Protein AF-A0A423WCG5-F1 (afdb_monomer)

Foldseek 3Di:
DDDDDDDDDDPPPDPPPPPDAFDADDQPCPCVPWDWDLLALQAEIETPPDACVVRAVVDPCNLNSLQNVLLVQVRRQKYWYADNPVCDLVNVQVSQQSSQVSLPFDPQFGWFFDQWHPQFDDPHDNDRQKDKPWPVVVCVLCVVVPPPDPPDPPQWFKAQALLFAQFGFFKKKKAWQDDFLFAFKKKKFFQLVLLVPDDPVVNVVQQPWKFKFAPVVLLVSCVVCVPRIHGAACDRRHNRRGGDGSMDIARQWFADSNHLAIGGRLEGDTGQATPPDDNVVRVVVNVVSHVCRVVDCSRMDMDTHDDRGIMMMGTSLTMIMGITPPRVPRDMIIIIMGTITGDRTDHDPPRHRSVLVSLVVCLPVQFPPPPPPDDPWDADDPVPAPDDDDDPVQQVVADWDDDPDDPQAWTWGQGPVWKIKIKHLNDDCLQVLVLVRCVRQVLFFAWHWGTWHDDPNMIITITTDFDFDQQVVCVVVDDPVQLVLALVSLQRSVVSQQSNRDNLQWFAGSSRHFQPALLQDAPDDDCQQRHRGNAVLSVQLNSLVSLCHPPDCPHPCPVVSVVSNPPRSVQPDDFGWTKEQQQPDSRQWGKDFDPPDDPDDPDDTHIDTNHGHDSRRITTDGLCRNQLSHLLPDDPPDCVNVSSVSSGPDDVSNSVVVNVSVVSNVD

InterPro domains:
  IPR002575 Aminoglycoside phosphotransferase [PF01636] (430-639)
  IPR003819 TauD/TfdA-like domain [PF02668] (36-333)
  IPR011009 Protein kinase-like domain superfamily [SSF56112] (417-651)
  IPR042098 Glutarate 2-hydroxylase superfamily [G3DSA:3.60.130.10] (25-346)
  IPR051323 Alpha-ketoglutarate-dependent sulfate ester dioxygenase-like [PTHR30468] (24-353)

Mean predicted aligned error: 17.04 Å

Organism: Cytospora chrysosperma (NCBI:txid252740)

Solvent-accessible surface area (backbone atoms only — not comparable to full-atom values): 36407 Å² total; per-residue (Å²): 142,81,83,87,79,88,75,82,75,85,78,81,84,63,84,79,72,79,80,85,73,74,72,51,65,76,75,85,61,71,59,72,86,56,54,66,46,68,77,33,97,68,27,30,32,35,45,52,94,56,45,64,57,66,68,33,67,65,31,96,60,20,68,58,35,39,27,38,46,37,47,47,21,59,69,24,31,27,32,35,38,64,53,40,80,85,60,43,73,69,54,48,45,54,50,42,47,47,29,40,55,61,57,66,35,48,92,72,34,40,50,29,37,58,55,54,60,69,62,76,57,103,76,46,60,92,48,62,44,51,46,75,53,34,55,64,57,49,54,62,75,42,57,89,64,64,64,93,64,89,84,56,98,69,76,70,61,46,30,39,61,60,61,14,36,52,40,21,36,29,44,35,37,45,30,33,65,41,69,29,83,47,60,59,32,39,36,39,34,41,18,29,57,62,40,62,74,42,54,70,70,54,42,59,55,42,63,75,34,36,24,39,15,35,45,56,71,59,52,52,47,23,71,74,38,60,92,82,32,47,67,48,45,61,63,34,23,24,89,71,30,49,46,81,76,43,50,26,77,37,44,28,31,24,40,30,59,44,68,30,27,38,11,42,53,54,47,43,81,34,48,75,41,36,70,87,47,56,71,67,59,24,53,53,49,44,50,47,52,45,44,50,61,74,73,39,66,78,45,39,36,77,48,75,82,85,47,56,26,21,32,41,36,31,24,36,62,34,25,30,33,29,67,44,86,71,23,83,94,37,57,57,40,32,28,48,30,34,36,19,27,27,54,61,71,45,67,57,90,84,44,42,55,47,66,72,47,47,50,48,44,56,38,55,76,76,42,78,73,71,88,68,79,82,61,79,67,42,68,50,62,76,91,76,47,98,60,84,79,83,50,71,78,50,52,76,69,30,53,70,48,92,65,96,51,57,76,84,35,32,42,39,22,44,39,92,84,50,32,32,35,41,34,21,67,68,54,66,69,44,29,57,51,38,32,58,54,40,72,73,47,88,49,56,52,54,51,53,64,46,32,36,38,74,58,98,79,27,34,39,41,32,25,43,51,75,77,58,45,41,38,55,81,45,54,89,78,52,50,72,68,40,48,51,52,40,37,54,52,48,19,55,19,48,55,51,40,50,67,42,66,37,77,87,47,28,34,16,17,6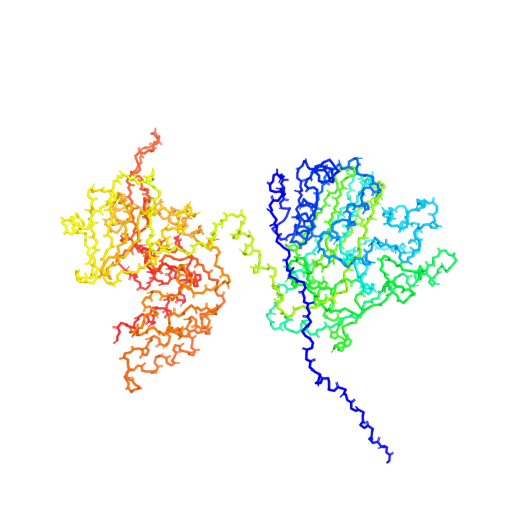2,86,60,37,51,34,67,40,77,65,21,56,61,100,59,98,44,58,72,34,18,32,50,26,79,41,60,46,53,53,34,34,6,42,18,52,32,59,45,64,97,54,58,93,83,37,93,61,52,64,51,28,58,47,33,54,64,43,35,38,70,73,50,64,96,61,56,29,18,47,38,51,53,57,76,44,49,76,33,27,22,29,39,77,50,82,81,69,77,94,80,70,99,69,80,83,41,50,40,76,55,28,51,51,73,38,53,42,24,20,26,35,48,65,51,44,52,46,21,48,38,52,61,67,63,65,92,86,63,66,61,67,67,48,44,56,66,34,39,78,79,40,70,69,62,18,52,53,50,35,53,52,50,53,60,68,76,107

Sequence (667 aa):
MAPAATSELPIRSGPVDKKFYPEPLKLSGALDKFEYEDTTPLIGREFLNVNIVEDLMKSPNSDELLRDLAINISQRGVVFFRAQDNLTNELQKQFVQRLGELSGKPSTSTLHIHPVLNNTSEFGVGDAEISHISSVARRKMFRHDQQPDKRRYDSAQWHSDIQFEANPADYTSLRLTQLPRTGGDTLWASGYEVYDRFSPRYREFLEGLTATFVGDGFIRAAEADPDKVRIYTEPRGSPHNVGKALSAVHPVVRTNPVTGWKSVFALGPFPKRINELHKDESDELLAKLKRMVQESHDLQVRFKWRNPNDIAIWDNRSVFHTATFDYQGLGERFGNRAVGIGEAPYLDPNSKIQINSFVAFFASSHYQIDQMSTTLPYYAEPSTLPGPLPTRGEIEKAERLPSIWPADLRQNALVRGQFVVKYGTGVKENEGHALLTLERIPSIPSPRLYAMYREDGVLYVVMEFRKGRQLSELWPDLTEAQKSHVVAQLRRGMSRLREVPSPGGIFASVEYGPLLHRFFWSPEPDPRINGPFEREEDFSRAMALRSRVGRGSDSPGAWMSTWFARNLPTALRDHTSVFTHGDLQRKNILVEEDTAGDGEGEGEPSFKVTAILDWEDAGWYPSYWEYSCSFIDFSMEDDWPEKLDQILDPWPLEASLLKIVRQDLDY

pLDDT: mean 85.91, std 17.24, range [23.98, 98.81]

Radius of gyration: 31.8 Å; Cα contacts (8 Å, |Δi|>4): 1260; chains: 1; bounding box: 89×66×102 Å

Secondary structure (DSSP, 8-state):
------------------PPPPPPPPP-STTTTS-EE-SSSSS-EEETT--IIIIIISSTTHHHHHHHHHHHHHHHSEEEES--TT--HHHHHHHHHHHHHHTT--TT--BPPPSB-GGGSSS--S-TTEEEEEHHHHHHHTGGG--S-S--TT----B-TTTTSSS-EEEEEEEEEE--SS---EEEEEHHHHHHTS-HHHHHHHHT-EEEEE-HHHHHHHHH-TTT--B--S-SSSTTS-SS--EEEEESEEEETTTTEEEE---SSSEEEETTS-HHHHHHHHHHHHHHHHH-STTEEEEPP-STTEEEEEETTTEEEEE----TTS---EEEEEEEE-PPP---TTPBPHHHHHHHHHHHHS--------PSSEE--GGG-SSSPPPHHHHHHSEEEP-SS-TTT-EEEEETTTEEEEEESS--THHHHHHHHHHTSTTS--PPEEEEEEETTEEEEEEE----EEHHHHGGG--HHHHHHHHHHHHHHHHHHHTSB-GGG-BEETTS----SGGG--SS--HHHH--BSSHHHHHHHHHHHTTTT--TT-TTHHHHHHHHHHHHHHS-SPPEEEE-S---GGGEEEEEE----S-S--PPEEEEEEE--GGG-EEEETTHHHHHHHHT--TTSSHHHHHHHHS---HHHHHHHHHHHHHHH-

Nearest PDB structures (foldseek):
  3v17-assembly1_D  TM=8.251E-01  e=1.225E-21  Pseudomonas putida KT2440
  1gy9-assembly1_B  TM=8.521E-01  e=1.054E-20  Escherichia coli
  6edh-assembly1_A  TM=8.223E-01  e=2.248E-21  Escherichia coli K-12
  7qtg-assembly1_B-2  TM=8.754E-01  e=3.055E-19  Streptomyces sp. Tu6071
  1gqw-assembly2_A  TM=8.509E-01  e=1.964E-19  Escherichia coli

Structure (mmCIF, N/CA/C/O backbone):
data_AF-A0A423WCG5-F1
#
_entry.id   AF-A0A423WCG5-F1
#
loop_
_atom_site.group_PDB
_atom_site.id
_atom_site.type_symbol
_atom_site.label_atom_id
_atom_site.label_alt_id
_atom_site.label_comp_id
_atom_site.label_asym_id
_atom_site.label_entity_id
_atom_site.label_seq_id
_atom_site.pdbx_PDB_ins_code
_atom_site.Cartn_x
_atom_site.Cartn_y
_atom_site.Cartn_z
_atom_site.occupancy
_atom_site.B_iso_or_equiv
_atom_site.auth_seq_id
_atom_site.auth_comp_id
_atom_site.auth_asym_id
_atom_site.auth_atom_id
_atom_site.pdbx_PDB_model_num
ATOM 1 N N . MET A 1 1 ? -15.194 -19.905 -58.137 1.00 41.44 1 MET A N 1
ATOM 2 C CA . MET A 1 1 ? -14.301 -20.945 -57.590 1.00 41.44 1 MET A CA 1
ATOM 3 C C . MET A 1 1 ? -13.221 -20.277 -56.762 1.00 41.44 1 MET A C 1
ATOM 5 O O . MET A 1 1 ? -12.369 -19.612 -57.328 1.00 41.44 1 MET A O 1
ATOM 9 N N . ALA A 1 2 ? -13.308 -20.433 -55.445 1.00 23.98 2 ALA A N 1
ATOM 10 C CA . ALA A 1 2 ? -12.219 -20.333 -54.476 1.00 23.98 2 ALA A CA 1
ATOM 11 C C . ALA A 1 2 ? -12.720 -21.113 -53.242 1.00 23.98 2 ALA A C 1
ATOM 13 O O . ALA A 1 2 ? -13.837 -20.836 -52.799 1.00 23.98 2 ALA A O 1
ATOM 14 N N . PRO A 1 3 ? -12.018 -22.161 -52.779 1.00 28.61 3 PRO A N 1
ATOM 15 C CA . PRO A 1 3 ? -12.553 -23.086 -51.789 1.00 28.61 3 PRO A CA 1
ATOM 16 C C . PRO A 1 3 ? -12.378 -22.534 -50.371 1.00 28.61 3 PRO A C 1
ATOM 18 O O . PRO A 1 3 ? -11.355 -21.938 -50.041 1.00 28.61 3 PRO A O 1
ATOM 21 N N . ALA A 1 4 ? -13.387 -22.766 -49.535 1.00 29.25 4 ALA A N 1
ATOM 22 C CA . ALA A 1 4 ? -13.295 -22.603 -48.095 1.00 29.25 4 ALA A CA 1
ATOM 23 C C . ALA A 1 4 ? -12.304 -23.633 -47.529 1.00 29.25 4 ALA A C 1
ATOM 25 O O . ALA A 1 4 ? -12.444 -24.828 -47.783 1.00 29.25 4 ALA A O 1
ATOM 26 N N . ALA A 1 5 ? -11.326 -23.167 -46.755 1.00 27.70 5 ALA A N 1
ATOM 27 C CA . ALA A 1 5 ? -10.496 -24.005 -45.904 1.00 27.70 5 ALA A CA 1
ATOM 28 C C . ALA A 1 5 ? -10.812 -23.645 -44.449 1.00 27.70 5 ALA A C 1
ATOM 30 O O . ALA A 1 5 ? -10.320 -22.663 -43.901 1.00 27.70 5 ALA A O 1
ATOM 31 N N . THR A 1 6 ? -11.696 -24.434 -43.849 1.00 32.91 6 THR A N 1
ATOM 32 C CA . THR A 1 6 ? -11.846 -24.557 -42.402 1.00 32.91 6 THR A CA 1
ATOM 33 C C . THR A 1 6 ? -10.561 -25.161 -41.839 1.00 32.91 6 THR A C 1
ATOM 35 O O . THR A 1 6 ? -10.282 -26.332 -42.089 1.00 32.91 6 THR A O 1
ATOM 38 N N . SER A 1 7 ? -9.779 -24.388 -41.086 1.00 29.52 7 SER A N 1
ATOM 39 C CA . SER A 1 7 ? -8.803 -24.944 -40.146 1.00 29.52 7 SER A CA 1
ATOM 40 C C . SER A 1 7 ? -9.290 -24.649 -38.735 1.00 29.52 7 SER A C 1
ATOM 42 O O . SER A 1 7 ? -9.358 -23.493 -38.319 1.00 29.52 7 SER A O 1
ATOM 44 N N . GLU A 1 8 ? -9.681 -25.713 -38.047 1.00 30.67 8 GLU A N 1
ATOM 45 C CA . GLU A 1 8 ? -10.093 -25.742 -36.652 1.00 30.67 8 GLU A CA 1
ATOM 46 C C . GLU A 1 8 ? -9.085 -24.987 -35.772 1.00 30.67 8 GLU A C 1
ATOM 48 O O . GLU A 1 8 ? -7.903 -25.327 -35.705 1.00 30.67 8 GLU A O 1
ATOM 53 N N . LEU A 1 9 ? -9.562 -23.945 -35.090 1.00 31.80 9 LEU A N 1
ATOM 54 C CA . LEU A 1 9 ? -8.879 -23.397 -33.924 1.00 31.80 9 LEU A CA 1
ATOM 55 C C . LEU A 1 9 ? -8.876 -24.496 -32.850 1.00 31.80 9 LEU A C 1
ATOM 57 O O . LEU A 1 9 ? -9.939 -25.064 -32.585 1.00 31.80 9 LEU A O 1
ATOM 61 N N . PRO A 1 10 ? -7.738 -24.821 -32.217 1.00 29.28 10 PRO A N 1
ATOM 62 C CA . PRO A 1 10 ? -7.720 -25.852 -31.196 1.00 29.28 10 PRO A CA 1
ATOM 63 C C . PRO A 1 10 ? -8.500 -25.362 -29.972 1.00 29.28 10 PRO A C 1
ATOM 65 O O . PRO A 1 10 ? -8.001 -24.578 -29.165 1.00 29.28 10 PRO A O 1
ATOM 68 N N . ILE A 1 11 ? -9.726 -25.863 -29.817 1.00 33.25 11 ILE A N 1
ATOM 69 C CA . ILE A 1 11 ? -10.445 -25.854 -28.546 1.00 33.25 11 ILE A CA 1
ATOM 70 C C . ILE A 1 11 ? -9.658 -26.779 -27.616 1.00 33.25 11 ILE A C 1
ATOM 72 O O . ILE A 1 11 ? -9.783 -28.001 -27.669 1.00 33.25 11 ILE A O 1
ATOM 76 N N . ARG A 1 12 ? -8.803 -26.207 -26.765 1.00 32.09 12 ARG A N 1
ATOM 77 C CA . ARG A 1 12 ? -8.217 -26.946 -25.643 1.00 32.09 12 ARG A CA 1
ATOM 78 C C . ARG A 1 12 ? -9.268 -27.098 -24.544 1.00 32.09 12 ARG A C 1
ATOM 80 O O . ARG A 1 12 ? -9.246 -26.375 -23.558 1.00 32.09 12 ARG A O 1
ATOM 87 N N . SER A 1 13 ? -10.162 -28.070 -24.692 1.00 36.44 13 SER A N 1
ATOM 88 C CA . SER A 1 13 ? -10.849 -28.698 -23.559 1.00 36.44 13 SER A CA 1
ATOM 89 C C . SER A 1 13 ? -10.038 -29.922 -23.125 1.00 36.44 13 SER A C 1
ATOM 91 O O . SER A 1 13 ? -10.393 -31.062 -23.419 1.00 36.44 13 SER A O 1
ATOM 93 N N . GLY A 1 14 ? -8.886 -29.670 -22.503 1.00 29.89 14 GLY A N 1
ATOM 94 C CA . GLY A 1 14 ? -8.167 -30.679 -21.725 1.00 29.89 14 GLY A CA 1
ATOM 95 C C . GLY A 1 14 ? -8.582 -30.594 -20.251 1.00 29.89 14 GLY A C 1
ATOM 96 O O . GLY A 1 14 ? -9.122 -29.562 -19.843 1.00 29.89 14 GLY A O 1
ATOM 97 N N . PRO A 1 15 ? -8.329 -31.631 -19.434 1.00 28.81 15 PRO A N 1
ATOM 98 C CA . PRO A 1 15 ? -8.425 -31.492 -17.987 1.00 28.81 15 PRO A CA 1
ATOM 99 C C . PRO A 1 15 ? -7.504 -30.341 -17.570 1.00 28.81 15 PRO A C 1
ATOM 101 O O . PRO A 1 15 ? -6.346 -30.297 -17.986 1.00 28.81 15 PRO A O 1
ATOM 104 N N . VAL A 1 16 ? -8.026 -29.378 -16.811 1.00 34.50 16 VAL A N 1
ATOM 105 C CA . VAL A 1 16 ? -7.220 -28.288 -16.256 1.00 34.50 16 VAL A CA 1
ATOM 106 C C . VAL A 1 16 ? -6.263 -28.919 -15.250 1.00 34.50 16 VAL A C 1
ATOM 108 O O . VAL A 1 16 ? -6.642 -29.171 -14.106 1.00 34.50 16 VAL A O 1
ATOM 111 N N . ASP A 1 17 ? -5.033 -29.204 -15.679 1.00 34.69 17 ASP A N 1
ATOM 112 C CA . ASP A 1 17 ? -3.918 -29.363 -14.752 1.00 34.69 17 ASP A CA 1
ATOM 113 C C . ASP A 1 17 ? -3.933 -28.125 -13.858 1.00 34.69 17 ASP A C 1
ATOM 115 O O . ASP A 1 17 ? -3.840 -26.993 -14.346 1.00 34.69 17 ASP A O 1
ATOM 119 N N . LYS A 1 18 ? -4.133 -28.326 -12.552 1.00 38.66 18 LYS A N 1
ATOM 120 C CA . LYS A 1 18 ? -4.074 -27.243 -11.572 1.00 38.66 18 LYS A CA 1
ATOM 121 C C . LYS A 1 18 ? -2.683 -26.618 -11.677 1.00 38.66 18 LYS A C 1
ATOM 123 O O . LYS A 1 18 ? -1.721 -27.180 -11.160 1.00 38.66 18 LYS A O 1
ATOM 128 N N . LYS A 1 19 ? -2.566 -25.478 -12.366 1.00 59.09 19 LYS A N 1
ATOM 129 C CA . LYS A 1 19 ? -1.344 -24.670 -12.346 1.00 59.09 19 LYS A CA 1
ATOM 130 C C . LYS A 1 19 ? -1.069 -24.316 -10.889 1.00 59.09 19 LYS A C 1
ATOM 132 O O . LYS A 1 19 ? -1.904 -23.694 -10.239 1.00 59.09 19 LYS A O 1
ATOM 137 N N . PHE A 1 20 ? 0.064 -24.779 -10.376 1.00 71.31 20 PHE A N 1
ATOM 138 C CA . PHE A 1 20 ? 0.497 -24.469 -9.023 1.00 71.31 20 PHE A CA 1
ATOM 139 C C . PHE A 1 20 ? 1.170 -23.097 -9.043 1.00 71.31 20 PHE A C 1
ATOM 141 O O . PHE A 1 20 ? 2.164 -22.911 -9.747 1.00 71.31 20 PHE A O 1
ATOM 148 N N . TYR A 1 21 ? 0.602 -22.141 -8.314 1.00 85.62 21 TYR A N 1
ATOM 149 C CA . TYR A 1 21 ? 1.177 -20.813 -8.132 1.00 85.62 21 TYR A CA 1
ATOM 150 C C . TYR A 1 21 ? 1.858 -20.744 -6.755 1.00 85.62 21 TYR A C 1
ATOM 152 O O . TYR A 1 21 ? 1.310 -21.295 -5.799 1.00 85.62 21 TYR A O 1
ATOM 160 N N . PRO A 1 22 ? 3.044 -20.121 -6.637 1.00 85.38 22 PRO A N 1
ATOM 161 C CA . PRO A 1 22 ? 3.693 -19.892 -5.349 1.00 85.38 22 PRO A CA 1
ATOM 162 C C . PRO A 1 22 ? 2.790 -19.120 -4.384 1.00 85.38 22 PRO A C 1
ATOM 164 O O . PRO A 1 22 ? 2.130 -18.159 -4.782 1.00 85.38 22 PRO A O 1
ATOM 167 N N . GLU A 1 23 ? 2.795 -19.510 -3.109 1.00 88.12 23 GLU A N 1
ATOM 168 C CA . GLU A 1 23 ? 2.165 -18.703 -2.066 1.00 88.12 23 GLU A CA 1
ATOM 169 C C . GLU A 1 23 ? 3.024 -17.469 -1.744 1.00 88.12 23 GLU A C 1
ATOM 171 O O . GLU A 1 23 ? 4.254 -17.580 -1.693 1.00 88.12 23 GLU A O 1
ATOM 176 N N . PRO A 1 24 ? 2.403 -16.305 -1.472 1.00 91.88 24 PRO A N 1
ATOM 177 C CA . PRO A 1 24 ? 3.128 -15.112 -1.054 1.00 91.88 24 PRO A CA 1
ATOM 178 C C . PRO A 1 24 ? 3.936 -15.340 0.220 1.00 91.88 24 PRO A C 1
ATOM 180 O O . PRO A 1 24 ? 3.474 -15.965 1.180 1.00 91.88 24 PRO A O 1
ATOM 183 N N . LEU A 1 25 ? 5.132 -14.766 0.261 1.00 93.56 25 LEU A N 1
ATOM 184 C CA . LEU A 1 25 ? 6.006 -14.859 1.416 1.00 93.56 25 LEU A CA 1
ATOM 185 C C . LEU A 1 25 ? 5.548 -13.908 2.527 1.00 93.56 25 LEU A C 1
ATOM 187 O O . LEU A 1 25 ? 5.183 -12.759 2.288 1.00 93.56 25 LEU A O 1
ATOM 191 N N . LYS A 1 26 ? 5.615 -14.391 3.770 1.00 90.38 26 LYS A N 1
ATOM 192 C CA . LYS A 1 26 ? 5.352 -13.600 4.980 1.00 90.38 26 LYS A CA 1
ATOM 193 C C . LYS A 1 26 ? 6.658 -13.172 5.639 1.00 90.38 26 LYS A C 1
ATOM 195 O O . LYS A 1 26 ? 7.606 -13.964 5.647 1.00 90.38 26 LYS A O 1
ATOM 200 N N . LEU A 1 27 ? 6.688 -11.951 6.169 1.00 89.50 27 LEU A N 1
ATOM 201 C CA . LEU A 1 27 ? 7.786 -11.456 7.003 1.00 89.50 27 LEU A CA 1
ATOM 202 C C . LEU A 1 27 ? 7.880 -12.291 8.282 1.00 89.50 27 LEU A C 1
ATOM 204 O O . LEU A 1 27 ? 6.847 -12.702 8.816 1.00 89.50 27 LEU A O 1
ATOM 208 N N . SER A 1 28 ? 9.096 -12.534 8.765 1.00 90.00 28 SER A N 1
ATOM 209 C CA . SER A 1 28 ? 9.309 -13.085 10.106 1.00 90.00 28 SER A CA 1
ATOM 210 C C . SER A 1 28 ? 9.462 -11.999 11.175 1.00 90.00 28 SER A C 1
ATOM 212 O O . SER A 1 28 ? 9.297 -12.295 12.355 1.00 90.00 28 SER A O 1
ATOM 214 N N . GLY A 1 29 ? 9.745 -10.755 10.767 1.00 88.94 29 GLY A N 1
ATOM 215 C CA . GLY A 1 29 ? 10.025 -9.627 11.664 1.00 88.94 29 GLY A CA 1
ATOM 216 C C . GLY A 1 29 ? 11.519 -9.462 11.963 1.00 88.94 29 GLY A C 1
ATOM 217 O O . GLY A 1 29 ? 11.915 -8.662 12.808 1.00 88.94 29 GLY A O 1
ATOM 218 N N . ALA A 1 30 ? 12.399 -10.192 11.265 1.00 87.88 30 ALA A N 1
ATOM 219 C CA . ALA A 1 30 ? 13.836 -10.183 11.552 1.00 87.88 30 ALA A CA 1
ATOM 220 C C . ALA A 1 30 ? 14.501 -8.814 11.311 1.00 87.88 30 ALA A C 1
ATOM 222 O O . ALA A 1 30 ? 15.548 -8.513 11.897 1.00 87.88 30 ALA A O 1
ATOM 223 N N . LEU A 1 31 ? 13.897 -7.985 10.453 1.00 90.00 31 LEU A N 1
ATOM 224 C CA . LEU A 1 31 ? 14.365 -6.634 10.148 1.00 90.00 31 LEU A CA 1
ATOM 225 C C . LEU A 1 31 ? 13.841 -5.555 11.105 1.00 90.00 31 LEU A C 1
ATOM 227 O O . LEU A 1 31 ? 14.363 -4.445 11.053 1.00 90.00 31 LEU A O 1
ATOM 231 N N . ASP A 1 32 ? 12.894 -5.858 11.999 1.00 87.88 32 ASP A N 1
ATOM 232 C CA . ASP A 1 32 ? 12.212 -4.859 12.848 1.00 87.88 32 ASP A CA 1
ATOM 233 C C . ASP A 1 32 ? 13.160 -4.145 13.825 1.00 87.88 32 ASP A C 1
ATOM 235 O O . ASP A 1 32 ? 12.868 -3.062 14.326 1.00 87.88 32 ASP A O 1
ATOM 239 N N . LYS A 1 33 ? 14.333 -4.736 14.074 1.00 86.44 33 LYS A N 1
ATOM 240 C CA . LYS A 1 33 ? 15.404 -4.141 14.883 1.00 86.44 33 LYS A CA 1
ATOM 241 C C . LYS A 1 33 ? 16.148 -2.995 14.189 1.00 86.44 33 LYS A C 1
ATOM 243 O O . LYS A 1 33 ? 16.912 -2.297 14.852 1.00 86.44 33 LYS A O 1
ATOM 248 N N . PHE A 1 34 ? 16.017 -2.858 12.871 1.00 91.00 34 PHE A N 1
ATOM 249 C CA . PHE A 1 34 ? 16.720 -1.842 12.098 1.00 91.00 34 PHE A CA 1
ATOM 250 C C . PHE A 1 34 ? 15.827 -0.634 11.856 1.00 91.00 34 PHE A C 1
ATOM 252 O O . PHE A 1 34 ? 14.670 -0.758 11.463 1.00 91.00 34 PHE A O 1
ATOM 259 N N . GLU A 1 35 ? 16.402 0.545 12.050 1.00 91.69 35 GLU A N 1
ATOM 260 C CA . GLU A 1 35 ? 15.729 1.801 11.766 1.00 91.69 35 GLU A CA 1
ATOM 261 C C . GLU A 1 35 ? 15.599 2.002 10.249 1.00 91.69 35 GLU A C 1
ATOM 263 O O . GLU A 1 35 ? 16.512 1.691 9.476 1.00 91.69 35 GLU A O 1
ATOM 268 N N . TYR A 1 36 ? 14.459 2.524 9.806 1.00 95.25 36 TYR A N 1
ATOM 269 C CA . TYR A 1 36 ? 14.215 2.822 8.401 1.00 95.25 36 TYR A CA 1
ATOM 270 C C . TYR A 1 36 ? 13.298 4.033 8.232 1.00 95.25 36 TYR A C 1
ATOM 272 O O . TYR A 1 36 ? 12.525 4.382 9.121 1.00 95.25 36 TYR A O 1
ATOM 280 N N . GLU A 1 37 ? 13.351 4.632 7.047 1.00 94.19 37 GLU A N 1
ATOM 281 C CA . GLU A 1 37 ? 12.431 5.669 6.589 1.00 94.19 37 GLU A CA 1
ATOM 282 C C . GLU A 1 37 ? 11.751 5.211 5.294 1.00 94.19 37 GLU A C 1
ATOM 284 O O . GLU A 1 37 ? 12.414 4.879 4.308 1.00 94.19 37 GLU A O 1
ATOM 289 N N . ASP A 1 38 ? 10.420 5.217 5.263 1.00 94.44 38 ASP A N 1
ATOM 290 C CA . ASP A 1 38 ? 9.678 5.065 4.013 1.00 94.44 38 ASP A CA 1
ATOM 291 C C . ASP A 1 38 ? 9.708 6.386 3.237 1.00 94.44 38 ASP A C 1
ATOM 293 O O . ASP A 1 38 ? 8.981 7.330 3.537 1.00 94.44 38 ASP A O 1
ATOM 297 N N . THR A 1 39 ? 10.565 6.447 2.214 1.00 90.06 39 THR A N 1
ATOM 298 C CA . THR A 1 39 ? 10.867 7.680 1.463 1.00 90.06 39 THR A CA 1
ATOM 299 C C . THR A 1 39 ? 9.657 8.282 0.745 1.00 90.06 39 THR A C 1
ATOM 301 O O . THR A 1 39 ? 9.650 9.466 0.418 1.00 90.06 39 THR A O 1
ATOM 304 N N . THR A 1 40 ? 8.648 7.457 0.456 1.00 90.44 40 THR A N 1
ATOM 305 C CA . THR A 1 40 ? 7.307 7.880 0.035 1.00 90.44 40 THR A CA 1
ATOM 306 C C . THR A 1 40 ? 6.281 6.903 0.616 1.00 90.44 40 THR A C 1
ATOM 308 O O . THR A 1 40 ? 6.662 5.791 0.997 1.00 90.44 40 THR A O 1
ATOM 311 N N . PRO A 1 41 ? 4.978 7.238 0.645 1.00 86.00 41 PRO A N 1
ATOM 312 C CA . PRO A 1 41 ? 3.968 6.316 1.157 1.00 86.00 41 PRO A CA 1
ATOM 313 C C . PRO A 1 41 ? 3.976 4.952 0.446 1.00 86.00 41 PRO A C 1
ATOM 315 O O . PRO A 1 41 ? 3.980 3.923 1.114 1.00 86.00 41 PRO A O 1
ATOM 318 N N . LEU A 1 42 ? 4.070 4.925 -0.888 1.00 85.25 42 LEU A N 1
ATOM 319 C CA . LEU A 1 42 ? 3.800 3.724 -1.698 1.00 85.25 42 LEU A CA 1
ATOM 320 C C . LEU A 1 42 ? 5.056 2.972 -2.159 1.00 85.25 42 LEU A C 1
ATOM 322 O O . LEU A 1 42 ? 5.007 1.764 -2.392 1.00 85.25 42 LEU A O 1
ATOM 326 N N . ILE A 1 43 ? 6.180 3.672 -2.316 1.00 94.94 43 ILE A N 1
ATOM 327 C CA . ILE A 1 43 ? 7.409 3.117 -2.892 1.00 94.94 43 ILE A CA 1
ATOM 328 C C . ILE A 1 43 ? 8.658 3.710 -2.228 1.00 94.94 43 ILE A C 1
ATOM 330 O O . ILE A 1 43 ? 8.729 4.892 -1.895 1.00 94.94 43 ILE A O 1
ATOM 334 N N . GLY A 1 44 ? 9.686 2.890 -2.070 1.00 96.75 44 GLY A N 1
ATOM 335 C CA . GLY A 1 44 ? 10.956 3.301 -1.497 1.00 96.75 44 GLY A CA 1
ATOM 336 C C . GLY A 1 44 ? 10.996 3.163 0.023 1.00 96.75 44 GLY A C 1
ATOM 337 O O . GLY A 1 44 ? 10.052 3.527 0.730 1.00 96.75 44 GLY A O 1
ATOM 338 N N . ARG A 1 45 ? 12.120 2.631 0.503 1.00 97.88 45 ARG A N 1
ATOM 339 C CA . ARG A 1 45 ? 12.503 2.553 1.916 1.00 97.88 45 ARG A CA 1
ATOM 340 C C . ARG A 1 45 ? 14.013 2.723 2.046 1.00 97.88 45 ARG A C 1
ATOM 342 O O . ARG A 1 45 ? 14.769 2.021 1.383 1.00 97.88 45 ARG A O 1
ATOM 349 N N . GLU A 1 46 ? 14.475 3.635 2.883 1.00 98.31 46 GLU A N 1
ATOM 350 C CA . GLU A 1 46 ? 15.892 3.779 3.221 1.00 98.31 46 GLU A CA 1
ATOM 351 C C . GLU A 1 46 ? 16.138 3.132 4.585 1.00 98.31 46 GLU A C 1
ATOM 353 O O . GLU A 1 46 ? 15.509 3.513 5.566 1.00 98.31 46 GLU A O 1
ATOM 358 N N . PHE A 1 47 ? 17.027 2.139 4.653 1.00 97.75 47 PHE A N 1
ATOM 359 C CA . PHE A 1 47 ? 17.462 1.577 5.933 1.00 97.75 47 PHE A CA 1
ATOM 360 C C . PHE A 1 47 ? 18.561 2.464 6.515 1.00 97.75 47 PHE A C 1
ATOM 362 O O . PHE A 1 47 ? 19.604 2.681 5.886 1.00 97.75 47 PHE A O 1
ATOM 369 N N . LEU A 1 48 ? 18.320 2.987 7.714 1.00 93.94 48 LEU A N 1
ATOM 370 C CA . LEU A 1 48 ? 19.201 3.938 8.376 1.00 93.94 48 LEU A CA 1
ATOM 371 C C . LEU A 1 48 ? 20.265 3.182 9.170 1.00 93.94 48 LEU A C 1
ATOM 373 O O . LEU A 1 48 ? 19.964 2.275 9.938 1.00 93.94 48 LEU A O 1
ATOM 377 N N . ASN A 1 49 ? 21.528 3.576 8.996 1.00 92.69 49 ASN A N 1
ATOM 378 C CA . ASN A 1 49 ? 22.665 3.041 9.753 1.00 92.69 49 ASN A CA 1
ATOM 379 C C . ASN A 1 49 ? 22.889 1.516 9.626 1.00 92.69 49 ASN A C 1
ATOM 381 O O . ASN A 1 49 ? 23.527 0.928 10.493 1.00 92.69 49 ASN A O 1
ATOM 385 N N . VAL A 1 50 ? 22.413 0.880 8.546 1.00 97.62 50 VAL A N 1
ATOM 386 C CA . VAL A 1 50 ? 22.610 -0.561 8.295 1.00 97.62 50 VAL A CA 1
ATOM 387 C C . VAL A 1 50 ? 23.760 -0.802 7.316 1.00 97.62 50 VAL A C 1
ATOM 389 O O . VAL A 1 50 ? 23.795 -0.242 6.214 1.00 97.62 50 VAL A O 1
ATOM 392 N N . ASN A 1 51 ? 24.684 -1.688 7.681 1.00 98.50 51 ASN A N 1
ATOM 393 C CA . ASN A 1 51 ? 25.717 -2.226 6.806 1.00 98.50 51 ASN A CA 1
ATOM 394 C C . ASN A 1 51 ? 25.304 -3.607 6.271 1.00 98.50 51 ASN A C 1
ATOM 396 O O . ASN A 1 51 ? 25.195 -4.574 7.020 1.00 98.50 51 ASN A O 1
ATOM 400 N N . ILE A 1 52 ? 25.135 -3.733 4.954 1.00 98.62 52 ILE A N 1
ATOM 401 C CA . ILE A 1 52 ? 24.699 -4.977 4.300 1.00 98.62 52 ILE A CA 1
ATOM 402 C C . ILE A 1 52 ? 25.631 -6.147 4.644 1.00 98.62 52 ILE A C 1
ATOM 404 O O . ILE A 1 52 ? 25.170 -7.265 4.870 1.00 98.62 52 ILE A O 1
ATOM 408 N N . VAL A 1 53 ? 26.943 -5.916 4.685 1.00 98.56 53 VAL A N 1
ATOM 409 C CA . VAL A 1 53 ? 27.916 -6.992 4.888 1.00 98.56 53 VAL A CA 1
ATOM 410 C C . VAL A 1 53 ? 27.941 -7.440 6.347 1.00 98.56 53 VAL A C 1
ATOM 412 O O . VAL A 1 53 ? 27.807 -8.633 6.613 1.00 98.56 53 VAL A O 1
ATOM 415 N N . GLU A 1 54 ? 28.121 -6.513 7.285 1.00 98.31 54 GLU A N 1
ATOM 416 C CA . GLU A 1 54 ? 28.278 -6.848 8.705 1.00 98.31 54 GLU A CA 1
ATOM 417 C C . GLU A 1 54 ? 26.940 -7.213 9.359 1.00 98.31 54 GLU A C 1
ATOM 419 O O . GLU A 1 54 ? 26.853 -8.243 10.026 1.00 98.31 54 GLU A O 1
ATOM 424 N N . ASP A 1 55 ? 25.884 -6.434 9.113 1.00 98.25 55 ASP A N 1
ATOM 425 C CA . ASP A 1 55 ? 24.622 -6.564 9.847 1.00 98.25 55 ASP A CA 1
ATOM 426 C C . ASP A 1 55 ? 23.663 -7.584 9.226 1.00 98.25 55 ASP A C 1
ATOM 428 O O . ASP A 1 55 ? 22.823 -8.141 9.936 1.00 98.25 55 ASP A O 1
ATOM 432 N N . LEU A 1 56 ? 23.774 -7.847 7.914 1.00 98.38 56 LEU A N 1
ATOM 433 C CA . LEU A 1 56 ? 22.871 -8.757 7.195 1.00 98.38 56 LEU A CA 1
ATOM 434 C C . LEU A 1 56 ? 23.575 -10.027 6.706 1.00 98.38 56 LEU A C 1
ATOM 436 O O . LEU A 1 56 ? 23.136 -11.134 7.015 1.00 98.38 56 LEU A O 1
ATOM 440 N N . MET A 1 57 ? 24.664 -9.909 5.942 1.00 98.38 57 MET A N 1
ATOM 441 C CA . MET A 1 57 ? 25.312 -11.075 5.323 1.00 98.38 57 MET A CA 1
ATOM 442 C C . MET A 1 57 ? 26.103 -11.927 6.320 1.00 98.38 57 MET A C 1
ATOM 444 O O . MET A 1 57 ? 26.097 -13.149 6.198 1.00 98.38 57 MET A O 1
ATOM 448 N N . LYS A 1 58 ? 26.783 -11.302 7.288 1.00 97.94 58 LYS A N 1
ATOM 449 C CA . LYS A 1 58 ? 27.588 -11.993 8.311 1.00 97.94 58 LYS A CA 1
ATOM 450 C C . LYS A 1 58 ? 26.819 -12.319 9.593 1.00 97.94 58 LYS A C 1
ATOM 452 O O . LYS A 1 58 ? 27.360 -13.011 10.454 1.00 97.94 58 LYS A O 1
ATOM 457 N N . SER A 1 59 ? 25.581 -11.841 9.728 1.00 97.44 59 SER A N 1
ATOM 458 C CA . SER A 1 59 ? 24.750 -12.129 10.898 1.00 97.44 59 SER A CA 1
ATOM 459 C C . SER A 1 59 ? 24.491 -13.638 11.044 1.00 97.44 59 SER A C 1
ATOM 461 O O . SER A 1 59 ? 24.256 -14.308 10.034 1.00 97.44 59 SER A O 1
ATOM 463 N N . PRO A 1 60 ? 24.436 -14.191 12.273 1.00 96.69 60 PRO A N 1
ATOM 464 C CA . PRO A 1 60 ? 24.071 -15.592 12.497 1.00 96.69 60 PRO A CA 1
ATOM 465 C C . PRO A 1 60 ? 22.716 -15.993 11.892 1.00 96.69 60 PRO A C 1
ATOM 467 O O . PRO A 1 60 ? 22.555 -17.135 11.476 1.00 96.69 60 PRO A O 1
ATOM 470 N N . ASN A 1 61 ? 21.758 -15.061 11.803 1.00 96.31 61 ASN A N 1
ATOM 471 C CA . ASN A 1 61 ? 20.447 -15.264 11.174 1.00 96.31 61 ASN A CA 1
ATOM 472 C C . ASN A 1 61 ? 20.346 -14.634 9.766 1.00 96.31 61 ASN A C 1
ATOM 474 O O . ASN A 1 61 ? 19.300 -14.119 9.377 1.00 96.31 61 ASN A O 1
ATOM 478 N N . SER A 1 62 ? 21.443 -14.652 8.999 1.00 98.25 62 SER A N 1
ATOM 479 C CA . SER A 1 62 ? 21.542 -13.999 7.684 1.00 98.25 62 SER A CA 1
ATOM 480 C C . SER A 1 62 ? 20.435 -14.396 6.698 1.00 98.25 62 SER A C 1
ATOM 482 O O . SER A 1 62 ? 19.877 -13.520 6.045 1.00 98.25 62 SER A O 1
ATOM 484 N N . ASP A 1 63 ? 20.093 -15.684 6.585 1.00 98.38 63 ASP A N 1
ATOM 485 C CA . ASP A 1 63 ? 19.059 -16.143 5.641 1.00 98.38 63 ASP A CA 1
ATOM 486 C C . ASP A 1 63 ? 17.692 -15.519 5.932 1.00 98.38 63 ASP A C 1
ATOM 488 O O . ASP A 1 63 ? 16.995 -15.078 5.023 1.00 98.38 63 ASP A O 1
ATOM 492 N N . GLU A 1 64 ? 17.328 -15.428 7.208 1.00 97.62 64 GLU A N 1
ATOM 493 C CA . GLU A 1 64 ? 16.069 -14.832 7.640 1.00 97.62 64 GLU A CA 1
ATOM 494 C C . GLU A 1 64 ? 16.030 -13.329 7.325 1.00 97.62 64 GLU A C 1
ATOM 496 O O . GLU A 1 64 ? 15.073 -12.839 6.729 1.00 97.62 64 GLU A O 1
ATOM 501 N N . LEU A 1 65 ? 17.120 -12.616 7.628 1.00 98.38 65 LEU A N 1
ATOM 502 C CA . LEU A 1 65 ? 17.268 -11.187 7.338 1.00 98.38 65 LEU A CA 1
ATOM 503 C C . LEU A 1 65 ? 17.201 -10.881 5.842 1.00 98.38 65 LEU A C 1
ATOM 505 O O . LEU A 1 65 ? 16.525 -9.942 5.427 1.00 98.38 65 LEU A O 1
ATOM 509 N N . LEU A 1 66 ? 17.907 -11.659 5.021 1.00 98.69 66 LEU A N 1
ATOM 510 C CA . LEU A 1 66 ? 17.927 -11.470 3.574 1.00 98.69 66 LEU A CA 1
ATOM 511 C C . LEU A 1 66 ? 16.591 -11.851 2.936 1.00 98.69 66 LEU A C 1
ATOM 513 O O . LEU A 1 66 ? 16.157 -11.184 1.998 1.00 98.69 66 LEU A O 1
ATOM 517 N N . ARG A 1 67 ? 15.911 -12.874 3.460 1.00 98.38 67 ARG A N 1
ATOM 518 C CA . ARG A 1 67 ? 14.562 -13.233 3.025 1.00 98.38 67 ARG A CA 1
ATOM 519 C C . ARG A 1 67 ? 13.566 -12.116 3.335 1.00 98.38 67 ARG A C 1
ATOM 521 O O . ARG A 1 67 ? 12.824 -11.705 2.445 1.00 98.38 67 ARG A O 1
ATOM 528 N N . ASP A 1 68 ? 13.571 -11.588 4.555 1.00 98.00 68 ASP A N 1
ATOM 529 C CA . ASP A 1 68 ? 12.708 -10.463 4.928 1.00 98.00 68 ASP A CA 1
ATOM 530 C C . ASP A 1 68 ? 13.066 -9.191 4.153 1.00 98.00 68 ASP A C 1
ATOM 532 O O . ASP A 1 68 ? 12.176 -8.416 3.793 1.00 98.00 68 ASP A O 1
ATOM 536 N N . LEU A 1 69 ? 14.345 -8.995 3.811 1.00 98.62 69 LEU A N 1
ATOM 537 C CA . LEU A 1 69 ? 14.770 -7.893 2.952 1.00 98.62 69 LEU A CA 1
ATOM 538 C C . LEU A 1 69 ? 14.229 -8.059 1.532 1.00 98.62 69 LEU A C 1
ATOM 540 O O . LEU A 1 69 ? 13.726 -7.094 0.967 1.00 98.62 69 LEU A O 1
ATOM 54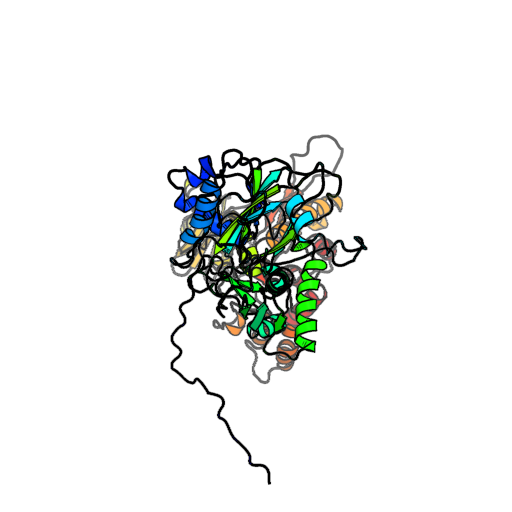4 N N . ALA A 1 70 ? 14.274 -9.266 0.970 1.00 98.62 70 ALA A N 1
ATOM 545 C CA . ALA A 1 70 ? 13.697 -9.567 -0.336 1.00 98.62 70 ALA A CA 1
ATOM 546 C C . ALA A 1 70 ? 12.184 -9.271 -0.364 1.00 98.62 70 ALA A C 1
ATOM 548 O O . ALA A 1 70 ? 11.701 -8.645 -1.310 1.00 98.62 70 ALA A O 1
ATOM 549 N N . ILE A 1 71 ? 11.453 -9.622 0.703 1.00 97.81 71 ILE A N 1
ATOM 550 C CA . ILE A 1 71 ? 10.030 -9.277 0.866 1.00 97.81 71 ILE A CA 1
ATOM 551 C C . ILE A 1 71 ? 9.838 -7.763 0.951 1.00 97.81 71 ILE A C 1
ATOM 553 O O . ILE A 1 71 ? 9.007 -7.219 0.226 1.00 97.81 71 ILE A O 1
ATOM 557 N N . ASN A 1 72 ? 10.629 -7.069 1.774 1.00 96.88 72 ASN A N 1
ATOM 558 C CA . ASN A 1 72 ? 10.585 -5.611 1.888 1.00 96.88 72 ASN A CA 1
ATOM 559 C C . ASN A 1 72 ? 10.840 -4.932 0.537 1.00 96.88 72 ASN A C 1
ATOM 561 O O . ASN A 1 72 ? 10.090 -4.039 0.160 1.00 96.88 72 ASN A O 1
ATOM 565 N N . ILE A 1 73 ? 11.843 -5.373 -0.227 1.00 98.56 73 ILE A N 1
ATOM 566 C CA . ILE A 1 73 ? 12.120 -4.843 -1.569 1.00 98.56 73 ILE A CA 1
ATOM 567 C C . ILE A 1 73 ? 10.924 -5.088 -2.493 1.00 98.56 73 ILE A C 1
ATOM 569 O O . ILE A 1 73 ? 10.517 -4.180 -3.209 1.00 98.56 73 ILE A O 1
ATOM 573 N N . SER A 1 74 ? 10.318 -6.274 -2.460 1.00 98.25 74 SER A N 1
ATOM 574 C CA . SER A 1 74 ? 9.160 -6.596 -3.302 1.00 98.25 74 SER A CA 1
ATOM 575 C C . SER A 1 74 ? 7.882 -5.849 -2.908 1.00 98.25 74 SER A C 1
ATOM 577 O O . SER A 1 74 ? 7.060 -5.575 -3.782 1.00 98.25 74 SER A O 1
ATOM 579 N N . GLN A 1 75 ? 7.706 -5.503 -1.629 1.00 95.69 75 GLN A N 1
ATOM 580 C CA . GLN A 1 75 ? 6.573 -4.716 -1.121 1.00 95.69 75 GLN A CA 1
ATOM 581 C C . GLN A 1 75 ? 6.758 -3.211 -1.345 1.00 95.69 75 GLN A C 1
ATOM 583 O O . GLN A 1 75 ? 5.813 -2.519 -1.720 1.00 95.69 75 GLN A O 1
ATOM 588 N N . ARG A 1 76 ? 7.977 -2.706 -1.123 1.00 95.88 76 ARG A N 1
ATOM 589 C CA . ARG A 1 76 ? 8.344 -1.285 -1.225 1.00 95.88 76 ARG A CA 1
ATOM 590 C C . ARG A 1 76 ? 8.874 -0.909 -2.604 1.00 95.88 76 ARG A C 1
ATOM 592 O O . ARG A 1 76 ? 9.199 0.248 -2.837 1.00 95.88 76 ARG A O 1
ATOM 599 N N . GLY A 1 77 ? 9.013 -1.866 -3.512 1.00 97.62 77 GLY A N 1
ATOM 600 C CA . GLY A 1 77 ? 9.575 -1.711 -4.851 1.00 97.62 77 GLY A CA 1
ATOM 601 C C . GLY A 1 77 ? 11.099 -1.525 -4.887 1.00 97.62 77 GLY A C 1
ATOM 602 O O . GLY A 1 77 ? 11.786 -2.197 -5.657 1.00 97.62 77 GLY A O 1
ATOM 603 N N . VAL A 1 78 ? 11.638 -0.616 -4.075 1.00 98.75 78 VAL A N 1
ATOM 604 C CA . VAL A 1 78 ? 13.070 -0.305 -3.993 1.00 98.75 78 VAL A CA 1
ATOM 605 C C . VAL A 1 78 ? 13.472 0.008 -2.556 1.00 98.75 78 VAL A C 1
ATOM 607 O O . VAL A 1 78 ? 12.704 0.610 -1.807 1.00 98.75 78 VAL A O 1
ATOM 610 N N . VAL A 1 79 ? 14.687 -0.381 -2.177 1.00 98.75 79 VAL A N 1
ATOM 611 C CA . VAL A 1 79 ? 15.306 -0.008 -0.904 1.00 98.75 79 VAL A CA 1
ATOM 612 C C . VAL A 1 79 ? 16.674 0.631 -1.114 1.00 98.75 79 VAL A C 1
ATOM 614 O O . VAL A 1 79 ? 17.339 0.394 -2.129 1.00 98.75 79 VAL A O 1
ATOM 617 N N . PHE A 1 80 ? 17.111 1.413 -0.132 1.00 98.81 80 PHE A N 1
ATOM 618 C CA . PHE A 1 80 ? 18.348 2.182 -0.189 1.00 98.81 80 PHE A CA 1
ATOM 619 C C . PHE A 1 80 ? 19.219 1.970 1.049 1.00 98.81 80 PHE A C 1
ATOM 621 O O . PHE A 1 80 ? 18.711 1.867 2.165 1.00 98.81 80 PHE A O 1
ATOM 628 N N . PHE A 1 81 ? 20.535 1.973 0.833 1.00 98.75 81 PHE A N 1
ATOM 629 C CA . PHE A 1 81 ? 21.553 1.983 1.882 1.00 98.75 81 PHE A CA 1
ATOM 630 C C . PHE A 1 81 ? 22.652 2.986 1.524 1.00 98.75 81 PHE A C 1
ATOM 632 O O . PHE A 1 81 ? 22.981 3.180 0.346 1.00 98.75 81 PHE A O 1
ATOM 639 N N . ARG A 1 82 ? 23.240 3.621 2.539 1.00 98.12 82 ARG A N 1
ATOM 640 C CA . ARG A 1 82 ? 24.275 4.651 2.366 1.00 98.12 82 ARG A CA 1
ATOM 641 C C . ARG A 1 82 ? 25.670 4.114 2.654 1.00 98.12 82 ARG A C 1
ATOM 643 O O . ARG A 1 82 ? 25.815 3.270 3.531 1.00 98.12 82 ARG A O 1
ATOM 650 N N . ALA A 1 83 ? 26.674 4.623 1.939 1.00 97.62 83 ALA A N 1
ATOM 651 C CA . ALA A 1 83 ? 28.101 4.429 2.242 1.00 97.62 83 ALA A CA 1
ATOM 652 C C . ALA A 1 83 ? 28.516 2.969 2.557 1.00 97.62 83 ALA A C 1
ATOM 654 O O . ALA A 1 83 ? 29.123 2.673 3.585 1.00 97.62 83 ALA A O 1
ATOM 655 N N . GLN A 1 84 ? 28.173 2.024 1.678 1.00 98.38 84 GLN A N 1
ATOM 656 C CA . GLN A 1 84 ? 28.471 0.595 1.851 1.00 98.38 84 GLN A CA 1
ATOM 657 C C . GLN A 1 84 ? 29.918 0.265 1.435 1.00 98.38 84 GLN A C 1
ATOM 659 O O . GLN A 1 84 ? 30.160 -0.467 0.474 1.00 98.38 84 GLN A O 1
ATOM 664 N N . ASP A 1 85 ? 30.895 0.849 2.130 1.00 97.75 85 ASP A N 1
ATOM 665 C CA . ASP A 1 85 ? 32.305 0.878 1.711 1.00 97.75 85 ASP A CA 1
ATOM 666 C C . ASP A 1 85 ? 33.003 -0.491 1.695 1.00 97.75 85 ASP A C 1
ATOM 668 O O . ASP A 1 85 ? 33.927 -0.711 0.911 1.00 97.75 85 ASP A O 1
ATOM 672 N N . ASN A 1 86 ? 32.552 -1.433 2.525 1.00 97.81 86 ASN A N 1
ATOM 673 C CA . ASN A 1 86 ? 33.065 -2.806 2.578 1.00 97.81 86 ASN A CA 1
ATOM 674 C C . ASN A 1 86 ? 32.341 -3.773 1.619 1.00 97.81 86 ASN A C 1
ATOM 676 O O . ASN A 1 86 ? 32.751 -4.931 1.503 1.00 97.81 86 ASN A O 1
ATOM 680 N N . LEU A 1 87 ? 31.293 -3.336 0.911 1.00 98.12 87 LEU A N 1
ATOM 681 C CA . LEU A 1 87 ? 30.579 -4.169 -0.055 1.00 98.12 87 LEU A CA 1
ATOM 682 C C . LEU A 1 87 ? 31.379 -4.252 -1.361 1.00 98.12 87 LEU A C 1
ATOM 684 O O . LEU A 1 87 ? 31.320 -3.367 -2.210 1.00 98.12 87 LEU A O 1
ATOM 688 N N . THR A 1 88 ? 32.133 -5.330 -1.560 1.00 97.19 88 THR A N 1
ATOM 689 C CA . THR A 1 88 ? 32.864 -5.572 -2.817 1.00 97.19 88 THR A CA 1
ATOM 690 C C . THR A 1 88 ? 31.919 -6.008 -3.943 1.00 97.19 88 THR A C 1
ATOM 692 O O . THR A 1 88 ? 30.741 -6.272 -3.708 1.00 97.19 88 THR A O 1
ATOM 695 N N . ASN A 1 89 ? 32.402 -6.073 -5.188 1.00 95.62 89 ASN A N 1
ATOM 696 C CA . ASN A 1 89 ? 31.591 -6.596 -6.297 1.00 95.62 89 ASN A CA 1
ATOM 697 C C . ASN A 1 89 ? 31.206 -8.064 -6.062 1.00 95.62 89 ASN A C 1
ATOM 699 O O . ASN A 1 89 ? 30.060 -8.430 -6.276 1.00 95.62 89 ASN A O 1
ATOM 703 N N . GLU A 1 90 ? 32.135 -8.869 -5.547 1.00 96.75 90 GLU A N 1
ATOM 704 C CA . GLU A 1 90 ? 31.887 -10.275 -5.222 1.00 96.75 90 GLU A CA 1
ATOM 705 C C . GLU A 1 90 ? 30.818 -10.431 -4.128 1.00 96.75 90 GLU A C 1
ATOM 707 O O . GLU A 1 90 ? 29.868 -11.193 -4.288 1.00 96.75 90 GLU A O 1
ATOM 712 N N . LEU A 1 91 ? 30.894 -9.630 -3.058 1.00 98.31 91 LEU A N 1
ATOM 713 C CA . LEU A 1 91 ? 29.857 -9.627 -2.021 1.00 98.31 91 LEU A CA 1
ATOM 714 C C . LEU A 1 91 ? 28.509 -9.124 -2.558 1.00 98.31 91 LEU A C 1
ATOM 716 O O . LEU A 1 91 ? 27.476 -9.688 -2.214 1.00 98.31 91 LEU A O 1
ATOM 720 N N . GLN A 1 92 ? 28.499 -8.116 -3.437 1.00 98.38 92 GLN A N 1
ATOM 721 C CA . GLN A 1 92 ? 27.273 -7.628 -4.080 1.00 98.38 92 GLN A CA 1
ATOM 722 C C . GLN A 1 92 ? 26.615 -8.710 -4.953 1.00 98.38 92 GLN A C 1
ATOM 724 O O . GLN A 1 92 ? 25.391 -8.837 -4.938 1.00 98.38 92 GLN A O 1
ATOM 729 N N . LYS A 1 93 ? 27.406 -9.517 -5.672 1.00 97.81 93 LYS A N 1
ATOM 730 C CA . LYS A 1 93 ? 26.918 -10.671 -6.443 1.00 97.81 93 LYS A CA 1
ATOM 731 C C . LYS A 1 93 ? 26.277 -11.722 -5.546 1.00 97.81 93 LYS A C 1
ATOM 733 O O . LYS A 1 93 ? 25.128 -12.095 -5.774 1.00 97.81 93 LYS A O 1
ATOM 738 N N . GLN A 1 94 ? 26.987 -12.142 -4.500 1.00 98.44 94 GLN A N 1
ATOM 739 C CA . GLN A 1 94 ? 26.480 -13.112 -3.525 1.00 98.44 94 GLN A CA 1
ATOM 740 C C . GLN A 1 94 ? 25.197 -12.616 -2.853 1.00 98.44 94 GLN A C 1
ATOM 742 O O . GLN A 1 94 ? 24.240 -13.369 -2.710 1.00 98.44 94 GLN A O 1
AT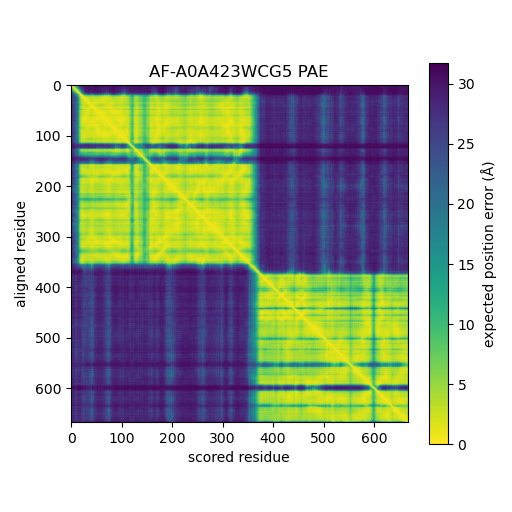OM 747 N N . PHE A 1 95 ? 25.156 -11.335 -2.490 1.00 98.62 95 PHE A N 1
ATOM 748 C CA . PHE A 1 95 ? 23.986 -10.696 -1.905 1.00 98.62 95 PHE A CA 1
ATOM 749 C C . PHE A 1 95 ? 22.767 -10.749 -2.838 1.00 98.62 95 PHE A C 1
ATOM 751 O O . PHE A 1 95 ? 21.729 -11.270 -2.439 1.00 98.62 95 PHE A O 1
ATOM 758 N N . VAL A 1 96 ? 22.890 -10.287 -4.091 1.00 98.50 96 VAL A N 1
ATOM 759 C CA . VAL A 1 96 ? 21.779 -10.322 -5.065 1.00 98.50 96 VAL A CA 1
ATOM 760 C C . VAL A 1 96 ? 21.340 -11.754 -5.369 1.00 98.50 96 VAL A C 1
ATOM 762 O O . VAL A 1 96 ? 20.142 -12.025 -5.434 1.00 98.50 96 VAL A O 1
ATOM 765 N N . GLN A 1 97 ? 22.289 -12.683 -5.516 1.00 98.31 97 GLN A N 1
ATOM 766 C CA . GLN A 1 97 ? 21.982 -14.090 -5.758 1.00 98.31 97 GLN A CA 1
ATOM 767 C C . GLN A 1 97 ? 21.148 -14.682 -4.611 1.00 98.31 97 GLN A C 1
ATOM 769 O O . GLN A 1 97 ? 20.101 -15.277 -4.878 1.00 98.31 97 GLN A O 1
ATOM 774 N N . ARG A 1 98 ? 21.556 -14.441 -3.356 1.00 98.50 98 ARG A N 1
ATOM 775 C CA . ARG A 1 98 ? 20.857 -14.930 -2.158 1.00 98.50 98 ARG A CA 1
ATOM 776 C C . ARG A 1 98 ? 19.470 -14.318 -1.980 1.00 98.50 98 ARG A C 1
ATOM 778 O O . ARG A 1 98 ? 18.565 -15.044 -1.587 1.00 98.50 98 ARG A O 1
ATOM 785 N N . LEU A 1 99 ? 19.262 -13.033 -2.300 1.00 98.62 99 LEU A N 1
ATOM 786 C CA . LEU A 1 99 ? 17.919 -12.423 -2.270 1.00 98.62 99 LEU A CA 1
ATOM 787 C C . LEU A 1 99 ? 16.937 -13.194 -3.163 1.00 98.62 99 LEU A C 1
ATOM 789 O O . LEU A 1 99 ? 15.821 -13.504 -2.748 1.00 98.62 99 LEU A O 1
ATOM 793 N N . GLY A 1 100 ? 17.364 -13.542 -4.378 1.00 97.75 100 GLY A N 1
ATOM 794 C CA . GLY A 1 100 ? 16.562 -14.342 -5.300 1.00 97.75 100 GLY A CA 1
ATOM 795 C C . GLY A 1 100 ? 16.319 -15.768 -4.792 1.00 97.75 100 GLY A C 1
ATOM 796 O O . GLY A 1 100 ? 15.186 -16.242 -4.797 1.00 97.75 100 GLY A O 1
ATOM 797 N N . GLU A 1 101 ? 17.360 -16.456 -4.315 1.00 98.31 101 GLU A N 1
ATOM 798 C CA . GLU A 1 101 ? 17.256 -17.839 -3.809 1.00 98.31 101 GLU A CA 1
ATOM 799 C C . GLU A 1 101 ? 16.308 -17.945 -2.609 1.00 98.31 101 GLU A C 1
ATOM 801 O O . GLU A 1 101 ? 15.398 -18.773 -2.601 1.00 98.31 101 GLU A O 1
ATOM 806 N N . LEU A 1 102 ? 16.470 -17.058 -1.626 1.00 98.12 102 LEU A N 1
ATOM 807 C CA . LEU A 1 102 ? 15.672 -17.040 -0.398 1.00 98.12 102 LEU A CA 1
ATOM 808 C C . LEU A 1 102 ? 14.226 -16.587 -0.629 1.00 98.12 102 LEU A C 1
ATOM 810 O O . LEU A 1 102 ? 13.356 -16.864 0.195 1.00 98.12 102 LEU A O 1
ATOM 814 N N . SER A 1 103 ? 13.962 -15.916 -1.752 1.00 96.50 103 SER A N 1
ATOM 815 C CA . SER A 1 103 ? 12.619 -15.505 -2.167 1.00 96.50 103 SER A CA 1
ATOM 816 C C . SER A 1 103 ? 11.955 -16.463 -3.165 1.00 96.50 103 SER A C 1
ATOM 818 O O . SER A 1 103 ? 10.839 -16.204 -3.615 1.00 96.50 103 SER A O 1
ATOM 820 N N . GLY A 1 104 ? 12.605 -17.591 -3.476 1.00 95.44 104 GLY A N 1
ATOM 821 C CA . GLY A 1 104 ? 12.014 -18.681 -4.250 1.00 95.44 104 GLY A CA 1
ATOM 822 C C . GLY A 1 104 ? 12.202 -18.590 -5.765 1.00 95.44 104 GLY A C 1
ATOM 823 O O . GLY A 1 104 ? 11.402 -19.172 -6.501 1.00 95.44 104 GLY A O 1
ATOM 824 N N . LYS A 1 105 ? 13.236 -17.893 -6.262 1.00 94.94 105 LYS A N 1
ATOM 825 C CA . LYS A 1 105 ? 13.570 -17.939 -7.696 1.00 94.94 105 LYS A CA 1
ATOM 826 C C . LYS A 1 105 ? 13.914 -19.371 -8.149 1.00 94.94 105 LYS A C 1
ATOM 828 O O . LYS A 1 105 ? 14.351 -20.186 -7.331 1.00 94.94 105 LYS A O 1
ATOM 833 N N . PRO A 1 106 ? 13.798 -19.698 -9.451 1.00 95.94 106 PRO A N 1
ATOM 834 C CA . PRO A 1 106 ? 14.199 -21.008 -9.958 1.00 95.94 106 PRO A CA 1
ATOM 835 C C . PRO A 1 106 ? 15.668 -21.320 -9.643 1.00 95.94 106 PRO A C 1
ATOM 837 O O . PRO A 1 106 ? 16.543 -20.493 -9.888 1.00 95.94 106 PRO A O 1
ATOM 840 N N . SER A 1 107 ? 15.967 -22.539 -9.187 1.00 95.12 107 SER A N 1
ATOM 841 C CA . SER A 1 107 ? 17.337 -22.954 -8.830 1.00 95.12 107 SER A CA 1
ATOM 842 C C . SER A 1 107 ? 18.316 -22.965 -10.011 1.00 95.12 107 SER A C 1
ATOM 844 O O . SER A 1 107 ? 19.525 -23.027 -9.819 1.00 95.12 107 SER A O 1
ATOM 846 N N . THR A 1 108 ? 17.804 -22.930 -11.243 1.00 95.62 108 THR A N 1
ATOM 847 C CA . THR A 1 108 ? 18.592 -22.805 -12.477 1.00 95.62 108 THR A CA 1
ATOM 848 C C . THR A 1 108 ? 18.926 -21.357 -12.841 1.00 95.62 108 THR A C 1
ATOM 850 O O . THR A 1 108 ? 19.654 -21.142 -13.808 1.00 95.62 108 THR A O 1
ATOM 853 N N . SER A 1 109 ? 18.361 -20.374 -12.135 1.00 96.81 109 SER A N 1
ATOM 854 C CA . SER A 1 109 ? 18.576 -18.951 -12.390 1.00 96.81 109 SER A CA 1
ATOM 855 C C . SER A 1 109 ? 19.720 -18.394 -11.530 1.00 96.81 109 SER A C 1
ATOM 857 O O . SER A 1 109 ? 19.714 -18.487 -10.299 1.00 96.81 109 SER A O 1
ATOM 859 N N . THR A 1 110 ? 20.694 -17.761 -12.176 1.00 97.25 110 THR A N 1
ATOM 860 C CA . THR A 1 110 ? 21.877 -17.144 -11.555 1.00 97.25 110 THR A CA 1
ATOM 861 C C . THR A 1 110 ? 21.872 -15.626 -11.774 1.00 97.25 110 THR A C 1
ATOM 863 O O . THR A 1 110 ? 20.810 -15.015 -11.924 1.00 97.25 110 THR A O 1
ATOM 866 N N . LEU A 1 111 ? 23.046 -14.992 -11.758 1.00 96.88 111 LEU A N 1
ATOM 867 C CA . LEU A 1 111 ? 23.211 -13.598 -12.148 1.00 96.88 111 LEU A CA 1
ATOM 868 C C . LEU A 1 111 ? 23.231 -13.456 -13.673 1.00 96.88 111 LEU A C 1
ATOM 870 O O . LEU A 1 111 ? 23.713 -14.322 -14.404 1.00 96.88 111 LEU A O 1
ATOM 874 N N . HIS A 1 112 ? 22.686 -12.345 -14.149 1.00 95.00 112 HIS A N 1
ATOM 875 C CA . HIS A 1 112 ? 22.582 -12.029 -15.563 1.00 95.00 112 HIS A CA 1
ATOM 876 C C . HIS A 1 112 ? 23.937 -11.640 -16.163 1.00 95.00 112 HIS A C 1
ATOM 878 O O . HIS A 1 112 ? 24.671 -10.821 -15.608 1.00 95.00 112 HIS A O 1
ATOM 884 N N . ILE A 1 113 ? 24.196 -12.134 -17.374 1.00 90.50 113 ILE A N 1
ATOM 885 C CA . ILE A 1 113 ? 25.307 -11.703 -18.227 1.00 90.50 113 ILE A CA 1
ATOM 886 C C . ILE A 1 113 ? 24.748 -10.788 -19.315 1.00 90.50 113 ILE A C 1
ATOM 888 O O . ILE A 1 113 ? 23.835 -11.175 -20.042 1.00 90.50 113 ILE A O 1
ATOM 892 N N . HIS A 1 114 ? 25.298 -9.578 -19.450 1.00 83.75 114 HIS A N 1
ATOM 893 C CA . HIS A 1 114 ? 24.771 -8.576 -20.383 1.00 83.75 114 HIS A CA 1
ATOM 894 C C . HIS A 1 114 ? 24.720 -9.098 -21.840 1.00 83.75 114 HIS A C 1
ATOM 896 O O . HIS A 1 114 ? 25.706 -9.671 -22.312 1.00 83.75 114 HIS A O 1
ATOM 902 N N . PRO A 1 115 ? 23.614 -8.878 -22.588 1.00 77.38 115 PRO A N 1
ATOM 903 C CA . PRO A 1 115 ? 23.414 -9.460 -23.921 1.00 77.38 115 PRO A CA 1
ATOM 904 C C . PRO A 1 115 ? 24.412 -8.958 -24.955 1.00 77.38 115 PRO A C 1
ATOM 906 O O . PRO A 1 115 ? 24.683 -9.642 -25.932 1.00 77.38 115 PRO A O 1
ATOM 909 N N . VAL A 1 116 ? 24.973 -7.775 -24.738 1.00 73.19 116 VAL A N 1
ATOM 910 C CA . VAL A 1 116 ? 26.114 -7.262 -25.488 1.00 73.19 116 VAL A CA 1
ATOM 911 C C . VAL A 1 116 ? 27.317 -7.314 -24.562 1.00 73.19 116 VAL A C 1
ATOM 913 O O . VAL A 1 116 ? 27.270 -6.743 -23.476 1.00 73.19 116 VAL A O 1
ATOM 916 N N . LEU A 1 117 ? 28.376 -8.003 -24.975 1.00 56.84 117 LEU A N 1
ATOM 917 C CA . LEU A 1 117 ? 29.586 -8.193 -24.178 1.00 56.84 117 LEU A CA 1
ATOM 918 C C . LEU A 1 117 ? 30.151 -6.851 -23.657 1.00 56.84 117 LEU A C 1
ATOM 920 O O . LEU A 1 117 ? 30.810 -6.111 -24.381 1.00 56.84 117 LEU A O 1
ATOM 924 N N . ASN A 1 118 ? 29.917 -6.543 -22.375 1.00 50.03 118 ASN A N 1
ATOM 925 C CA . ASN A 1 118 ? 30.555 -5.416 -21.675 1.00 50.03 118 ASN A CA 1
ATOM 926 C C . ASN A 1 118 ? 32.035 -5.702 -21.351 1.00 50.03 118 ASN A C 1
ATOM 928 O O . ASN A 1 118 ? 32.776 -4.797 -20.971 1.00 50.03 118 ASN A O 1
ATOM 932 N N . ASN A 1 119 ? 32.475 -6.955 -21.499 1.00 44.91 119 ASN A N 1
ATOM 933 C CA . ASN A 1 119 ? 33.814 -7.419 -21.140 1.00 44.91 119 ASN A CA 1
ATOM 934 C C . ASN A 1 119 ? 34.875 -7.200 -22.241 1.00 44.91 119 ASN A C 1
ATOM 936 O O . ASN A 1 119 ? 36.022 -7.590 -22.047 1.00 44.91 119 ASN A O 1
ATOM 940 N N . THR A 1 120 ? 34.537 -6.565 -23.374 1.00 42.38 120 THR A N 1
ATOM 941 C CA . THR A 1 120 ? 35.448 -6.433 -24.532 1.00 42.38 120 THR A CA 1
ATOM 942 C C . THR A 1 120 ? 35.887 -5.010 -24.902 1.00 42.38 120 THR A C 1
ATOM 944 O O . THR A 1 120 ? 36.481 -4.839 -25.964 1.00 42.38 120 THR A O 1
ATOM 947 N N . SER A 1 121 ? 35.696 -3.970 -24.076 1.00 37.94 121 SER A N 1
ATOM 948 C CA . SER A 1 121 ? 36.246 -2.640 -24.424 1.00 37.94 121 SER A CA 1
ATOM 949 C C . SER A 1 121 ? 36.859 -1.860 -23.260 1.00 37.94 121 SER A C 1
ATOM 951 O O . SER A 1 121 ? 36.145 -1.503 -22.329 1.00 37.94 121 SER A O 1
ATOM 953 N N . GLU A 1 122 ? 38.161 -1.563 -23.385 1.00 37.44 122 GLU A N 1
ATOM 954 C CA . GLU A 1 122 ? 39.002 -0.481 -22.806 1.00 37.44 122 GLU A CA 1
ATOM 955 C C . GLU A 1 122 ? 38.969 -0.164 -21.291 1.00 37.44 122 GLU A C 1
ATOM 957 O O . GLU A 1 122 ? 39.888 0.483 -20.800 1.00 37.44 122 GLU A O 1
ATOM 962 N N . PHE A 1 123 ? 37.978 -0.638 -20.537 1.00 41.31 123 PHE A N 1
ATOM 963 C CA . PHE A 1 123 ? 37.852 -0.544 -19.075 1.00 41.31 123 PHE A CA 1
ATOM 964 C C . PHE A 1 123 ? 37.295 -1.849 -18.467 1.00 41.31 123 PHE A C 1
ATOM 966 O O . PHE A 1 123 ? 36.874 -1.864 -17.312 1.00 41.31 123 PHE A O 1
ATOM 973 N N . GLY A 1 124 ? 37.231 -2.919 -19.271 1.00 44.84 124 GLY A N 1
ATOM 974 C CA . GLY A 1 124 ? 36.585 -4.186 -18.938 1.00 44.84 124 GLY A CA 1
ATOM 975 C C . GLY A 1 124 ? 37.272 -4.885 -17.773 1.00 44.84 124 GLY A C 1
ATOM 976 O O . GLY A 1 124 ? 38.355 -5.446 -17.919 1.00 44.84 124 GLY A O 1
ATOM 977 N N . VAL A 1 125 ? 36.623 -4.866 -16.616 1.00 50.56 125 VAL A N 1
ATOM 978 C CA . VAL A 1 125 ? 36.916 -5.803 -15.536 1.00 50.56 125 VAL A CA 1
ATOM 979 C C . VAL A 1 125 ? 36.331 -7.151 -15.975 1.00 50.56 125 VAL A C 1
ATOM 981 O O . VAL A 1 125 ? 35.241 -7.190 -16.541 1.00 50.56 125 VAL A O 1
ATOM 984 N N . GLY A 1 126 ? 37.064 -8.251 -15.792 1.00 62.91 126 GLY A N 1
ATOM 985 C CA . GLY A 1 126 ? 36.732 -9.580 -16.336 1.00 62.91 126 GLY A CA 1
ATOM 986 C C . GLY A 1 126 ? 35.507 -10.279 -15.726 1.00 62.91 126 GLY A C 1
ATOM 987 O O . GLY A 1 126 ? 35.442 -11.502 -15.768 1.00 62.91 126 GLY A O 1
ATOM 988 N N . ASP A 1 127 ? 34.566 -9.535 -15.143 1.00 82.00 127 ASP A N 1
ATOM 989 C CA . ASP A 1 127 ? 33.372 -10.068 -14.492 1.00 82.00 127 ASP A CA 1
ATOM 990 C C . ASP A 1 127 ? 32.138 -9.850 -15.378 1.00 82.00 127 ASP A C 1
ATOM 992 O O . ASP A 1 127 ? 31.646 -8.733 -15.529 1.00 82.00 127 ASP A O 1
ATOM 996 N N . ALA A 1 128 ? 31.649 -10.927 -15.992 1.00 84.31 128 ALA A N 1
ATOM 997 C CA . ALA A 1 128 ? 30.507 -10.885 -16.903 1.00 84.31 128 ALA A CA 1
ATOM 998 C C . ALA A 1 128 ? 29.165 -10.611 -16.192 1.00 84.31 128 ALA A C 1
ATOM 1000 O O . ALA A 1 128 ? 28.199 -10.221 -16.850 1.00 84.31 128 ALA A O 1
ATOM 1001 N N . GLU A 1 129 ? 29.116 -10.792 -14.869 1.00 90.06 129 GLU A N 1
ATOM 1002 C CA . GLU A 1 129 ? 27.916 -10.661 -14.033 1.00 90.06 129 GLU A CA 1
ATOM 1003 C C . GLU A 1 129 ? 27.776 -9.250 -13.431 1.00 90.06 129 GLU A C 1
ATOM 1005 O O . GLU A 1 129 ? 26.723 -8.892 -12.896 1.00 90.06 129 GLU A O 1
ATOM 1010 N N . ILE A 1 130 ? 28.821 -8.416 -13.542 1.00 89.56 130 ILE A N 1
ATOM 1011 C CA . ILE A 1 130 ? 28.799 -7.005 -13.145 1.00 89.56 130 ILE A CA 1
ATOM 1012 C C . ILE A 1 130 ? 28.746 -6.109 -14.378 1.00 89.56 130 ILE A C 1
ATOM 1014 O O . ILE A 1 130 ? 29.653 -6.052 -15.204 1.00 89.56 130 ILE A O 1
ATOM 1018 N N . SER A 1 131 ? 27.688 -5.307 -14.462 1.00 84.50 131 SER A N 1
ATOM 1019 C CA . SER A 1 131 ? 27.588 -4.235 -15.448 1.00 84.50 131 SER A CA 1
ATOM 1020 C C . SER A 1 131 ? 28.144 -2.928 -14.882 1.00 84.50 131 SER A C 1
ATOM 1022 O O . SER A 1 131 ? 27.626 -2.398 -13.898 1.00 84.50 131 SER A O 1
ATOM 1024 N N . HIS A 1 132 ? 29.165 -2.365 -15.531 1.00 82.06 132 HIS A N 1
ATOM 1025 C CA . HIS A 1 132 ? 29.710 -1.054 -15.170 1.00 82.06 132 HIS A CA 1
ATOM 1026 C C . HIS A 1 132 ? 28.893 0.078 -15.799 1.00 82.06 132 HIS A C 1
ATOM 1028 O O . HIS A 1 132 ? 28.905 0.294 -17.012 1.00 82.06 132 HIS A O 1
ATOM 1034 N N . ILE A 1 133 ? 28.201 0.846 -14.963 1.00 79.56 133 ILE A N 1
ATOM 1035 C CA . ILE A 1 133 ? 27.402 1.996 -15.384 1.00 79.56 133 ILE A CA 1
ATOM 1036 C C . ILE A 1 133 ? 28.294 3.239 -15.370 1.00 79.56 133 ILE A C 1
ATOM 1038 O O . ILE A 1 133 ? 28.375 3.945 -14.368 1.00 79.56 133 ILE A O 1
ATOM 1042 N N . SER A 1 134 ? 28.981 3.494 -16.488 1.00 77.50 134 SER A N 1
ATOM 1043 C CA . SER A 1 134 ? 29.945 4.594 -16.639 1.00 77.50 134 SER A CA 1
ATOM 1044 C C . SER A 1 134 ? 29.447 5.680 -17.593 1.00 77.50 134 SER A C 1
ATOM 1046 O O . SER A 1 134 ? 29.108 5.416 -18.752 1.00 77.50 134 SER A O 1
ATOM 1048 N N . SER A 1 135 ? 29.464 6.937 -17.139 1.00 72.81 135 SER A N 1
ATOM 1049 C CA . SER A 1 135 ? 29.143 8.088 -17.992 1.00 72.81 135 SER A CA 1
ATOM 1050 C C . SER A 1 135 ? 30.157 8.296 -19.125 1.00 72.81 135 SER A C 1
ATOM 1052 O O . SER A 1 135 ? 29.784 8.782 -20.195 1.00 72.81 135 SER A O 1
ATOM 1054 N N . VAL A 1 136 ? 31.413 7.884 -18.929 1.00 69.06 136 VAL A N 1
ATOM 1055 C CA . VAL A 1 136 ? 32.473 7.926 -19.948 1.00 69.06 136 VAL A CA 1
ATOM 1056 C C . VAL A 1 136 ? 32.243 6.850 -21.005 1.00 69.06 136 VAL A C 1
ATOM 1058 O O . VAL A 1 136 ? 32.256 7.159 -22.199 1.00 69.06 136 VAL A O 1
ATOM 1061 N N . ALA A 1 137 ? 31.971 5.610 -20.581 1.00 64.50 137 ALA A N 1
ATOM 1062 C CA . ALA A 1 137 ? 31.690 4.503 -21.496 1.00 64.50 137 ALA A CA 1
ATOM 1063 C C . ALA A 1 137 ? 30.436 4.782 -22.335 1.00 64.50 137 ALA A C 1
ATOM 1065 O O . ALA A 1 137 ? 30.481 4.668 -23.559 1.00 64.50 137 ALA A O 1
ATOM 1066 N N . ARG A 1 138 ? 29.356 5.274 -21.709 1.00 66.44 138 ARG A N 1
ATOM 1067 C CA . ARG A 1 138 ? 28.131 5.678 -22.416 1.00 66.44 138 ARG A CA 1
ATOM 1068 C C . ARG A 1 138 ? 28.410 6.766 -23.456 1.00 66.44 138 ARG A C 1
ATOM 1070 O O . ARG A 1 138 ? 27.952 6.653 -24.588 1.00 66.44 138 ARG A O 1
ATOM 1077 N N . ARG A 1 139 ? 29.197 7.796 -23.116 1.00 65.88 139 ARG A N 1
ATOM 1078 C CA . ARG A 1 139 ? 29.561 8.864 -24.067 1.00 65.88 139 ARG A CA 1
ATOM 1079 C C . ARG A 1 139 ? 30.353 8.328 -25.259 1.00 65.88 139 ARG A C 1
ATOM 1081 O O . ARG A 1 139 ? 30.184 8.862 -26.347 1.00 65.88 139 ARG A O 1
ATOM 1088 N N . LYS A 1 140 ? 31.209 7.317 -25.057 1.00 62.78 140 LYS A N 1
ATOM 1089 C CA . LYS A 1 140 ? 31.971 6.648 -26.124 1.00 62.78 140 LYS A CA 1
ATOM 1090 C C . LYS A 1 140 ? 31.077 5.754 -27.000 1.00 62.78 140 LYS A C 1
ATOM 1092 O O . LYS A 1 140 ? 31.155 5.889 -28.216 1.00 62.78 140 LYS A O 1
ATOM 1097 N N . MET A 1 141 ? 30.232 4.901 -26.406 1.00 56.91 141 MET A N 1
ATOM 1098 C CA . MET A 1 141 ? 29.330 3.982 -27.130 1.00 56.91 141 MET A CA 1
ATOM 1099 C C . MET A 1 141 ? 28.292 4.724 -27.977 1.00 56.91 141 MET A C 1
ATOM 1101 O O . MET A 1 141 ? 28.082 4.381 -29.132 1.00 56.91 141 MET A O 1
ATOM 1105 N N . PHE A 1 142 ? 27.694 5.787 -27.441 1.00 55.78 142 PHE A N 1
ATOM 1106 C CA . PHE A 1 142 ? 26.653 6.558 -28.128 1.00 55.78 142 PHE A CA 1
ATOM 1107 C C . PHE A 1 142 ? 27.213 7.831 -28.787 1.00 55.78 142 PHE A C 1
ATOM 1109 O O . PHE A 1 142 ? 26.527 8.845 -28.882 1.00 55.78 142 PHE A O 1
ATOM 1116 N N . ARG A 1 143 ? 28.476 7.807 -29.248 1.00 53.50 143 ARG A N 1
ATOM 1117 C CA . ARG A 1 143 ? 29.137 8.955 -29.909 1.00 53.50 143 ARG A CA 1
ATOM 1118 C C . ARG A 1 143 ? 28.388 9.459 -31.147 1.00 53.50 143 ARG A C 1
ATOM 1120 O O . ARG A 1 143 ? 28.423 10.656 -31.408 1.00 53.50 143 ARG A O 1
ATOM 1127 N N . HIS A 1 144 ? 27.723 8.564 -31.876 1.00 44.97 144 HIS A N 1
ATOM 1128 C CA . HIS A 1 144 ? 26.905 8.899 -33.048 1.00 44.97 144 HIS A CA 1
ATOM 1129 C C . HIS A 1 144 ? 25.465 9.312 -32.698 1.00 44.97 144 HIS A C 1
ATOM 1131 O O . HIS A 1 144 ? 24.798 9.918 -33.527 1.00 44.97 144 HIS A O 1
ATOM 1137 N N . ASP A 1 145 ? 25.044 9.081 -31.452 1.00 45.56 145 ASP A N 1
ATOM 1138 C CA . ASP A 1 145 ? 23.760 9.480 -30.865 1.00 45.56 145 ASP A CA 1
ATOM 1139 C C . ASP A 1 145 ? 23.922 10.724 -29.973 1.00 45.56 145 ASP A C 1
ATOM 1141 O O . ASP A 1 145 ? 23.186 10.923 -29.001 1.00 45.56 145 ASP A O 1
ATOM 1145 N N . GLN A 1 146 ? 24.895 11.596 -30.281 1.00 45.62 146 GLN A N 1
ATOM 1146 C CA . GLN A 1 146 ? 24.876 12.956 -29.744 1.00 45.62 146 GLN A CA 1
ATOM 1147 C C . GLN A 1 146 ? 23.627 13.653 -30.277 1.00 45.62 146 GLN A C 1
ATOM 1149 O O . GLN A 1 146 ? 23.648 14.294 -31.324 1.00 45.62 146 GLN A O 1
ATOM 1154 N N . GLN A 1 147 ? 22.526 13.477 -29.548 1.00 49.19 147 GLN A N 1
ATOM 1155 C CA . GLN A 1 147 ? 21.259 14.113 -29.836 1.00 49.19 147 GLN A CA 1
ATOM 1156 C C . GLN A 1 147 ? 21.518 15.623 -29.918 1.00 49.19 147 GLN A C 1
ATOM 1158 O O . GLN A 1 147 ? 21.994 16.209 -28.938 1.00 49.19 147 GLN A O 1
ATOM 1163 N N . PRO A 1 148 ? 21.254 16.252 -31.078 1.00 44.75 148 PRO A N 1
ATOM 1164 C CA . PRO A 1 148 ? 21.586 17.654 -31.302 1.00 44.75 148 PRO A CA 1
ATOM 1165 C C . PRO A 1 148 ? 20.797 18.598 -30.384 1.00 44.75 148 PRO A C 1
ATOM 1167 O O . PRO A 1 148 ? 21.209 19.740 -30.201 1.00 44.75 148 PRO A O 1
ATOM 1170 N N . ASP A 1 149 ? 19.719 18.117 -29.753 1.00 47.88 149 ASP A N 1
ATOM 1171 C CA . ASP A 1 149 ? 18.917 18.881 -28.803 1.00 47.88 149 ASP A CA 1
ATOM 1172 C C . ASP A 1 149 ? 18.641 18.090 -27.513 1.00 47.88 149 ASP A C 1
ATOM 1174 O O . ASP A 1 149 ? 17.934 17.083 -27.507 1.00 47.88 149 ASP A O 1
ATOM 1178 N N . LYS A 1 150 ? 19.211 18.565 -26.400 1.00 50.19 150 LYS A N 1
ATOM 1179 C CA . LYS A 1 150 ? 19.089 17.968 -25.056 1.00 50.19 150 LYS A CA 1
ATOM 1180 C C . LYS A 1 150 ? 17.820 18.400 -24.316 1.00 50.19 150 LYS A C 1
ATOM 1182 O O . LYS A 1 150 ? 17.624 17.995 -23.173 1.00 50.19 150 LYS A O 1
ATOM 1187 N N . ARG A 1 151 ? 16.977 19.239 -24.928 1.00 51.62 151 ARG A N 1
ATOM 1188 C CA . ARG A 1 151 ? 15.770 19.829 -24.325 1.00 51.62 151 ARG A CA 1
ATOM 1189 C C . ARG A 1 151 ? 14.479 19.239 -24.905 1.00 51.62 151 ARG A C 1
ATOM 1191 O O . ARG A 1 151 ? 13.536 19.970 -25.190 1.00 51.62 151 ARG A O 1
ATOM 1198 N N . ARG A 1 152 ? 14.418 17.918 -25.090 1.00 51.97 152 ARG A N 1
ATOM 1199 C CA . ARG A 1 152 ? 13.176 17.229 -25.479 1.00 51.97 152 ARG A CA 1
ATOM 1200 C C . ARG A 1 152 ? 12.315 16.870 -24.272 1.00 51.97 152 ARG A C 1
ATOM 1202 O O . ARG A 1 152 ? 12.828 16.549 -23.203 1.00 51.97 152 ARG A O 1
ATOM 1209 N N . TYR A 1 153 ? 11.003 16.856 -24.497 1.00 46.75 153 TYR A N 1
ATOM 1210 C CA . TYR A 1 153 ? 9.986 16.466 -23.518 1.00 46.75 153 TYR A CA 1
ATOM 1211 C C . TYR A 1 153 ? 10.041 14.970 -23.107 1.00 46.75 153 TYR A C 1
ATOM 1213 O O . TYR A 1 153 ? 9.297 14.575 -22.216 1.00 46.75 153 TYR A O 1
ATOM 1221 N N . ASP A 1 154 ? 10.906 14.129 -23.708 1.00 50.59 154 ASP A N 1
ATOM 1222 C CA . ASP A 1 154 ? 10.959 12.664 -23.506 1.00 50.59 154 ASP A CA 1
ATOM 1223 C C . ASP A 1 154 ? 12.276 12.116 -22.911 1.00 50.59 154 ASP A C 1
ATOM 1225 O O . ASP A 1 154 ? 12.566 10.926 -23.034 1.00 50.59 154 ASP A O 1
ATOM 1229 N N . SER A 1 155 ? 13.064 12.950 -22.228 1.00 56.75 155 SER A N 1
ATOM 1230 C CA . SER A 1 155 ? 14.385 12.571 -21.689 1.00 56.75 155 SER A CA 1
ATOM 1231 C C . SER A 1 155 ? 14.371 11.437 -20.644 1.00 56.75 155 SER A C 1
ATOM 1233 O O . SER A 1 155 ? 15.421 10.854 -20.364 1.00 56.75 155 SER A O 1
ATOM 1235 N N . ALA A 1 156 ? 13.201 11.099 -20.088 1.00 62.81 156 ALA A N 1
ATOM 1236 C CA . ALA A 1 156 ? 13.008 9.994 -19.151 1.00 62.81 156 ALA A CA 1
ATOM 1237 C C . ALA A 1 156 ? 12.836 8.645 -19.879 1.00 62.81 156 ALA A C 1
ATOM 1239 O O . ALA A 1 156 ? 11.869 8.428 -20.615 1.00 62.81 156 ALA A O 1
ATOM 1240 N N . GLN A 1 157 ? 13.751 7.707 -19.619 1.00 82.38 157 GLN A N 1
ATOM 1241 C CA . GLN A 1 157 ? 13.761 6.359 -20.195 1.00 82.38 157 GLN A CA 1
ATOM 1242 C C . GLN A 1 157 ? 13.315 5.327 -19.153 1.00 82.38 157 GLN A C 1
ATOM 1244 O O . GLN A 1 157 ? 14.111 4.519 -18.679 1.00 82.38 157 GLN A O 1
ATOM 1249 N N . TRP A 1 158 ? 12.033 5.374 -18.789 1.00 92.69 158 TRP A N 1
ATOM 1250 C CA . TRP A 1 158 ? 11.422 4.408 -17.874 1.00 92.69 158 TRP A CA 1
ATOM 1251 C C . TRP A 1 158 ? 11.463 2.988 -18.442 1.00 92.69 158 TRP A C 1
ATOM 1253 O O . TRP A 1 158 ? 11.006 2.761 -19.563 1.00 92.69 158 TRP A O 1
ATOM 1263 N N . HIS A 1 159 ? 12.004 2.046 -17.674 1.00 94.31 159 HIS A N 1
ATOM 1264 C CA . HIS A 1 159 ? 12.072 0.630 -18.036 1.00 94.31 159 HIS A CA 1
ATOM 1265 C C . HIS A 1 159 ? 12.196 -0.262 -16.796 1.00 94.31 159 HIS A C 1
ATOM 1267 O O . HIS A 1 159 ? 12.632 0.192 -15.740 1.00 94.31 159 HIS A O 1
ATOM 1273 N N . SER A 1 160 ? 11.827 -1.532 -16.939 1.00 96.00 160 SER A N 1
ATOM 1274 C CA . SER A 1 160 ? 12.293 -2.609 -16.063 1.00 96.00 160 SER A CA 1
ATOM 1275 C C . SER A 1 160 ? 13.447 -3.321 -16.779 1.00 96.00 160 SER A C 1
ATOM 1277 O O . SER A 1 160 ? 13.498 -3.331 -18.015 1.00 96.00 160 SER A O 1
ATOM 1279 N N . ASP A 1 161 ? 14.437 -3.825 -16.047 1.00 94.38 161 ASP A N 1
ATOM 1280 C CA . ASP A 1 161 ? 15.620 -4.415 -16.672 1.00 94.38 161 ASP A CA 1
ATOM 1281 C C . ASP A 1 161 ? 15.262 -5.700 -17.445 1.00 94.38 161 ASP A C 1
ATOM 1283 O O . ASP A 1 161 ? 14.511 -6.553 -16.979 1.00 94.38 161 ASP A O 1
ATOM 1287 N N . ILE A 1 162 ? 15.840 -5.840 -18.644 1.00 93.81 162 ILE A N 1
ATOM 1288 C CA . ILE A 1 162 ? 15.879 -7.073 -19.458 1.00 93.81 162 ILE A CA 1
ATOM 1289 C C . ILE A 1 162 ? 14.534 -7.784 -19.704 1.00 93.81 162 ILE A C 1
ATOM 1291 O O . ILE A 1 162 ? 14.486 -8.998 -19.878 1.00 93.81 162 ILE A O 1
ATOM 1295 N N . GLN A 1 163 ? 13.432 -7.037 -19.808 1.00 95.88 163 GLN A N 1
ATOM 1296 C CA . GLN A 1 163 ? 12.086 -7.602 -20.027 1.00 95.88 163 GLN A CA 1
ATOM 1297 C C . GLN A 1 163 ? 11.936 -8.430 -21.315 1.00 95.88 163 GLN A C 1
ATOM 1299 O O . GLN A 1 163 ? 10.947 -9.131 -21.489 1.00 95.88 163 GLN A O 1
ATOM 1304 N N . PHE A 1 164 ? 12.889 -8.329 -22.239 1.00 96.06 164 PHE A N 1
ATOM 1305 C CA . PHE A 1 164 ? 12.924 -9.097 -23.481 1.00 96.06 164 PHE A CA 1
ATOM 1306 C C . PHE A 1 164 ? 13.473 -10.523 -23.321 1.00 96.06 164 PHE A C 1
ATOM 1308 O O . PHE A 1 164 ? 13.424 -11.292 -24.279 1.00 96.06 164 PHE A O 1
ATOM 1315 N N . GLU A 1 165 ? 14.019 -10.877 -22.156 1.00 97.25 165 GLU A N 1
ATOM 1316 C CA . GLU A 1 165 ? 14.436 -12.245 -21.844 1.00 97.25 165 GLU A CA 1
ATOM 1317 C C . GLU A 1 165 ? 13.230 -13.115 -21.463 1.00 97.25 165 GLU A C 1
ATOM 1319 O O . GLU A 1 165 ? 12.231 -12.615 -20.939 1.00 97.25 165 GLU A O 1
ATOM 1324 N N . ALA A 1 166 ? 13.323 -14.426 -21.704 1.00 97.38 166 ALA A N 1
ATOM 1325 C CA . ALA A 1 166 ? 12.275 -15.381 -21.329 1.00 97.38 166 ALA A CA 1
ATOM 1326 C C . ALA A 1 166 ? 12.099 -15.460 -19.801 1.00 97.38 166 ALA A C 1
ATOM 1328 O O . ALA A 1 166 ? 10.976 -15.477 -19.299 1.00 97.38 166 ALA A O 1
ATOM 1329 N N . ASN A 1 167 ? 13.216 -15.425 -19.073 1.00 97.94 167 ASN A N 1
ATOM 1330 C CA . ASN A 1 167 ? 13.273 -15.258 -17.628 1.00 97.94 167 ASN A CA 1
ATOM 1331 C C . ASN A 1 167 ? 13.903 -13.883 -17.333 1.00 97.94 167 ASN A C 1
ATOM 1333 O O . ASN A 1 167 ? 15.130 -13.768 -17.340 1.00 97.94 167 ASN A O 1
ATOM 1337 N N . PRO A 1 168 ? 13.105 -12.824 -17.135 1.00 97.56 168 PRO A N 1
ATOM 1338 C CA . PRO A 1 168 ? 13.610 -11.479 -16.887 1.00 97.56 168 PRO A CA 1
ATOM 1339 C C . PRO A 1 168 ? 14.185 -11.333 -15.469 1.00 97.56 168 PRO A C 1
ATOM 1341 O O . PRO A 1 168 ? 14.213 -12.280 -14.680 1.00 97.56 168 PRO A O 1
ATOM 1344 N N . ALA A 1 169 ? 14.671 -10.132 -15.154 1.00 97.88 169 ALA A N 1
ATOM 1345 C CA . ALA A 1 169 ? 15.310 -9.855 -13.876 1.00 97.88 169 ALA A CA 1
ATOM 1346 C C . ALA A 1 169 ? 14.345 -9.983 -12.686 1.00 97.88 169 ALA A C 1
ATOM 1348 O O . ALA A 1 169 ? 13.184 -9.574 -12.771 1.00 97.88 169 ALA A O 1
ATOM 1349 N N . ASP A 1 170 ? 14.859 -10.486 -11.562 1.00 98.00 170 ASP A N 1
ATOM 1350 C CA . ASP A 1 170 ? 14.253 -10.317 -10.241 1.00 98.00 170 ASP A CA 1
ATOM 1351 C C . ASP A 1 170 ? 14.819 -9.042 -9.581 1.00 98.00 170 ASP A C 1
ATOM 1353 O O . ASP A 1 170 ? 14.484 -7.921 -9.981 1.00 98.00 170 ASP A O 1
ATOM 1357 N N . TYR A 1 171 ? 15.726 -9.173 -8.618 1.00 98.56 171 TYR A N 1
ATOM 1358 C CA . TYR A 1 171 ? 16.347 -8.058 -7.928 1.00 98.56 171 TYR A CA 1
ATOM 1359 C C . TYR A 1 171 ? 17.539 -7.520 -8.710 1.00 98.56 171 TYR A C 1
ATOM 1361 O O . TYR A 1 171 ? 18.400 -8.254 -9.200 1.00 98.56 171 TYR A O 1
ATOM 1369 N N . THR A 1 172 ? 17.636 -6.200 -8.792 1.00 98.31 172 THR A N 1
ATOM 1370 C CA . THR A 1 172 ? 18.837 -5.524 -9.286 1.00 98.31 172 THR A CA 1
ATOM 1371 C C . THR A 1 172 ? 19.382 -4.602 -8.224 1.00 98.31 172 THR A C 1
ATOM 1373 O O . THR A 1 172 ? 18.628 -3.877 -7.584 1.00 98.31 172 THR A O 1
ATOM 1376 N N . SER A 1 173 ? 20.704 -4.611 -8.061 1.00 98.31 173 SER A N 1
ATOM 1377 C CA . SER A 1 173 ? 21.414 -3.668 -7.206 1.00 98.31 173 SER A CA 1
ATOM 1378 C C . SER A 1 173 ? 22.317 -2.761 -8.031 1.00 98.31 173 SER A C 1
ATOM 1380 O O . SER A 1 173 ? 23.038 -3.234 -8.909 1.00 98.31 173 SER A O 1
ATOM 1382 N N . LEU A 1 174 ? 22.318 -1.461 -7.735 1.00 98.00 174 LEU A N 1
ATOM 1383 C CA . LEU A 1 174 ? 23.239 -0.480 -8.312 1.00 98.00 174 LEU A CA 1
ATOM 1384 C C . LEU A 1 174 ? 23.980 0.246 -7.194 1.00 98.00 174 LEU A C 1
ATOM 1386 O O . LEU A 1 174 ? 23.361 0.992 -6.440 1.00 98.00 174 LEU A O 1
ATOM 1390 N N . ARG A 1 175 ? 25.304 0.072 -7.138 1.00 97.88 175 ARG A N 1
ATOM 1391 C CA . ARG A 1 175 ? 26.201 0.772 -6.209 1.00 97.88 175 ARG A CA 1
ATOM 1392 C C . ARG A 1 175 ? 27.022 1.812 -6.961 1.00 97.88 175 ARG A C 1
ATOM 1394 O O . ARG A 1 175 ? 27.794 1.438 -7.846 1.00 97.88 175 ARG A O 1
ATOM 1401 N N . LEU A 1 176 ? 26.891 3.099 -6.636 1.00 96.38 176 LEU A N 1
ATOM 1402 C CA . LEU A 1 176 ? 27.707 4.146 -7.270 1.00 96.38 176 LEU A CA 1
ATOM 1403 C C . LEU A 1 176 ? 29.009 4.359 -6.505 1.00 96.38 176 LEU A C 1
ATOM 1405 O O . LEU A 1 176 ? 28.973 4.683 -5.330 1.00 96.38 176 LEU A O 1
ATOM 1409 N N . THR A 1 177 ? 30.159 4.233 -7.165 1.00 94.81 177 THR A N 1
ATOM 1410 C CA . THR A 1 177 ? 31.477 4.461 -6.540 1.00 94.81 177 THR A CA 1
ATOM 1411 C C . THR A 1 177 ? 32.070 5.826 -6.885 1.00 94.81 177 THR A C 1
ATOM 1413 O O . THR A 1 177 ? 32.978 6.291 -6.201 1.00 94.81 177 THR A O 1
ATOM 1416 N N . GLN A 1 178 ? 31.561 6.491 -7.926 1.00 93.44 178 GLN A N 1
ATOM 1417 C CA . GLN A 1 178 ? 31.926 7.862 -8.280 1.00 93.44 178 GLN A CA 1
ATOM 1418 C C . GLN A 1 178 ? 30.676 8.657 -8.635 1.00 93.44 178 GLN A C 1
ATOM 1420 O O . GLN A 1 178 ? 29.813 8.177 -9.381 1.00 93.44 178 GLN A O 1
ATOM 1425 N N . LEU A 1 179 ? 30.603 9.882 -8.120 1.00 93.81 179 LEU A N 1
ATOM 1426 C CA . LEU A 1 179 ? 29.451 10.761 -8.269 1.00 93.81 179 LEU A CA 1
ATOM 1427 C C . LEU A 1 179 ? 29.869 12.094 -8.893 1.00 93.81 179 LEU A C 1
ATOM 1429 O O . LEU A 1 179 ? 30.948 12.607 -8.578 1.00 93.81 179 LEU A O 1
ATOM 1433 N N . PRO A 1 180 ? 29.009 12.698 -9.726 1.00 92.12 180 PRO A N 1
ATOM 1434 C CA . PRO A 1 180 ? 29.194 14.079 -10.127 1.00 92.12 180 PRO A CA 1
ATOM 1435 C C . PRO A 1 180 ? 28.964 15.008 -8.925 1.00 92.12 180 PRO A C 1
ATOM 1437 O O . PRO A 1 180 ? 28.317 14.641 -7.945 1.00 92.12 180 PRO A O 1
ATOM 1440 N N . ARG A 1 181 ? 29.428 16.257 -9.024 1.00 90.25 181 ARG A N 1
ATOM 1441 C CA . ARG A 1 181 ? 29.230 17.292 -7.994 1.00 90.25 181 ARG A CA 1
ATOM 1442 C C . ARG A 1 181 ? 27.751 17.490 -7.634 1.00 90.25 181 ARG A C 1
ATOM 1444 O O . ARG A 1 181 ? 27.432 17.817 -6.498 1.00 90.25 181 ARG A O 1
ATOM 1451 N N . THR A 1 182 ? 26.858 17.355 -8.613 1.00 91.31 182 THR A N 1
ATOM 1452 C CA . THR A 1 182 ? 25.402 17.271 -8.435 1.00 91.31 182 THR A CA 1
ATOM 1453 C C . THR A 1 182 ? 24.765 16.682 -9.702 1.00 91.31 182 THR A C 1
ATOM 1455 O O . THR A 1 182 ? 25.447 16.519 -10.718 1.00 91.31 182 THR A O 1
ATOM 1458 N N . GLY A 1 183 ? 23.468 16.378 -9.642 1.00 88.12 183 GLY A N 1
ATOM 1459 C CA . GLY A 1 183 ? 22.743 15.627 -10.668 1.00 88.12 183 GLY A CA 1
ATOM 1460 C C . GLY A 1 183 ? 23.062 14.128 -10.636 1.00 88.12 183 GLY A C 1
ATOM 1461 O O . GLY A 1 183 ? 23.806 13.650 -9.781 1.00 88.12 183 GLY A O 1
ATOM 1462 N N . GLY A 1 184 ? 22.508 13.372 -11.581 1.00 89.56 184 GLY A N 1
ATOM 1463 C CA . GLY A 1 184 ? 22.734 11.926 -11.702 1.00 89.56 184 GLY A CA 1
ATOM 1464 C C . GLY A 1 184 ? 21.844 11.066 -10.813 1.00 89.56 184 GLY A C 1
ATOM 1465 O O . GLY A 1 184 ? 22.141 9.879 -10.630 1.00 89.56 184 GLY A O 1
ATOM 1466 N N . ASP A 1 185 ? 20.774 11.662 -10.284 1.00 94.94 185 ASP A N 1
ATOM 1467 C CA . ASP A 1 185 ? 19.738 10.999 -9.499 1.00 94.94 185 ASP A CA 1
ATOM 1468 C C . ASP A 1 185 ? 19.088 9.856 -10.294 1.00 94.94 185 ASP A C 1
ATOM 1470 O O . ASP A 1 185 ? 19.205 9.741 -11.520 1.00 94.94 185 ASP A O 1
ATOM 1474 N N . THR A 1 186 ? 18.405 8.967 -9.587 1.00 95.94 186 THR A N 1
ATOM 1475 C CA . THR A 1 186 ? 17.667 7.858 -10.198 1.00 95.94 186 THR A CA 1
ATOM 1476 C C . THR A 1 186 ? 16.255 7.849 -9.637 1.00 95.94 186 THR A C 1
ATOM 1478 O O . THR A 1 186 ? 16.056 8.169 -8.467 1.00 95.94 186 THR A O 1
ATOM 1481 N N . LEU A 1 187 ? 15.275 7.585 -10.495 1.00 97.25 187 LEU A N 1
ATOM 1482 C CA . LEU A 1 187 ? 13.868 7.526 -10.122 1.00 97.25 187 LEU A CA 1
ATOM 1483 C C . LEU A 1 187 ? 13.343 6.111 -10.343 1.00 97.25 187 LEU A C 1
ATOM 1485 O O . LEU A 1 187 ? 13.758 5.449 -11.295 1.00 97.25 187 LEU A O 1
ATOM 1489 N N . TRP A 1 188 ? 12.412 5.693 -9.491 1.00 98.44 188 TRP A N 1
ATOM 1490 C CA . TRP A 1 188 ? 11.666 4.441 -9.587 1.00 98.44 188 TRP A CA 1
ATOM 1491 C C . TRP A 1 188 ? 10.165 4.726 -9.551 1.00 98.44 188 TRP A C 1
ATOM 1493 O O . TRP A 1 188 ? 9.747 5.720 -8.966 1.00 98.44 188 TRP A O 1
ATOM 1503 N N . ALA A 1 189 ? 9.375 3.858 -10.175 1.00 97.44 189 ALA A N 1
ATOM 1504 C CA . ALA A 1 189 ? 7.926 3.942 -10.297 1.00 97.44 189 ALA A CA 1
ATOM 1505 C C . ALA A 1 189 ? 7.291 2.569 -10.034 1.00 97.44 189 ALA A C 1
ATOM 1507 O O . ALA A 1 189 ? 7.760 1.557 -10.565 1.00 97.44 189 ALA A O 1
ATOM 1508 N N . SER A 1 190 ? 6.223 2.541 -9.234 1.00 97.38 190 SER A N 1
ATOM 1509 C CA . SER A 1 190 ? 5.518 1.307 -8.863 1.00 97.38 190 SER A CA 1
ATOM 1510 C C . SER A 1 190 ? 4.596 0.834 -9.989 1.00 97.38 190 SER A C 1
ATOM 1512 O O . SER A 1 190 ? 3.622 1.500 -10.333 1.00 97.38 190 SER A O 1
ATOM 1514 N N . GLY A 1 191 ? 4.871 -0.343 -10.553 1.00 97.12 191 GLY A N 1
ATOM 1515 C CA . GLY A 1 191 ? 3.987 -0.998 -11.521 1.00 97.12 191 GLY A CA 1
ATOM 1516 C C . GLY A 1 191 ? 2.706 -1.551 -10.891 1.00 97.12 191 GLY A C 1
ATOM 1517 O O . GLY A 1 191 ? 1.712 -1.737 -11.594 1.00 97.12 191 GLY A O 1
ATOM 1518 N N . TYR A 1 192 ? 2.714 -1.796 -9.576 1.00 97.00 192 TYR A N 1
ATOM 1519 C CA . TYR A 1 192 ? 1.509 -2.134 -8.817 1.00 97.00 192 TYR A CA 1
ATOM 1520 C C . TYR A 1 192 ? 0.532 -0.956 -8.804 1.00 97.00 192 TYR A C 1
ATOM 1522 O O . TYR A 1 192 ? -0.613 -1.109 -9.197 1.00 97.00 192 TYR A O 1
ATOM 1530 N N . GLU A 1 193 ? 1.012 0.246 -8.480 1.00 92.94 193 GLU A N 1
ATOM 1531 C CA . GLU A 1 193 ? 0.180 1.456 -8.442 1.00 92.94 193 GLU A CA 1
ATOM 1532 C C . GLU A 1 193 ? -0.354 1.852 -9.817 1.00 92.94 193 GLU A C 1
ATOM 1534 O O . GLU A 1 193 ? -1.470 2.355 -9.946 1.00 92.94 193 GLU A O 1
ATOM 1539 N N . VAL A 1 194 ? 0.416 1.589 -10.878 1.00 94.62 194 VAL A N 1
ATOM 1540 C CA . VAL A 1 194 ? -0.094 1.734 -12.247 1.00 94.62 194 VAL A CA 1
ATOM 1541 C C . VAL A 1 194 ? -1.281 0.794 -12.479 1.00 94.62 194 VAL A C 1
ATOM 1543 O O . VAL A 1 194 ? -2.271 1.216 -13.072 1.00 94.62 194 VAL A O 1
ATOM 1546 N N . TYR A 1 195 ? -1.206 -0.459 -12.018 1.00 95.62 195 TYR A N 1
ATOM 1547 C CA . TYR A 1 195 ? -2.292 -1.431 -12.153 1.00 95.62 195 TYR A CA 1
ATOM 1548 C C . TYR A 1 195 ? -3.505 -1.077 -11.269 1.00 95.62 195 TYR A C 1
ATOM 1550 O O . TYR A 1 195 ? -4.638 -1.094 -11.751 1.00 95.62 195 TYR A O 1
ATOM 1558 N N . ASP A 1 196 ? -3.280 -0.694 -10.014 1.00 89.56 196 ASP A N 1
ATOM 1559 C CA . ASP A 1 196 ? -4.327 -0.431 -9.020 1.00 89.56 196 ASP A CA 1
ATOM 1560 C C . ASP A 1 196 ? -5.209 0.777 -9.374 1.00 89.56 196 ASP A C 1
ATOM 1562 O O . ASP A 1 196 ? -6.402 0.782 -9.069 1.00 89.56 196 ASP A O 1
ATOM 1566 N N . ARG A 1 197 ? -4.666 1.766 -10.099 1.00 87.19 197 ARG A N 1
ATOM 1567 C CA . ARG A 1 197 ? -5.414 2.943 -10.588 1.00 87.19 197 ARG A CA 1
ATOM 1568 C C . ARG A 1 197 ? -6.437 2.623 -11.671 1.00 87.19 197 ARG A C 1
ATOM 1570 O O . ARG A 1 197 ? -7.303 3.448 -11.969 1.00 87.19 197 ARG A O 1
ATOM 1577 N N . PHE A 1 198 ? -6.337 1.462 -12.310 1.00 87.56 198 PHE A N 1
ATOM 1578 C CA . PHE A 1 198 ? -7.292 1.079 -13.334 1.00 87.56 198 PHE A CA 1
ATOM 1579 C C . PHE A 1 198 ? -8.629 0.659 -12.719 1.00 87.56 198 PHE A C 1
ATOM 1581 O O . PHE A 1 198 ? -8.701 -0.111 -11.758 1.00 87.56 198 PHE A O 1
ATOM 1588 N N . SER A 1 199 ? -9.726 1.115 -13.332 1.00 84.50 199 SER A N 1
ATOM 1589 C CA . SER A 1 199 ? -11.062 0.642 -12.967 1.00 84.50 199 SER A CA 1
ATOM 1590 C C . SER A 1 199 ? -11.142 -0.888 -13.097 1.00 84.50 199 SER A C 1
ATOM 1592 O O . SER A 1 199 ? -10.429 -1.464 -13.926 1.00 84.50 199 SER A O 1
ATOM 1594 N N . PRO A 1 200 ? -12.012 -1.573 -12.331 1.00 82.06 200 PRO A N 1
ATOM 1595 C CA . PRO A 1 200 ? -12.118 -3.034 -12.377 1.00 82.06 200 PRO A CA 1
ATOM 1596 C C . PRO A 1 200 ? -12.263 -3.598 -13.800 1.00 82.06 200 PRO A C 1
ATOM 1598 O O . PRO A 1 200 ? -11.588 -4.555 -14.156 1.00 82.06 200 PRO A O 1
ATOM 1601 N N . ARG A 1 201 ? -13.048 -2.937 -14.663 1.00 85.75 201 ARG A N 1
ATOM 1602 C CA . ARG A 1 201 ? -13.222 -3.336 -16.072 1.00 85.75 201 ARG A CA 1
ATOM 1603 C C . ARG A 1 201 ? -11.949 -3.228 -16.897 1.00 85.75 201 ARG A C 1
ATOM 1605 O O . ARG A 1 201 ? -11.694 -4.058 -17.762 1.00 85.75 201 ARG A O 1
ATOM 1612 N N . TYR A 1 202 ? -11.156 -2.195 -16.644 1.00 91.38 202 TYR A N 1
ATOM 1613 C CA . TYR A 1 202 ? -9.895 -2.016 -17.344 1.00 91.38 202 TYR A CA 1
ATOM 1614 C C . TYR A 1 202 ? -8.849 -3.017 -16.839 1.00 91.38 202 TYR A C 1
ATOM 1616 O O . TYR A 1 202 ? -8.060 -3.515 -17.632 1.00 91.38 202 TYR A O 1
ATOM 1624 N N . ARG A 1 203 ? -8.886 -3.380 -15.550 1.00 91.00 203 ARG A N 1
ATOM 1625 C CA . ARG A 1 203 ? -8.067 -4.466 -14.993 1.00 91.00 203 ARG A CA 1
ATOM 1626 C C . ARG A 1 203 ? -8.420 -5.821 -15.608 1.00 91.00 203 ARG A C 1
ATOM 1628 O O . ARG A 1 203 ? -7.519 -6.478 -16.114 1.00 91.00 203 ARG A O 1
ATOM 1635 N N . GLU A 1 204 ? -9.706 -6.180 -15.668 1.00 90.44 204 GLU A N 1
ATOM 1636 C CA . GLU A 1 204 ? -10.198 -7.386 -16.365 1.00 90.44 204 GLU A CA 1
ATOM 1637 C C . GLU A 1 204 ? -9.693 -7.444 -17.815 1.00 90.44 204 GLU A C 1
ATOM 1639 O O . GLU A 1 204 ? -9.197 -8.474 -18.267 1.00 90.44 204 GLU A O 1
ATOM 1644 N N . PHE A 1 205 ? -9.778 -6.318 -18.531 1.00 96.00 205 PHE A N 1
ATOM 1645 C CA . PHE A 1 205 ? -9.269 -6.203 -19.894 1.00 96.00 205 PHE A CA 1
ATOM 1646 C C . PHE A 1 205 ? -7.755 -6.442 -19.968 1.00 96.00 205 PHE A C 1
ATOM 1648 O O . PHE A 1 205 ? -7.316 -7.252 -20.777 1.00 96.00 205 PHE A O 1
ATOM 1655 N N . LEU A 1 206 ? -6.961 -5.784 -19.118 1.00 96.94 206 LEU A N 1
ATOM 1656 C CA . LEU A 1 206 ? -5.498 -5.894 -19.117 1.00 96.94 206 LEU A CA 1
ATOM 1657 C C . LEU A 1 206 ? -4.987 -7.291 -18.734 1.00 96.94 206 LEU A C 1
ATOM 1659 O O . LEU A 1 206 ? -3.957 -7.725 -19.248 1.00 96.94 206 LEU A O 1
ATOM 1663 N N . GLU A 1 207 ? -5.686 -7.991 -17.841 1.00 96.06 207 GLU A N 1
ATOM 1664 C CA . GLU A 1 207 ? -5.318 -9.330 -17.364 1.00 96.06 207 GLU A CA 1
ATOM 1665 C C . GLU A 1 207 ? -5.374 -10.406 -18.458 1.00 96.06 207 GLU A C 1
ATOM 1667 O O . GLU A 1 207 ? -4.677 -11.416 -18.367 1.00 96.06 207 GLU A O 1
ATOM 1672 N N . GLY A 1 208 ? -6.159 -10.183 -19.515 1.00 94.06 208 GLY A N 1
ATOM 1673 C CA . GLY A 1 208 ? -6.231 -11.077 -20.672 1.00 94.06 208 GLY A CA 1
ATOM 1674 C C . GLY A 1 208 ? -5.161 -10.837 -21.742 1.00 94.06 208 GLY A C 1
ATOM 1675 O O . GLY A 1 208 ? -5.125 -11.582 -22.719 1.00 94.06 208 GLY A O 1
ATOM 1676 N N . LEU A 1 209 ? -4.321 -9.805 -21.601 1.00 98.44 209 LEU A N 1
ATOM 1677 C CA . LEU A 1 209 ? -3.410 -9.361 -22.658 1.00 98.44 209 LEU A CA 1
ATOM 1678 C C . LEU A 1 209 ? -1.986 -9.885 -22.466 1.00 98.44 209 LEU A C 1
ATOM 1680 O O . LEU A 1 209 ? -1.457 -9.963 -21.354 1.00 98.44 209 LEU A O 1
ATOM 1684 N N . THR A 1 210 ? -1.313 -10.136 -23.584 1.00 98.75 210 THR A N 1
ATOM 1685 C CA . THR A 1 210 ? 0.119 -10.407 -23.660 1.00 98.75 210 THR A CA 1
ATOM 1686 C C . THR A 1 210 ? 0.810 -9.371 -24.536 1.00 98.75 210 THR A C 1
ATOM 1688 O O . THR A 1 210 ? 0.218 -8.782 -25.438 1.00 98.75 210 THR A O 1
ATOM 1691 N N . ALA A 1 211 ? 2.089 -9.123 -24.277 1.00 98.62 211 ALA A N 1
ATOM 1692 C CA . ALA A 1 211 ? 2.906 -8.245 -25.095 1.00 98.62 211 ALA A CA 1
ATOM 1693 C C . ALA A 1 211 ? 4.175 -8.954 -25.562 1.00 98.62 211 ALA A C 1
ATOM 1695 O O . ALA A 1 211 ? 4.773 -9.748 -24.837 1.00 98.62 211 ALA A O 1
ATOM 1696 N N . THR A 1 212 ? 4.591 -8.649 -26.790 1.00 98.62 212 THR A N 1
ATOM 1697 C CA . THR A 1 212 ? 5.892 -9.040 -27.333 1.00 98.62 212 THR A CA 1
ATOM 1698 C C . THR A 1 212 ? 6.932 -8.000 -26.931 1.00 98.62 212 THR A C 1
ATOM 1700 O O . THR A 1 212 ? 6.827 -6.827 -27.303 1.00 98.62 212 THR A O 1
ATOM 1703 N N . PHE A 1 213 ? 7.944 -8.435 -26.188 1.00 98.19 213 PHE A N 1
ATOM 1704 C CA . PHE A 1 213 ? 9.070 -7.629 -25.732 1.00 98.19 213 PHE A CA 1
ATOM 1705 C C . PHE A 1 213 ? 10.276 -7.900 -26.628 1.00 98.19 213 PHE A C 1
ATOM 1707 O O . PHE A 1 213 ? 10.541 -9.051 -26.976 1.00 98.19 213 PHE A O 1
ATOM 1714 N N . VAL A 1 214 ? 11.001 -6.850 -27.021 1.00 96.56 214 VAL A N 1
ATOM 1715 C CA . VAL A 1 214 ? 12.167 -6.963 -27.910 1.00 96.56 214 VAL A CA 1
ATOM 1716 C C . VAL A 1 214 ? 13.284 -6.032 -27.445 1.00 96.56 214 VAL A C 1
ATOM 1718 O O . VAL A 1 214 ? 13.077 -4.827 -27.297 1.00 96.56 214 VAL A O 1
ATOM 1721 N N . GLY A 1 215 ? 14.488 -6.578 -27.281 1.00 90.88 215 GLY A N 1
ATOM 1722 C CA . GLY A 1 215 ? 15.734 -5.844 -27.043 1.00 90.88 215 GLY A CA 1
ATOM 1723 C C . GLY A 1 215 ? 16.303 -5.224 -28.323 1.00 90.88 215 GLY A C 1
ATOM 1724 O O . GLY A 1 215 ? 17.490 -5.371 -28.612 1.00 90.88 215 GLY A O 1
ATOM 1725 N N . ASP A 1 216 ? 15.464 -4.553 -29.115 1.00 87.12 216 ASP A N 1
ATOM 1726 C CA . ASP A 1 216 ? 15.786 -4.078 -30.469 1.00 87.12 216 ASP A CA 1
ATOM 1727 C C . ASP A 1 216 ? 16.964 -3.098 -30.511 1.00 87.12 216 ASP A C 1
ATOM 1729 O O . ASP A 1 216 ? 17.743 -3.115 -31.461 1.00 87.12 216 ASP A O 1
ATOM 1733 N N . GLY A 1 217 ? 17.146 -2.291 -29.464 1.00 81.88 217 GLY A N 1
ATOM 1734 C CA . GLY A 1 217 ? 18.312 -1.418 -29.321 1.00 81.88 217 GLY A CA 1
ATOM 1735 C C . GLY A 1 217 ? 19.643 -2.181 -29.331 1.00 81.88 217 GLY A C 1
ATOM 1736 O O . GLY A 1 217 ? 20.597 -1.731 -29.962 1.00 81.88 217 GLY A O 1
ATOM 1737 N N . PHE A 1 218 ? 19.705 -3.356 -28.697 1.00 83.56 218 PHE A N 1
ATOM 1738 C CA . PHE A 1 218 ? 20.913 -4.189 -28.673 1.00 83.56 218 PHE A CA 1
ATOM 1739 C C . PHE A 1 218 ? 21.155 -4.886 -30.009 1.00 83.56 218 PHE A C 1
ATOM 1741 O O . PHE A 1 218 ? 22.296 -4.957 -30.462 1.00 83.56 218 PHE A O 1
ATOM 1748 N N . ILE A 1 219 ? 20.082 -5.353 -30.652 1.00 86.38 219 ILE A N 1
ATOM 1749 C CA . ILE A 1 219 ? 20.142 -5.963 -31.985 1.00 86.38 219 ILE A CA 1
ATOM 1750 C C . ILE A 1 219 ? 20.686 -4.946 -32.990 1.00 86.38 219 ILE A C 1
ATOM 1752 O O . ILE A 1 219 ? 21.694 -5.209 -33.640 1.00 86.38 219 ILE A O 1
ATOM 1756 N N . ARG A 1 220 ? 20.105 -3.740 -33.028 1.00 84.44 220 ARG A N 1
ATOM 1757 C CA . ARG A 1 220 ? 20.562 -2.655 -33.909 1.00 84.44 220 ARG A CA 1
ATOM 1758 C C . ARG A 1 220 ? 21.996 -2.226 -33.616 1.00 84.44 220 ARG A C 1
ATOM 1760 O O . ARG A 1 220 ? 22.742 -1.951 -34.548 1.00 84.44 220 ARG A O 1
ATOM 1767 N N . ALA A 1 221 ? 22.399 -2.171 -32.345 1.00 77.88 221 ALA A N 1
ATOM 1768 C CA . ALA A 1 221 ? 23.777 -1.838 -31.983 1.00 77.88 221 ALA A CA 1
ATOM 1769 C C . ALA A 1 221 ? 24.776 -2.888 -32.501 1.00 77.88 221 ALA A C 1
ATOM 1771 O O . ALA A 1 221 ? 25.833 -2.523 -33.011 1.00 77.88 221 ALA A O 1
ATOM 1772 N N . ALA A 1 222 ? 24.431 -4.177 -32.407 1.00 81.00 222 ALA A N 1
ATOM 1773 C CA . ALA A 1 222 ? 25.251 -5.264 -32.937 1.00 81.00 222 ALA A CA 1
ATOM 1774 C C . ALA A 1 222 ? 25.283 -5.288 -34.474 1.00 81.00 222 ALA A C 1
ATOM 1776 O O . ALA A 1 222 ? 26.313 -5.605 -35.058 1.00 81.00 222 ALA A O 1
ATOM 1777 N N . GLU A 1 223 ? 24.184 -4.928 -35.137 1.00 84.00 223 GLU A N 1
ATOM 1778 C CA . GLU A 1 223 ? 24.129 -4.781 -36.598 1.00 84.00 223 GLU A CA 1
ATOM 1779 C C . GLU A 1 223 ? 24.942 -3.575 -37.095 1.00 84.00 223 GLU A C 1
ATOM 1781 O O . GLU A 1 223 ? 25.535 -3.638 -38.171 1.00 84.00 223 GLU A O 1
ATOM 1786 N N . ALA A 1 224 ? 24.990 -2.489 -36.317 1.00 80.88 224 ALA A N 1
ATOM 1787 C CA . ALA A 1 224 ? 25.678 -1.254 -36.685 1.00 80.88 224 ALA A CA 1
ATOM 1788 C C . ALA A 1 224 ? 27.210 -1.324 -36.539 1.00 80.88 224 ALA A C 1
ATOM 1790 O O . ALA A 1 224 ? 27.915 -0.687 -37.321 1.00 80.88 224 ALA A O 1
ATOM 1791 N N . ASP A 1 225 ? 27.736 -2.078 -35.565 1.00 79.19 225 ASP A N 1
ATOM 1792 C CA . ASP A 1 225 ? 29.184 -2.312 -35.402 1.00 79.19 225 ASP A CA 1
ATOM 1793 C C . ASP A 1 225 ? 29.481 -3.791 -35.044 1.00 79.19 225 ASP A C 1
ATOM 1795 O O . ASP A 1 225 ? 29.863 -4.090 -33.907 1.00 79.19 225 ASP A O 1
ATOM 1799 N N . PRO A 1 226 ? 29.315 -4.740 -35.993 1.00 79.38 226 PRO A N 1
ATOM 1800 C CA . PRO A 1 226 ? 29.425 -6.185 -35.731 1.00 79.38 226 PRO A CA 1
ATOM 1801 C C . PRO A 1 226 ? 30.812 -6.652 -35.261 1.00 79.38 226 PRO A C 1
ATOM 1803 O O . PRO A 1 226 ? 30.954 -7.716 -34.644 1.00 79.38 226 PRO A O 1
ATOM 1806 N N . ASP A 1 227 ? 31.847 -5.863 -35.558 1.00 77.81 227 ASP A N 1
ATOM 1807 C CA . ASP A 1 227 ? 33.227 -6.155 -35.176 1.00 77.81 227 ASP A CA 1
ATOM 1808 C C . ASP A 1 227 ? 33.488 -5.855 -33.696 1.00 77.81 227 ASP A C 1
ATOM 1810 O O . ASP A 1 227 ? 34.303 -6.538 -33.071 1.00 77.81 227 ASP A O 1
ATOM 1814 N N . LYS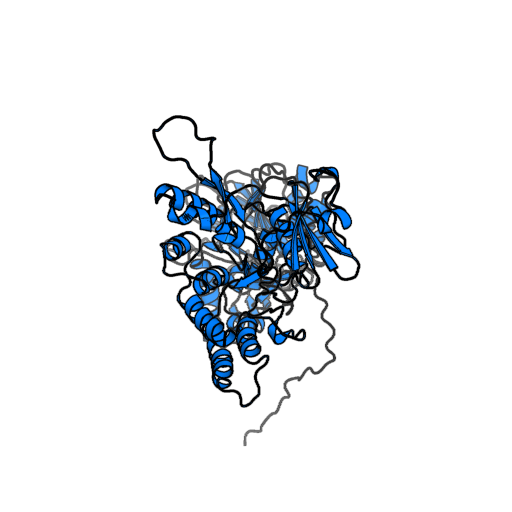 A 1 228 ? 32.775 -4.881 -33.111 1.00 72.56 228 LYS A N 1
ATOM 1815 C CA . LYS A 1 228 ? 32.942 -4.469 -31.705 1.00 72.56 228 LYS A CA 1
ATOM 1816 C C . LYS A 1 228 ? 31.791 -4.875 -30.795 1.00 72.56 228 LYS A C 1
ATOM 1818 O O . LYS A 1 228 ? 31.999 -5.050 -29.597 1.00 72.56 228 LYS A O 1
ATOM 1823 N N . VAL A 1 229 ? 30.587 -5.008 -31.342 1.00 74.62 229 VAL A N 1
ATOM 1824 C CA . VAL A 1 229 ? 29.350 -5.246 -30.601 1.00 74.62 229 VAL A CA 1
ATOM 1825 C C . VAL A 1 229 ? 28.791 -6.594 -31.030 1.00 74.62 229 VAL A C 1
ATOM 1827 O O . VAL A 1 229 ? 28.218 -6.746 -32.104 1.00 74.62 229 VAL A O 1
ATOM 1830 N N . ARG A 1 230 ? 28.960 -7.606 -30.177 1.00 82.00 230 ARG A N 1
ATOM 1831 C CA . ARG A 1 230 ? 28.456 -8.960 -30.432 1.00 82.00 230 ARG A CA 1
ATOM 1832 C C . ARG A 1 230 ? 27.417 -9.344 -29.396 1.00 82.00 230 ARG A C 1
ATOM 1834 O O . ARG A 1 230 ? 27.630 -9.140 -28.200 1.00 82.00 230 ARG A O 1
ATOM 1841 N N . ILE A 1 231 ? 26.324 -9.941 -29.872 1.00 85.06 231 ILE A N 1
ATOM 1842 C CA . ILE A 1 231 ? 25.316 -10.531 -28.993 1.00 85.06 231 ILE A CA 1
ATOM 1843 C C . ILE A 1 231 ? 25.881 -11.818 -28.392 1.00 85.06 231 ILE A C 1
ATOM 1845 O O . ILE A 1 231 ? 26.299 -12.722 -29.120 1.00 85.06 231 ILE A O 1
ATOM 1849 N N . TYR A 1 232 ? 25.881 -11.898 -27.069 1.00 86.44 232 TYR A N 1
ATOM 1850 C CA . TYR A 1 232 ? 26.220 -13.095 -26.319 1.00 86.44 232 TYR A CA 1
ATOM 1851 C C . TYR A 1 232 ? 25.102 -14.129 -26.472 1.00 86.44 232 TYR A C 1
ATOM 1853 O O . TYR A 1 232 ? 23.946 -13.838 -26.175 1.00 86.44 232 TYR A O 1
ATOM 1861 N N . THR A 1 233 ? 25.431 -15.317 -26.981 1.00 90.62 233 THR A N 1
ATOM 1862 C CA . THR A 1 233 ? 24.433 -16.325 -27.400 1.00 90.62 233 THR A CA 1
ATOM 1863 C C . THR A 1 233 ? 24.272 -17.500 -26.445 1.00 90.62 233 THR A C 1
ATOM 1865 O O . THR A 1 233 ? 23.271 -18.209 -26.538 1.00 90.62 233 THR A O 1
ATOM 1868 N N . GLU A 1 234 ? 25.215 -17.663 -25.524 1.00 92.81 234 GLU A N 1
ATOM 1869 C CA . GLU A 1 234 ? 25.165 -18.648 -24.446 1.00 92.81 234 GLU A CA 1
ATOM 1870 C C . GLU A 1 234 ? 24.181 -18.209 -23.340 1.00 92.81 234 GLU A C 1
ATOM 1872 O O . GLU A 1 234 ? 23.701 -17.068 -23.373 1.00 92.81 234 GLU A O 1
ATOM 1877 N N . PRO A 1 235 ? 23.862 -19.083 -22.362 1.00 94.62 235 PRO A N 1
ATOM 1878 C CA . PRO A 1 235 ? 22.957 -18.752 -21.263 1.00 94.62 235 PRO A CA 1
ATOM 1879 C C . PRO A 1 235 ? 23.345 -17.469 -20.517 1.00 94.62 235 PRO A C 1
ATOM 1881 O O . PRO A 1 235 ? 24.423 -17.367 -19.933 1.00 94.62 235 PRO A O 1
ATOM 1884 N N . ARG A 1 236 ? 22.431 -16.494 -20.483 1.00 94.25 236 ARG A N 1
ATOM 1885 C CA . ARG A 1 236 ? 22.589 -15.206 -19.781 1.00 94.25 236 ARG A CA 1
ATOM 1886 C C . ARG A 1 236 ? 22.015 -15.255 -18.367 1.00 94.25 236 ARG A C 1
ATOM 1888 O O . ARG A 1 236 ? 21.156 -14.458 -18.001 1.00 94.25 236 ARG A O 1
ATOM 1895 N N . GLY A 1 237 ? 22.465 -16.236 -17.590 1.00 94.56 237 GLY A N 1
ATOM 1896 C CA . GLY A 1 237 ? 22.018 -16.469 -16.212 1.00 94.56 237 GLY A CA 1
ATOM 1897 C C . GLY A 1 237 ? 20.766 -17.341 -16.068 1.00 94.56 237 GLY A C 1
ATOM 1898 O O . GLY A 1 237 ? 20.322 -17.601 -14.958 1.00 94.56 237 GLY A O 1
ATOM 1899 N N . SER A 1 238 ? 20.190 -17.822 -17.171 1.00 96.50 238 SER A N 1
ATOM 1900 C CA . SER A 1 238 ? 19.158 -18.866 -17.177 1.00 96.50 238 SER A CA 1
ATOM 1901 C C . SER A 1 238 ? 19.315 -19.726 -18.430 1.00 96.50 238 SER A C 1
ATOM 1903 O O . SER A 1 238 ? 19.635 -19.178 -19.491 1.00 96.50 238 SER A O 1
ATOM 1905 N N . PRO A 1 239 ? 19.047 -21.046 -18.363 1.00 96.31 239 PRO A N 1
ATOM 1906 C CA . PRO A 1 239 ? 19.059 -21.916 -19.541 1.00 96.31 239 PRO A CA 1
ATOM 1907 C C . PRO A 1 239 ? 18.032 -21.504 -20.610 1.00 96.31 239 PRO A C 1
ATOM 1909 O O . PRO A 1 239 ? 18.141 -21.929 -21.758 1.00 96.31 239 PRO A O 1
ATOM 1912 N N . HIS A 1 240 ? 17.050 -20.670 -20.255 1.00 96.12 240 HIS A N 1
ATOM 1913 C CA . HIS A 1 240 ? 16.033 -20.155 -21.175 1.00 96.12 240 HIS A CA 1
ATOM 1914 C C . HIS A 1 240 ? 16.408 -18.809 -21.815 1.00 96.12 240 HIS A C 1
ATOM 1916 O O . HIS A 1 240 ? 15.814 -18.422 -22.819 1.00 96.12 240 HIS A O 1
ATOM 1922 N N . ASN A 1 241 ? 17.422 -18.119 -21.287 1.00 96.44 241 ASN A N 1
ATOM 1923 C CA . ASN A 1 241 ? 17.890 -16.825 -21.785 1.00 96.44 241 ASN A CA 1
ATOM 1924 C C . ASN A 1 241 ? 19.082 -17.025 -22.725 1.00 96.44 241 ASN A C 1
ATOM 1926 O O . ASN A 1 241 ? 20.228 -16.755 -22.366 1.00 96.44 241 ASN A O 1
ATOM 1930 N N . VAL A 1 242 ? 18.815 -17.556 -23.919 1.00 94.69 242 VAL A N 1
ATOM 1931 C CA . VAL A 1 242 ? 19.840 -17.954 -24.899 1.00 94.69 242 VAL A CA 1
ATOM 1932 C C . VAL A 1 242 ? 19.585 -17.337 -26.273 1.00 94.69 242 VAL A C 1
ATOM 1934 O O . VAL A 1 242 ? 18.506 -16.825 -26.568 1.00 94.69 242 VAL A O 1
ATOM 1937 N N . GLY A 1 243 ? 20.591 -17.380 -27.143 1.00 92.38 243 GLY A N 1
ATOM 1938 C CA . GLY A 1 243 ? 20.462 -16.993 -28.546 1.00 92.38 243 GLY A CA 1
ATOM 1939 C C . GLY A 1 243 ? 20.427 -15.483 -28.798 1.00 92.38 243 GLY A C 1
ATOM 1940 O O . GLY A 1 243 ? 20.629 -14.669 -27.898 1.00 92.38 243 GLY A O 1
ATOM 1941 N N . LYS A 1 244 ? 20.214 -15.119 -30.071 1.00 91.38 244 LYS A N 1
ATOM 1942 C CA . LYS A 1 244 ? 20.327 -13.737 -30.585 1.00 91.38 244 LYS A CA 1
ATOM 1943 C C . LYS A 1 244 ? 19.007 -12.971 -30.659 1.00 91.38 244 LYS A C 1
ATOM 1945 O O . LYS A 1 244 ? 19.028 -11.780 -30.939 1.00 91.38 244 LYS A O 1
ATOM 1950 N N . ALA A 1 245 ? 17.879 -13.655 -30.473 1.00 90.62 245 ALA A N 1
ATOM 1951 C CA . ALA A 1 245 ? 16.563 -13.083 -30.748 1.00 90.62 245 ALA A CA 1
ATOM 1952 C C . ALA A 1 245 ? 16.202 -11.938 -29.793 1.00 90.62 245 ALA A C 1
ATOM 1954 O O . ALA A 1 245 ? 15.504 -11.022 -30.214 1.00 90.62 245 ALA A O 1
ATOM 1955 N N . LEU A 1 246 ? 16.678 -12.001 -28.537 1.00 94.25 246 LEU A N 1
ATOM 1956 C CA . LEU A 1 246 ? 16.401 -11.020 -27.479 1.00 94.25 246 LEU A CA 1
ATOM 1957 C C . LEU A 1 246 ? 14.926 -10.591 -27.494 1.00 94.25 246 LEU A C 1
ATOM 1959 O O . LEU A 1 246 ? 14.612 -9.404 -27.590 1.00 94.25 246 LEU A O 1
ATOM 1963 N N . SER A 1 247 ? 14.028 -11.576 -27.510 1.00 96.56 247 SER A N 1
ATOM 1964 C CA . SER A 1 247 ? 12.592 -11.357 -27.572 1.00 96.56 247 SER A CA 1
ATOM 1965 C C . SER A 1 247 ? 11.839 -12.455 -26.835 1.00 96.56 247 SER A C 1
ATOM 1967 O O . SER A 1 247 ? 12.195 -13.631 -26.926 1.00 96.56 247 SER A O 1
ATOM 1969 N N . ALA A 1 248 ? 10.782 -12.053 -26.137 1.00 97.56 248 ALA A N 1
ATOM 1970 C CA . ALA A 1 248 ? 9.901 -12.926 -25.381 1.00 97.56 248 ALA A CA 1
ATOM 1971 C C . ALA A 1 248 ? 8.472 -12.367 -25.380 1.00 97.56 248 ALA A C 1
ATOM 1973 O O . ALA A 1 248 ? 8.256 -11.172 -25.595 1.00 97.56 248 ALA A O 1
ATOM 1974 N N . VAL A 1 249 ? 7.492 -13.237 -25.135 1.00 98.50 249 VAL A N 1
ATOM 1975 C CA . VAL A 1 249 ? 6.091 -12.852 -24.938 1.00 98.50 249 VAL A CA 1
ATOM 1976 C C . VAL A 1 249 ? 5.749 -13.027 -23.468 1.00 98.50 249 VAL A C 1
ATOM 1978 O O . VAL A 1 249 ? 5.858 -14.134 -22.946 1.00 98.50 249 VAL A O 1
ATOM 1981 N N . HIS A 1 250 ? 5.302 -11.947 -22.831 1.00 98.50 250 HIS A N 1
ATOM 1982 C CA . HIS A 1 250 ? 4.925 -11.925 -21.416 1.00 98.50 250 HIS A CA 1
ATOM 1983 C C . HIS A 1 250 ? 3.507 -11.381 -21.252 1.00 98.50 250 HIS A C 1
ATOM 1985 O O . HIS A 1 250 ? 3.050 -10.621 -22.110 1.00 98.50 250 HIS A O 1
ATOM 1991 N N . PRO A 1 251 ? 2.797 -11.715 -20.164 1.00 98.56 251 PRO A N 1
ATOM 1992 C CA . PRO A 1 251 ? 1.536 -11.062 -19.852 1.00 98.56 251 PRO A CA 1
ATOM 1993 C C . PRO A 1 251 ? 1.742 -9.556 -19.607 1.00 98.56 251 PRO A C 1
ATOM 1995 O O . PRO A 1 251 ? 2.768 -9.126 -19.072 1.00 98.56 251 PRO A O 1
ATOM 1998 N N . VAL A 1 252 ? 0.760 -8.742 -20.006 1.00 98.62 252 VAL A N 1
ATOM 1999 C CA . VAL A 1 252 ? 0.764 -7.285 -19.778 1.00 98.62 252 VAL A CA 1
ATOM 2000 C C . VAL A 1 252 ? 0.672 -6.971 -18.288 1.00 98.62 252 VAL A C 1
ATOM 2002 O O . VAL A 1 252 ? 1.322 -6.033 -17.826 1.00 98.62 252 VAL A O 1
ATOM 2005 N N . VAL A 1 253 ? -0.094 -7.774 -17.548 1.00 98.50 253 VAL A N 1
ATOM 2006 C CA . VAL A 1 253 ? -0.180 -7.762 -16.084 1.00 98.50 253 VAL A CA 1
ATOM 2007 C C . VAL A 1 253 ? 0.382 -9.072 -15.561 1.00 98.50 253 VAL A C 1
ATOM 2009 O O . VAL A 1 253 ? -0.050 -10.141 -15.980 1.00 98.50 253 VAL A O 1
ATOM 2012 N N . ARG A 1 254 ? 1.322 -9.004 -14.625 1.00 97.56 254 ARG A N 1
ATOM 2013 C CA . ARG A 1 254 ? 1.932 -10.185 -14.010 1.00 97.56 254 ARG A CA 1
ATOM 2014 C C . ARG A 1 254 ? 1.710 -10.221 -12.505 1.00 97.56 254 ARG A C 1
ATOM 2016 O O . ARG A 1 254 ? 1.531 -9.181 -11.877 1.00 97.56 254 ARG A O 1
ATOM 2023 N N . THR A 1 255 ? 1.818 -11.410 -11.932 1.00 98.00 255 THR A N 1
ATOM 2024 C CA . THR A 1 255 ? 1.938 -11.626 -10.491 1.00 98.00 255 THR A CA 1
ATOM 2025 C C . THR A 1 255 ? 3.405 -11.494 -10.072 1.00 98.00 255 THR A C 1
ATOM 2027 O O . THR A 1 255 ? 4.311 -12.021 -10.733 1.00 98.00 255 THR A O 1
ATOM 2030 N N . ASN A 1 256 ? 3.658 -10.787 -8.970 1.00 98.06 256 ASN A N 1
ATOM 2031 C CA . ASN A 1 256 ? 4.923 -10.889 -8.248 1.00 98.06 256 ASN A CA 1
ATOM 2032 C C . ASN A 1 256 ? 4.829 -12.088 -7.278 1.00 98.06 256 ASN A C 1
ATOM 2034 O O . ASN A 1 256 ? 3.986 -12.056 -6.383 1.00 98.06 256 ASN A O 1
ATOM 2038 N N . PRO A 1 257 ? 5.648 -13.149 -7.430 1.00 96.38 257 PRO A N 1
ATOM 2039 C CA . PRO A 1 257 ? 5.537 -14.370 -6.625 1.00 96.38 257 PRO A CA 1
ATOM 2040 C C . PRO A 1 257 ? 5.854 -14.157 -5.142 1.00 96.38 257 PRO A C 1
ATOM 2042 O O . PRO A 1 257 ? 5.451 -14.968 -4.319 1.00 96.38 257 PRO A O 1
ATOM 2045 N N . VAL A 1 258 ? 6.569 -13.085 -4.786 1.00 97.31 258 VAL A N 1
ATOM 2046 C CA . VAL A 1 258 ? 6.931 -12.801 -3.393 1.00 97.31 258 VAL A CA 1
ATOM 2047 C C . VAL A 1 258 ? 5.765 -12.169 -2.648 1.00 97.31 258 VAL A C 1
ATOM 2049 O O . VAL A 1 258 ? 5.505 -12.531 -1.505 1.00 97.31 258 VAL A O 1
ATOM 2052 N N . THR A 1 259 ? 5.041 -11.250 -3.288 1.00 96.19 259 THR A N 1
ATOM 2053 C CA . THR A 1 259 ? 3.930 -10.514 -2.659 1.00 96.19 259 THR A CA 1
ATOM 2054 C C . THR A 1 259 ? 2.553 -11.086 -2.985 1.00 96.19 259 THR A C 1
ATOM 2056 O O . THR A 1 259 ? 1.598 -10.847 -2.249 1.00 96.19 259 THR A O 1
ATOM 2059 N N . GLY A 1 260 ? 2.420 -11.825 -4.088 1.00 95.88 260 GLY A N 1
ATOM 2060 C CA . GLY A 1 260 ? 1.128 -12.216 -4.655 1.00 95.88 260 GLY A CA 1
ATOM 2061 C C . GLY A 1 260 ? 0.348 -11.055 -5.267 1.00 95.88 260 GLY A C 1
ATOM 2062 O O . GLY A 1 260 ? -0.870 -11.164 -5.418 1.00 95.88 260 GLY A O 1
ATOM 2063 N N . TRP A 1 261 ? 1.003 -9.927 -5.561 1.00 96.81 261 TRP A N 1
ATOM 2064 C CA . TRP A 1 261 ? 0.341 -8.734 -6.093 1.00 96.81 261 TRP A CA 1
ATOM 2065 C C . TRP A 1 261 ? 0.440 -8.644 -7.614 1.00 96.81 261 TRP A C 1
ATOM 2067 O O . TRP A 1 261 ? 1.443 -9.047 -8.213 1.00 96.81 261 TRP A O 1
ATOM 2077 N N . LYS A 1 262 ? -0.602 -8.087 -8.234 1.00 97.56 262 LYS A N 1
ATOM 2078 C CA . LYS A 1 262 ? -0.674 -7.816 -9.674 1.00 97.56 262 LYS A CA 1
ATOM 2079 C C . LYS A 1 262 ? 0.031 -6.505 -10.021 1.00 97.56 262 LYS A C 1
ATOM 2081 O O . LYS A 1 262 ? -0.204 -5.484 -9.387 1.00 97.56 262 LYS A O 1
ATOM 2086 N N . SER A 1 263 ? 0.876 -6.532 -11.049 1.00 97.94 263 SER A N 1
ATOM 2087 C CA . SER A 1 263 ? 1.660 -5.389 -11.525 1.00 97.94 263 SER A CA 1
ATOM 2088 C C . SER A 1 263 ? 1.584 -5.270 -13.043 1.00 97.94 263 SER A C 1
ATOM 2090 O O . SER A 1 263 ? 1.665 -6.284 -13.743 1.00 97.94 263 SER A O 1
ATOM 2092 N N . VAL A 1 264 ? 1.483 -4.048 -13.575 1.00 98.19 264 VAL A N 1
ATOM 2093 C CA . VAL A 1 264 ? 1.724 -3.826 -15.009 1.00 98.19 264 VAL A CA 1
ATOM 2094 C C . VAL A 1 264 ? 3.185 -4.140 -15.312 1.00 98.19 264 VAL A C 1
ATOM 2096 O O . VAL A 1 264 ? 4.083 -3.606 -14.670 1.00 98.19 264 VAL A O 1
ATOM 2099 N N . PHE A 1 265 ? 3.420 -4.955 -16.340 1.00 98.00 265 PHE A N 1
ATOM 2100 C CA . PHE A 1 265 ? 4.752 -5.285 -16.841 1.00 98.00 265 PHE A CA 1
ATOM 2101 C C . PHE A 1 265 ? 5.050 -4.631 -18.193 1.00 98.00 265 PHE A C 1
ATOM 2103 O O . PHE A 1 265 ? 6.188 -4.254 -18.456 1.00 98.00 265 PHE A O 1
ATOM 2110 N N . ALA A 1 266 ? 4.048 -4.442 -19.058 1.00 96.94 266 ALA A N 1
ATOM 2111 C CA . ALA A 1 266 ? 4.254 -3.892 -20.401 1.00 96.94 266 ALA A CA 1
ATOM 2112 C C . ALA A 1 266 ? 4.413 -2.356 -20.415 1.00 96.94 266 ALA A C 1
ATOM 2114 O O . ALA A 1 266 ? 3.587 -1.637 -20.974 1.00 96.94 266 ALA A O 1
ATOM 2115 N N . LEU A 1 267 ? 5.493 -1.844 -19.819 1.00 93.88 267 LEU A N 1
ATOM 2116 C CA . LEU A 1 267 ? 5.835 -0.421 -19.814 1.00 93.88 267 LEU A CA 1
ATOM 2117 C C . LEU A 1 267 ? 7.313 -0.206 -20.142 1.00 93.88 267 LEU A C 1
ATOM 2119 O O . LEU A 1 267 ? 8.191 -0.906 -19.648 1.00 93.88 267 LEU A O 1
ATOM 2123 N N . GLY A 1 268 ? 7.581 0.809 -20.963 1.00 90.81 268 GLY A N 1
ATOM 2124 C CA . GLY A 1 268 ? 8.932 1.215 -21.336 1.00 90.81 268 GLY A CA 1
ATOM 2125 C C . GLY A 1 268 ? 9.254 0.917 -22.800 1.00 90.81 268 GLY A C 1
ATOM 2126 O O . GLY A 1 268 ? 8.343 0.810 -23.619 1.00 90.81 268 GLY A O 1
ATOM 2127 N N . PRO A 1 269 ? 10.543 0.840 -23.172 1.00 90.44 269 PRO A N 1
ATOM 2128 C CA . PRO A 1 269 ? 10.956 0.721 -24.568 1.00 90.44 269 PRO A CA 1
ATOM 2129 C C . PRO A 1 269 ? 10.892 -0.708 -25.123 1.00 90.44 269 PRO A C 1
ATOM 2131 O O . PRO A 1 269 ? 10.935 -0.868 -26.342 1.00 90.44 269 PRO A O 1
ATOM 2134 N N . PHE A 1 270 ? 10.837 -1.735 -24.269 1.00 95.00 270 PHE A N 1
ATOM 2135 C CA . PHE A 1 270 ? 10.897 -3.139 -24.690 1.00 95.00 270 PHE A CA 1
ATOM 2136 C C . PHE A 1 270 ? 9.577 -3.716 -25.220 1.00 95.00 270 PHE A C 1
ATOM 2138 O O . PHE A 1 270 ? 9.647 -4.402 -26.240 1.00 95.00 270 PHE A O 1
ATOM 2145 N N . PRO A 1 271 ? 8.399 -3.477 -24.607 1.00 97.00 271 PRO A N 1
ATOM 2146 C CA . PRO A 1 271 ? 7.133 -3.922 -25.184 1.00 97.00 271 PRO A CA 1
ATOM 2147 C C . PRO A 1 271 ? 6.901 -3.223 -26.531 1.00 97.00 271 PRO A C 1
ATOM 2149 O O . PRO A 1 271 ? 6.891 -1.995 -26.604 1.00 97.00 271 PRO A O 1
ATOM 2152 N N . LYS A 1 272 ? 6.739 -3.999 -27.608 1.00 96.19 272 LYS A N 1
ATOM 2153 C CA . LYS A 1 272 ? 6.560 -3.477 -28.978 1.00 96.19 272 LYS A CA 1
ATOM 2154 C C . LYS A 1 272 ? 5.150 -3.645 -29.517 1.00 96.19 272 LYS A C 1
ATOM 2156 O O . LYS A 1 272 ? 4.754 -2.910 -30.414 1.00 96.19 272 LYS A O 1
ATOM 2161 N N . ARG A 1 273 ? 4.429 -4.650 -29.025 1.00 97.50 273 ARG A N 1
ATOM 2162 C CA . ARG A 1 273 ? 3.087 -4.981 -29.492 1.00 97.50 273 ARG A CA 1
ATOM 2163 C C . ARG A 1 273 ? 2.329 -5.727 -28.411 1.00 97.50 273 ARG A C 1
ATOM 2165 O O . ARG A 1 273 ? 2.851 -6.711 -27.898 1.00 97.50 273 ARG A O 1
ATOM 2172 N N . ILE A 1 274 ? 1.109 -5.292 -28.124 1.00 98.62 274 ILE A N 1
ATOM 2173 C CA . ILE A 1 274 ? 0.116 -6.072 -27.388 1.00 98.62 274 ILE A CA 1
ATOM 2174 C C . ILE A 1 274 ? -0.563 -6.997 -28.395 1.00 98.62 274 ILE A C 1
ATOM 2176 O O . ILE A 1 274 ? -1.061 -6.550 -29.429 1.00 98.62 274 ILE A O 1
ATOM 2180 N N . ASN A 1 275 ? -0.478 -8.300 -28.158 1.00 98.50 275 ASN A N 1
ATOM 2181 C CA . ASN A 1 275 ? -0.662 -9.302 -29.204 1.00 98.50 275 ASN A CA 1
ATOM 2182 C C . ASN A 1 275 ? -2.127 -9.470 -29.615 1.00 98.50 275 ASN A C 1
ATOM 2184 O O . ASN A 1 275 ? -2.397 -9.723 -30.794 1.00 98.50 275 ASN A O 1
ATOM 2188 N N . GLU A 1 276 ? -3.038 -9.297 -28.661 1.00 98.38 276 GLU A N 1
ATOM 2189 C CA . GLU A 1 276 ? -4.487 -9.455 -28.798 1.00 98.38 276 GLU A CA 1
ATOM 2190 C C . GLU A 1 276 ? -5.177 -8.201 -29.355 1.00 98.38 276 GLU A C 1
ATOM 2192 O O . GLU A 1 276 ? -6.366 -8.250 -29.653 1.00 98.38 276 GLU A O 1
ATOM 2197 N N . LEU A 1 277 ? -4.444 -7.094 -29.517 1.00 98.19 277 LEU A N 1
ATOM 2198 C CA . LEU A 1 277 ? -4.977 -5.825 -30.008 1.00 98.19 277 LEU A CA 1
ATOM 2199 C C . LEU A 1 277 ? -4.517 -5.523 -31.438 1.00 98.19 277 LEU A C 1
ATOM 2201 O O . LEU A 1 277 ? -3.471 -5.998 -31.919 1.00 98.19 277 LEU A O 1
ATOM 2205 N N . HIS A 1 278 ? -5.291 -4.684 -32.127 1.00 98.31 278 HIS A N 1
ATOM 2206 C CA . HIS A 1 278 ? -4.828 -4.050 -33.353 1.00 98.31 278 HIS A CA 1
ATOM 2207 C C . HIS A 1 278 ? -3.640 -3.131 -33.059 1.00 98.31 278 HIS A C 1
ATOM 2209 O O . HIS A 1 278 ? -3.386 -2.728 -31.924 1.00 98.31 278 HIS A O 1
ATOM 2215 N N . LYS A 1 279 ? -2.869 -2.809 -34.102 1.00 97.12 279 LYS A N 1
ATOM 2216 C CA . LYS A 1 279 ? -1.643 -2.020 -33.951 1.00 97.12 279 LYS A CA 1
ATOM 2217 C C . LYS A 1 279 ? -1.913 -0.671 -33.270 1.00 97.12 279 LYS A C 1
ATOM 2219 O O . LYS A 1 279 ? -1.196 -0.326 -32.339 1.00 97.12 279 LYS A O 1
ATOM 2224 N N . ASP A 1 280 ? -2.945 0.046 -33.704 1.00 98.25 280 ASP A N 1
ATOM 2225 C CA . ASP A 1 280 ? -3.244 1.383 -33.182 1.00 98.25 280 ASP A CA 1
ATOM 2226 C C . ASP A 1 280 ? -3.713 1.321 -31.717 1.00 98.25 280 ASP A C 1
ATOM 2228 O O . ASP A 1 280 ? -3.216 2.069 -30.883 1.00 98.25 280 ASP A O 1
ATOM 2232 N N . GLU A 1 281 ? -4.550 0.340 -31.367 1.00 98.38 281 GLU A N 1
ATOM 2233 C CA . GLU A 1 281 ? -4.981 0.074 -29.984 1.00 98.38 281 GLU A CA 1
ATOM 2234 C C . GLU A 1 281 ? -3.799 -0.298 -29.069 1.00 98.38 281 GLU A C 1
ATOM 2236 O O . GLU A 1 281 ? -3.693 0.181 -27.939 1.00 98.38 281 GLU A O 1
ATOM 2241 N N . SER A 1 282 ? -2.884 -1.139 -29.565 1.00 98.44 282 SER A N 1
ATOM 2242 C CA . SER A 1 282 ? -1.646 -1.500 -28.871 1.00 98.44 282 SER A CA 1
ATOM 2243 C C . SER A 1 282 ? -0.784 -0.264 -28.609 1.00 98.44 282 SER A C 1
ATOM 2245 O O . SER A 1 282 ? -0.321 -0.064 -27.486 1.00 98.44 282 SER A O 1
ATOM 2247 N N . ASP A 1 283 ? -0.565 0.568 -29.627 1.00 97.81 283 ASP A N 1
ATOM 2248 C CA . ASP A 1 283 ? 0.256 1.776 -29.519 1.00 97.81 283 ASP A CA 1
ATOM 2249 C C . ASP A 1 283 ? -0.365 2.787 -28.542 1.00 97.81 283 ASP A C 1
ATOM 2251 O O . ASP A 1 283 ? 0.336 3.344 -27.691 1.00 97.81 283 ASP A O 1
ATOM 2255 N N . GLU A 1 284 ? -1.683 2.986 -28.606 1.00 98.00 284 GLU A N 1
ATOM 2256 C CA . GLU A 1 284 ? -2.426 3.850 -27.687 1.00 98.00 284 GLU A CA 1
ATOM 2257 C C . GLU A 1 284 ? -2.331 3.369 -26.239 1.00 98.00 284 GLU A C 1
ATOM 2259 O O . GLU A 1 284 ? -2.088 4.175 -25.330 1.00 98.00 284 GLU A O 1
ATOM 2264 N N . LEU A 1 285 ? -2.486 2.062 -26.012 1.00 97.75 285 LEU A N 1
ATOM 2265 C CA . LEU A 1 285 ? -2.430 1.479 -24.679 1.00 97.75 285 LEU A CA 1
ATOM 2266 C C . LEU A 1 285 ? -1.018 1.543 -24.086 1.00 97.75 285 LEU A C 1
ATOM 2268 O O . LEU A 1 285 ? -0.861 1.989 -22.948 1.00 97.75 285 LEU A O 1
ATOM 2272 N N . LEU A 1 286 ? 0.017 1.178 -24.847 1.00 97.25 286 LEU A N 1
ATOM 2273 C CA . LEU A 1 286 ? 1.410 1.304 -24.400 1.00 97.25 286 LEU A CA 1
ATOM 2274 C C . LEU A 1 286 ? 1.768 2.768 -24.100 1.00 97.25 286 LEU A C 1
ATOM 2276 O O . LEU A 1 286 ? 2.414 3.062 -23.090 1.00 97.25 286 LEU A O 1
ATOM 2280 N N . ALA A 1 287 ? 1.291 3.707 -24.923 1.00 95.44 287 ALA A N 1
ATOM 2281 C CA . ALA A 1 287 ? 1.465 5.133 -24.673 1.00 95.44 287 ALA A CA 1
ATOM 2282 C C . ALA A 1 287 ? 0.730 5.589 -23.403 1.00 95.44 287 ALA A C 1
ATOM 2284 O O . ALA A 1 287 ? 1.274 6.392 -22.645 1.00 95.44 287 ALA A O 1
ATOM 2285 N N . LYS A 1 288 ? -0.476 5.072 -23.134 1.00 95.62 288 LYS A N 1
ATOM 2286 C CA . LYS A 1 288 ? -1.226 5.357 -21.902 1.00 95.62 288 LYS A CA 1
ATOM 2287 C C . LYS A 1 288 ? -0.488 4.865 -20.660 1.00 95.62 288 LYS A C 1
ATOM 2289 O O . LYS A 1 288 ? -0.330 5.644 -19.726 1.00 95.62 288 LYS A O 1
ATOM 2294 N N . LEU A 1 289 ? 0.008 3.625 -20.664 1.00 95.12 289 LEU A N 1
ATOM 2295 C CA . LEU A 1 289 ? 0.779 3.068 -19.544 1.00 95.12 289 LEU A CA 1
ATOM 2296 C C . LEU A 1 289 ? 2.026 3.914 -19.254 1.00 95.12 289 LEU A C 1
ATOM 2298 O O . LEU A 1 289 ? 2.286 4.267 -18.105 1.00 95.12 289 LEU A O 1
ATOM 2302 N N . LYS A 1 290 ? 2.754 4.326 -20.300 1.00 92.81 290 LYS A N 1
ATOM 2303 C CA . LYS A 1 290 ? 3.901 5.232 -20.161 1.00 92.81 290 LYS A CA 1
ATOM 2304 C C . LYS A 1 290 ? 3.502 6.598 -19.586 1.00 92.81 290 LYS A C 1
ATOM 2306 O O . LYS A 1 290 ? 4.186 7.087 -18.688 1.00 92.81 290 LYS A O 1
ATOM 2311 N N . ARG A 1 291 ? 2.415 7.207 -20.079 1.00 92.81 291 ARG A N 1
ATOM 2312 C CA . ARG A 1 291 ? 1.923 8.507 -19.584 1.00 92.81 291 ARG A CA 1
ATOM 2313 C C . ARG A 1 291 ? 1.541 8.456 -18.113 1.00 92.81 291 ARG A C 1
ATOM 2315 O O . ARG A 1 291 ? 1.886 9.379 -17.393 1.00 92.81 291 ARG A O 1
ATOM 2322 N N . MET A 1 292 ? 0.926 7.370 -17.645 1.00 93.31 292 MET A N 1
ATOM 2323 C CA . MET A 1 292 ? 0.573 7.232 -16.227 1.00 93.31 292 MET A CA 1
ATOM 2324 C C . MET A 1 292 ? 1.789 7.384 -15.316 1.00 93.31 292 MET A C 1
ATOM 2326 O O . MET A 1 292 ? 1.711 8.114 -14.334 1.00 93.31 292 MET A O 1
ATOM 2330 N N . VAL A 1 293 ? 2.926 6.775 -15.667 1.00 91.81 293 VAL A N 1
ATOM 2331 C CA . VAL A 1 293 ? 4.170 6.971 -14.909 1.00 91.81 293 VAL A CA 1
ATOM 2332 C C . VAL A 1 293 ? 4.686 8.400 -15.039 1.00 91.81 293 VAL A C 1
ATOM 2334 O O . VAL A 1 293 ? 5.198 8.936 -14.074 1.00 91.81 293 VAL A O 1
ATOM 2337 N N . GLN A 1 294 ? 4.552 9.052 -16.191 1.00 88.69 294 GLN A N 1
ATOM 2338 C CA . GLN A 1 294 ? 5.025 10.431 -16.367 1.00 88.69 294 GLN A CA 1
ATOM 2339 C C . GLN A 1 294 ? 4.167 11.471 -15.630 1.00 88.69 294 GLN A C 1
ATOM 2341 O O . GLN A 1 294 ? 4.700 12.485 -15.196 1.00 88.69 294 GLN A O 1
ATOM 2346 N N . GLU A 1 295 ? 2.865 11.222 -15.496 1.00 88.94 295 GLU A N 1
ATOM 2347 C CA . GLU A 1 295 ? 1.882 12.160 -14.938 1.00 88.94 295 GLU A CA 1
ATOM 2348 C C . GLU A 1 295 ? 1.589 11.906 -13.449 1.00 88.94 295 GLU A C 1
ATOM 2350 O O . GLU A 1 295 ? 1.127 12.807 -12.753 1.00 88.94 295 GLU A O 1
ATOM 2355 N N . SER A 1 296 ? 1.884 10.706 -12.936 1.00 88.00 296 SER A N 1
ATOM 2356 C CA . SER A 1 296 ? 1.636 10.329 -11.537 1.00 88.00 296 SER A CA 1
ATOM 2357 C C . SER A 1 296 ? 2.937 10.388 -10.740 1.00 88.00 296 SER A C 1
ATOM 2359 O O . SER A 1 296 ? 3.739 9.455 -10.761 1.00 88.00 296 SER A O 1
ATOM 2361 N N . HIS A 1 297 ? 3.195 11.504 -10.061 1.00 91.12 297 HIS A N 1
ATOM 2362 C CA . HIS A 1 297 ? 4.411 11.668 -9.251 1.00 91.12 297 HIS A CA 1
ATOM 2363 C C . HIS A 1 297 ? 4.352 10.915 -7.914 1.00 91.12 297 HIS A C 1
ATOM 2365 O O . HIS A 1 297 ? 5.384 10.581 -7.346 1.00 91.12 297 HIS A O 1
ATOM 2371 N N . ASP A 1 298 ? 3.149 10.639 -7.422 1.00 86.56 298 ASP A N 1
ATOM 2372 C CA . ASP A 1 298 ? 2.855 9.965 -6.157 1.00 86.56 298 ASP A CA 1
ATOM 2373 C C . ASP A 1 298 ? 3.159 8.457 -6.169 1.00 86.56 298 ASP A C 1
ATOM 2375 O O . ASP A 1 298 ? 3.368 7.872 -5.110 1.00 86.56 298 ASP A O 1
ATOM 2379 N N . LEU A 1 299 ? 3.257 7.833 -7.351 1.00 92.81 299 LEU A N 1
ATOM 2380 C CA . LEU A 1 299 ? 3.730 6.446 -7.502 1.00 92.81 299 LEU A CA 1
ATOM 2381 C C . LEU A 1 299 ? 5.251 6.328 -7.689 1.00 92.81 299 LEU A C 1
ATOM 2383 O O . LEU A 1 299 ? 5.748 5.232 -7.974 1.00 92.81 299 LEU A O 1
ATOM 2387 N N . GLN A 1 300 ? 5.982 7.444 -7.592 1.00 96.12 300 GLN A N 1
ATOM 2388 C CA . GLN A 1 300 ? 7.416 7.514 -7.856 1.00 96.12 300 GLN A CA 1
ATOM 2389 C C . GLN A 1 300 ? 8.224 7.844 -6.606 1.00 96.12 300 GLN A C 1
ATOM 2391 O O . GLN A 1 300 ? 7.814 8.646 -5.775 1.00 96.12 300 GLN A O 1
ATOM 2396 N N . VAL A 1 301 ? 9.448 7.326 -6.550 1.00 97.50 301 VAL A N 1
ATOM 2397 C CA . VAL A 1 301 ? 10.485 7.776 -5.615 1.00 97.50 301 VAL A CA 1
ATOM 2398 C C . VAL A 1 301 ? 11.714 8.231 -6.389 1.00 97.50 301 VAL A C 1
ATOM 2400 O O . VAL A 1 301 ? 12.141 7.589 -7.350 1.00 97.50 301 VAL A O 1
ATOM 2403 N N . ARG A 1 302 ? 12.313 9.341 -5.952 1.00 97.38 302 ARG A N 1
ATOM 2404 C CA . ARG A 1 302 ? 13.579 9.859 -6.476 1.00 97.38 302 ARG A CA 1
ATOM 2405 C C . ARG A 1 302 ? 14.673 9.701 -5.432 1.00 97.38 302 ARG A C 1
ATOM 2407 O O . ARG A 1 302 ? 14.597 10.294 -4.362 1.00 97.38 302 ARG A O 1
ATOM 2414 N N . PHE A 1 303 ? 15.738 8.993 -5.785 1.00 97.75 303 PHE A N 1
ATOM 2415 C CA . PHE A 1 303 ? 16.917 8.864 -4.941 1.00 97.75 303 PHE A CA 1
ATOM 2416 C C . PHE A 1 303 ? 18.030 9.790 -5.416 1.00 97.75 303 PHE A C 1
ATOM 2418 O O . PHE A 1 303 ? 18.563 9.656 -6.526 1.00 97.75 303 PHE A O 1
ATOM 2425 N N . LYS A 1 304 ? 18.406 10.720 -4.538 1.00 97.12 304 LYS A N 1
ATOM 2426 C CA . LYS A 1 304 ? 19.636 11.490 -4.680 1.00 97.12 304 LYS A CA 1
ATOM 2427 C C . LYS A 1 304 ? 20.788 10.690 -4.091 1.00 97.12 304 LYS A C 1
ATOM 2429 O O . LYS A 1 304 ? 20.822 10.440 -2.885 1.00 97.12 304 LYS A O 1
ATOM 2434 N N . TRP A 1 305 ? 21.746 10.340 -4.936 1.00 97.19 305 TRP A N 1
ATOM 2435 C CA . TRP A 1 305 ? 22.994 9.723 -4.503 1.00 97.19 305 TRP A CA 1
ATOM 2436 C C . TRP A 1 305 ? 23.839 10.760 -3.752 1.00 97.19 305 TRP A C 1
ATOM 2438 O O . TRP A 1 305 ? 24.023 11.877 -4.245 1.00 97.19 305 TRP A O 1
ATOM 2448 N N . ARG A 1 306 ? 24.296 10.425 -2.542 1.00 95.75 306 ARG A N 1
ATOM 2449 C CA . ARG A 1 306 ? 24.969 11.362 -1.627 1.00 95.75 306 ARG A CA 1
ATOM 2450 C C . ARG A 1 306 ? 26.408 10.960 -1.336 1.00 95.75 306 ARG A C 1
ATOM 2452 O O . ARG A 1 306 ? 27.257 11.843 -1.273 1.00 95.75 306 ARG A O 1
ATOM 2459 N N . ASN A 1 307 ? 26.688 9.664 -1.220 1.00 96.69 307 ASN A N 1
ATOM 2460 C CA . ASN A 1 307 ? 28.015 9.161 -0.869 1.00 96.69 307 ASN A CA 1
ATOM 2461 C C . ASN A 1 307 ? 28.523 8.149 -1.899 1.00 96.69 307 ASN A C 1
ATOM 2463 O O . ASN A 1 307 ? 27.719 7.444 -2.524 1.00 96.69 307 ASN A O 1
ATOM 2467 N N . PRO A 1 308 ? 29.854 8.029 -2.070 1.00 96.69 308 PRO A N 1
ATOM 2468 C CA . PRO A 1 308 ? 30.433 6.835 -2.661 1.00 96.69 308 PRO A CA 1
ATOM 2469 C C . PRO A 1 308 ? 29.910 5.594 -1.937 1.00 96.69 308 PRO A C 1
ATOM 2471 O O . PRO A 1 308 ? 29.737 5.591 -0.724 1.00 96.69 308 PRO A O 1
ATOM 2474 N N . ASN A 1 309 ? 29.632 4.552 -2.706 1.00 97.75 309 ASN A N 1
ATOM 2475 C CA . ASN A 1 309 ? 29.061 3.289 -2.258 1.00 97.75 309 ASN A CA 1
ATOM 2476 C C . ASN A 1 309 ? 27.652 3.370 -1.655 1.00 97.75 309 ASN A C 1
ATOM 2478 O O . ASN A 1 309 ? 27.200 2.399 -1.051 1.00 97.75 309 ASN A O 1
ATOM 2482 N N . ASP A 1 310 ? 26.910 4.456 -1.881 1.00 98.56 310 ASP A N 1
ATOM 2483 C CA . ASP A 1 310 ? 25.450 4.381 -1.812 1.00 98.56 310 ASP A CA 1
ATOM 2484 C C . ASP A 1 310 ? 24.958 3.288 -2.782 1.00 98.56 310 ASP A C 1
ATOM 2486 O O . ASP A 1 310 ? 25.482 3.142 -3.898 1.00 98.56 310 ASP A O 1
ATOM 2490 N N . ILE A 1 311 ? 23.948 2.524 -2.365 1.00 98.69 311 ILE A N 1
ATOM 2491 C CA . ILE A 1 311 ? 23.375 1.422 -3.142 1.00 98.69 311 ILE A CA 1
ATOM 2492 C C . ILE A 1 311 ? 21.847 1.459 -3.103 1.00 98.69 311 ILE A C 1
ATOM 2494 O O . ILE A 1 311 ? 21.239 1.691 -2.059 1.00 98.69 311 ILE A O 1
ATOM 2498 N N . ALA A 1 312 ? 21.237 1.212 -4.259 1.00 98.75 312 ALA A N 1
ATOM 2499 C CA . ALA A 1 312 ? 19.803 0.984 -4.400 1.00 98.75 312 ALA A CA 1
ATOM 2500 C C . ALA A 1 312 ? 19.563 -0.454 -4.861 1.00 98.75 312 ALA A C 1
ATOM 2502 O O . ALA A 1 312 ? 20.290 -0.932 -5.738 1.00 98.75 312 ALA A O 1
ATOM 2503 N N . ILE A 1 313 ? 18.550 -1.118 -4.303 1.00 98.75 313 ILE A N 1
ATOM 2504 C CA . ILE A 1 313 ? 18.128 -2.465 -4.699 1.00 98.75 313 ILE A CA 1
ATOM 2505 C C . ILE A 1 313 ? 16.630 -2.465 -4.971 1.00 98.75 313 ILE A C 1
ATOM 2507 O O . ILE A 1 313 ? 15.859 -2.077 -4.101 1.00 98.75 313 ILE A O 1
ATOM 2511 N N . TRP A 1 314 ? 16.213 -2.889 -6.162 1.00 98.75 314 TRP A N 1
ATOM 2512 C CA . TRP A 1 314 ? 14.806 -2.878 -6.571 1.00 98.75 314 TRP A CA 1
ATOM 2513 C C . TRP A 1 314 ? 14.360 -4.204 -7.173 1.00 98.75 314 TRP A C 1
ATOM 2515 O O . TRP A 1 314 ? 15.180 -4.970 -7.681 1.00 98.75 314 TRP A O 1
ATOM 2525 N N . ASP A 1 315 ? 13.052 -4.447 -7.132 1.00 98.69 315 ASP A N 1
ATOM 2526 C CA . ASP A 1 315 ? 12.401 -5.618 -7.716 1.00 98.69 315 ASP A CA 1
ATOM 2527 C C . ASP A 1 315 ? 11.868 -5.315 -9.128 1.00 98.69 315 ASP A C 1
ATOM 2529 O O . ASP A 1 315 ? 10.839 -4.658 -9.303 1.00 98.69 315 ASP A O 1
ATOM 2533 N N . ASN A 1 316 ? 12.545 -5.814 -10.164 1.00 98.25 316 ASN A N 1
ATOM 2534 C CA . ASN A 1 316 ? 12.154 -5.590 -11.562 1.00 98.25 316 ASN A CA 1
ATOM 2535 C C . ASN A 1 316 ? 10.836 -6.271 -11.948 1.00 98.25 316 ASN A C 1
ATOM 2537 O O . ASN A 1 316 ? 10.264 -5.928 -12.988 1.00 98.25 316 ASN A O 1
ATOM 2541 N N . ARG A 1 317 ? 10.321 -7.198 -11.129 1.00 97.94 317 ARG A N 1
ATOM 2542 C CA . ARG A 1 317 ? 9.029 -7.853 -11.379 1.00 97.94 317 ARG A CA 1
ATOM 2543 C C . ARG A 1 317 ? 7.862 -6.873 -11.265 1.00 97.94 317 ARG A C 1
ATOM 2545 O O . ARG A 1 317 ? 6.802 -7.151 -11.818 1.00 97.94 317 ARG A O 1
ATOM 2552 N N . SER A 1 318 ? 8.049 -5.744 -10.581 1.00 96.88 318 SER A N 1
ATOM 2553 C CA . SER A 1 318 ? 6.980 -4.777 -10.315 1.00 96.88 318 SER A CA 1
ATOM 2554 C C . SER A 1 318 ? 7.413 -3.310 -10.315 1.00 96.88 318 SER A C 1
ATOM 2556 O O . SER A 1 318 ? 6.620 -2.448 -9.937 1.00 96.88 318 SER A O 1
ATOM 2558 N N . VAL A 1 319 ? 8.649 -2.997 -10.715 1.00 97.38 319 VAL A N 1
ATOM 2559 C CA . VAL A 1 319 ? 9.191 -1.631 -10.670 1.00 97.38 319 VAL A CA 1
ATOM 2560 C C . VAL A 1 319 ? 9.825 -1.225 -11.990 1.00 97.38 319 VAL A C 1
ATOM 2562 O O . VAL A 1 319 ? 10.568 -1.984 -12.611 1.00 97.38 319 VAL A O 1
ATOM 2565 N N . PHE A 1 320 ? 9.580 0.026 -12.370 1.00 97.81 320 PHE A N 1
ATOM 2566 C CA . PHE A 1 320 ? 10.240 0.705 -13.480 1.00 97.81 320 PHE A CA 1
ATOM 2567 C C . PHE A 1 320 ? 11.188 1.769 -12.947 1.00 97.81 320 PHE A C 1
ATOM 2569 O O . PHE A 1 320 ? 10.927 2.357 -11.904 1.00 97.81 320 PHE A O 1
ATOM 2576 N N . HIS A 1 321 ? 12.270 2.059 -13.660 1.00 96.81 321 HIS A N 1
ATOM 2577 C CA . HIS A 1 321 ? 13.236 3.064 -13.241 1.00 96.81 321 HIS A CA 1
ATOM 2578 C C . HIS A 1 321 ? 13.804 3.863 -14.413 1.00 96.81 321 HIS A C 1
ATOM 2580 O O . HIS A 1 321 ? 13.738 3.455 -15.574 1.00 96.81 321 HIS A O 1
ATOM 2586 N N . THR A 1 322 ? 14.355 5.035 -14.104 1.00 93.44 322 THR A N 1
ATOM 2587 C CA . THR A 1 322 ? 15.053 5.894 -15.064 1.00 93.44 322 THR A CA 1
ATOM 2588 C C . THR A 1 322 ? 16.214 6.621 -14.390 1.00 93.44 322 THR A C 1
ATOM 2590 O O . THR A 1 322 ? 16.112 7.095 -13.259 1.00 93.44 322 THR A O 1
ATOM 2593 N N . ALA A 1 323 ? 17.334 6.736 -15.102 1.00 88.12 323 ALA A N 1
ATOM 2594 C CA . ALA A 1 323 ? 18.452 7.576 -14.685 1.00 88.12 323 ALA A CA 1
ATOM 2595 C C . ALA A 1 323 ? 18.260 9.010 -15.195 1.00 88.12 323 ALA A C 1
ATOM 2597 O O . ALA A 1 323 ? 17.812 9.216 -16.325 1.00 88.12 323 ALA A O 1
ATOM 2598 N N . THR A 1 324 ? 18.646 9.996 -14.388 1.00 87.50 324 THR A N 1
ATOM 2599 C CA . THR A 1 324 ? 18.606 11.411 -14.768 1.00 87.50 324 THR A CA 1
ATOM 2600 C C . THR A 1 324 ? 19.958 11.835 -15.332 1.00 87.50 324 THR A C 1
ATOM 2602 O O . THR A 1 324 ? 20.974 11.752 -14.648 1.00 87.50 324 THR A O 1
ATOM 2605 N N . PHE A 1 325 ? 19.992 12.303 -16.581 1.00 83.50 325 PHE A N 1
ATOM 2606 C CA . PHE A 1 325 ? 21.227 12.690 -17.285 1.00 83.50 325 PHE A CA 1
ATOM 2607 C C . PHE A 1 325 ? 21.554 14.193 -17.173 1.00 83.50 325 PHE A C 1
ATOM 2609 O O . PHE A 1 325 ? 22.005 14.812 -18.135 1.00 83.50 325 PHE A O 1
ATOM 2616 N N . ASP A 1 326 ? 21.347 14.790 -15.999 1.00 84.19 326 ASP A N 1
ATOM 2617 C CA . ASP A 1 326 ? 21.475 16.232 -15.717 1.00 84.19 326 ASP A CA 1
ATOM 2618 C C . ASP A 1 326 ? 22.859 16.660 -15.181 1.00 84.19 326 ASP A C 1
ATOM 2620 O O . ASP A 1 326 ? 23.020 17.750 -14.640 1.00 84.19 326 ASP A O 1
ATOM 2624 N N . TYR A 1 327 ? 23.884 15.821 -15.352 1.00 82.00 327 TYR A N 1
ATOM 2625 C CA . TYR A 1 327 ? 25.209 15.998 -14.740 1.00 82.00 327 TYR A CA 1
ATOM 2626 C C . TYR A 1 327 ? 26.349 16.270 -15.738 1.00 82.00 327 TYR A C 1
ATOM 2628 O O . TYR A 1 327 ? 27.532 16.067 -15.445 1.00 82.00 327 TYR A O 1
ATOM 2636 N N . GLN A 1 328 ? 26.032 16.728 -16.952 1.00 81.38 328 GLN A N 1
ATOM 2637 C CA . GLN A 1 328 ? 27.059 17.046 -17.945 1.00 81.38 328 GLN A CA 1
ATOM 2638 C C . GLN A 1 328 ? 27.954 18.206 -17.477 1.00 81.38 328 GLN A C 1
ATOM 2640 O O . GLN A 1 328 ? 27.471 19.281 -17.142 1.00 81.38 328 GLN A O 1
ATOM 2645 N N . GLY A 1 329 ? 29.275 17.999 -17.509 1.00 83.12 329 GLY A N 1
ATOM 2646 C CA . GLY A 1 329 ? 30.248 19.002 -17.059 1.00 83.12 329 GLY A CA 1
ATOM 2647 C C . GLY A 1 329 ? 30.354 19.127 -15.535 1.00 83.12 329 GLY A C 1
ATOM 2648 O O . GLY A 1 329 ? 31.086 19.986 -15.056 1.00 83.12 329 GLY A O 1
ATOM 2649 N N . LEU A 1 330 ? 29.657 18.273 -14.774 1.00 86.88 330 LEU A N 1
ATOM 2650 C CA . LEU A 1 330 ? 29.646 18.294 -13.306 1.00 86.88 330 LEU A CA 1
ATOM 2651 C C . LEU A 1 330 ? 30.494 17.183 -12.671 1.00 86.88 330 LEU A C 1
ATOM 2653 O O . LEU A 1 330 ? 30.546 17.090 -11.450 1.00 86.88 330 LEU A O 1
ATOM 2657 N N . GLY A 1 331 ? 31.162 16.360 -13.478 1.00 87.62 331 GLY A N 1
ATOM 2658 C CA . GLY A 1 331 ? 31.983 15.237 -13.027 1.00 87.62 331 GLY A CA 1
ATOM 2659 C C . GLY A 1 331 ? 31.584 13.919 -13.686 1.00 87.62 331 GLY A C 1
ATOM 2660 O O . GLY A 1 331 ? 30.691 13.865 -14.540 1.00 87.62 331 GLY A O 1
ATOM 2661 N N . GLU A 1 332 ? 32.284 12.854 -13.316 1.00 88.38 332 GLU A N 1
ATOM 2662 C CA . GLU A 1 332 ? 32.001 11.500 -13.789 1.00 88.38 332 GLU A CA 1
ATOM 2663 C C . GLU A 1 332 ? 30.982 10.804 -12.881 1.00 88.38 332 GLU A C 1
ATOM 2665 O O . GLU A 1 332 ? 30.832 11.140 -11.711 1.00 88.38 332 GLU A O 1
ATOM 2670 N N . ARG A 1 333 ? 30.250 9.839 -13.446 1.00 88.00 333 ARG A N 1
ATOM 2671 C CA . ARG A 1 333 ? 29.309 8.985 -12.715 1.00 88.00 333 ARG A CA 1
ATOM 2672 C C . ARG A 1 333 ? 29.675 7.551 -13.048 1.00 88.00 333 ARG A C 1
ATOM 2674 O O . ARG A 1 333 ? 29.614 7.180 -14.225 1.00 88.00 333 ARG A O 1
ATOM 2681 N N . PHE A 1 334 ? 30.046 6.778 -12.036 1.00 90.88 334 PHE A N 1
ATOM 2682 C CA . PHE A 1 334 ? 30.446 5.384 -12.185 1.00 90.88 334 PHE A CA 1
ATOM 2683 C C . PHE A 1 334 ? 29.805 4.532 -11.094 1.00 90.88 334 PHE A C 1
ATOM 2685 O O . PHE A 1 334 ? 29.778 4.921 -9.926 1.00 90.88 334 PHE A O 1
ATOM 2692 N N . GLY A 1 335 ? 29.320 3.351 -11.467 1.00 91.88 335 GLY A N 1
ATOM 2693 C CA . GLY A 1 335 ? 28.817 2.371 -10.516 1.00 91.88 335 GLY A CA 1
ATOM 2694 C C . GLY A 1 335 ? 28.805 0.951 -11.056 1.00 91.88 335 GLY A C 1
ATOM 2695 O O . GLY A 1 335 ? 28.974 0.724 -12.254 1.00 91.88 335 GLY A O 1
ATOM 2696 N N . ASN A 1 336 ? 28.581 0.007 -10.151 1.00 93.88 336 ASN A N 1
ATOM 2697 C CA . ASN A 1 336 ? 28.541 -1.423 -10.419 1.00 93.88 336 ASN A CA 1
ATOM 2698 C C . ASN A 1 336 ? 27.116 -1.933 -10.215 1.00 93.88 336 ASN A C 1
ATOM 2700 O O . ASN A 1 336 ? 26.514 -1.711 -9.158 1.00 93.88 336 ASN A O 1
ATOM 2704 N N . ARG A 1 337 ? 26.579 -2.599 -11.238 1.00 94.69 337 ARG A N 1
ATOM 2705 C CA . ARG A 1 337 ? 25.234 -3.169 -11.228 1.00 94.69 337 ARG A CA 1
ATOM 2706 C C . ARG A 1 337 ? 25.297 -4.690 -11.286 1.00 94.69 337 ARG A C 1
ATOM 2708 O O . ARG A 1 337 ? 25.905 -5.222 -12.211 1.00 94.69 337 ARG A O 1
ATOM 2715 N N . ALA A 1 338 ? 24.642 -5.352 -10.338 1.00 96.44 338 ALA A N 1
ATOM 2716 C CA . ALA A 1 338 ? 24.410 -6.795 -10.343 1.00 96.44 338 ALA A CA 1
ATOM 2717 C C . ALA A 1 338 ? 22.910 -7.047 -10.527 1.00 96.44 338 ALA A C 1
ATOM 2719 O O . ALA A 1 338 ? 22.093 -6.388 -9.880 1.00 96.44 338 ALA A O 1
ATOM 2720 N N . VAL A 1 339 ? 22.559 -7.969 -11.418 1.00 97.38 339 VAL A N 1
ATOM 2721 C CA . VAL A 1 339 ? 21.176 -8.266 -11.816 1.00 97.38 339 VAL A CA 1
ATOM 2722 C C . VAL A 1 339 ? 20.952 -9.759 -11.611 1.00 97.38 339 VAL A C 1
ATOM 2724 O O . VAL A 1 339 ? 21.662 -10.560 -12.217 1.00 97.38 339 VAL A O 1
ATOM 2727 N N . GLY A 1 340 ? 20.004 -10.140 -10.761 1.00 98.00 340 GLY A N 1
ATOM 2728 C CA . GLY A 1 340 ? 19.562 -11.526 -10.651 1.00 98.00 340 GLY A CA 1
ATOM 2729 C C . GLY A 1 340 ? 18.546 -11.875 -11.741 1.00 98.00 340 GLY A C 1
ATOM 2730 O O . GLY A 1 340 ? 17.871 -10.998 -12.285 1.00 98.00 340 GLY A O 1
ATOM 2731 N N . ILE A 1 341 ? 18.469 -13.158 -12.094 1.00 98.38 341 ILE A N 1
ATOM 2732 C CA . ILE A 1 341 ? 17.444 -13.696 -12.990 1.00 98.38 341 ILE A CA 1
ATOM 2733 C C . ILE A 1 341 ? 16.329 -14.345 -12.174 1.00 98.38 341 ILE A C 1
ATOM 2735 O O . ILE A 1 341 ? 16.594 -15.196 -11.328 1.00 98.38 341 ILE A O 1
ATOM 2739 N N . GLY A 1 342 ? 15.083 -13.978 -12.470 1.00 97.31 342 GLY A N 1
ATOM 2740 C CA . GLY A 1 342 ? 13.899 -14.536 -11.832 1.00 97.31 342 GLY A CA 1
ATOM 2741 C C . GLY A 1 342 ? 13.270 -15.696 -12.604 1.00 97.31 342 GLY A C 1
ATOM 2742 O O . GLY A 1 342 ? 13.897 -16.422 -13.387 1.00 97.31 342 GLY A O 1
ATOM 2743 N N . GLU A 1 343 ? 11.983 -15.873 -12.350 1.00 96.44 343 GLU A N 1
ATOM 2744 C CA . GLU A 1 343 ? 11.075 -16.773 -13.045 1.00 96.44 343 GLU A CA 1
ATOM 2745 C C . GLU A 1 343 ? 10.500 -16.166 -14.334 1.00 96.44 343 GLU A C 1
ATOM 2747 O O . GLU A 1 343 ? 10.474 -14.948 -14.525 1.00 96.44 343 GLU A O 1
ATOM 2752 N N . ALA A 1 344 ? 9.988 -17.032 -15.211 1.00 97.06 344 ALA A N 1
ATOM 2753 C CA . ALA A 1 344 ? 9.172 -16.593 -16.336 1.00 97.06 344 ALA A CA 1
ATOM 2754 C C . ALA A 1 344 ? 7.899 -15.887 -15.811 1.00 97.06 344 ALA A C 1
ATOM 2756 O O . ALA A 1 344 ? 7.219 -16.444 -14.941 1.00 97.06 344 ALA A O 1
ATOM 2757 N N . PRO A 1 345 ? 7.544 -14.688 -16.312 1.00 98.00 345 PRO A N 1
ATOM 2758 C CA . PRO A 1 345 ? 6.375 -13.959 -15.846 1.00 98.00 345 PRO A CA 1
ATOM 2759 C C . PRO A 1 345 ? 5.082 -14.739 -16.087 1.00 98.00 345 PRO A C 1
ATOM 2761 O O . PRO A 1 345 ? 4.848 -15.292 -17.161 1.00 98.00 345 PRO A O 1
ATOM 2764 N N . TYR A 1 346 ? 4.207 -14.729 -15.089 1.00 96.62 346 TYR A N 1
ATOM 2765 C CA . TYR A 1 346 ? 2.891 -15.347 -15.153 1.00 96.62 346 TYR A CA 1
ATOM 2766 C C . TYR A 1 346 ? 1.858 -14.446 -14.480 1.00 96.62 346 TYR A C 1
ATOM 2768 O O . TYR A 1 346 ? 2.209 -13.536 -13.728 1.00 96.62 346 TYR A O 1
ATOM 2776 N N . LEU A 1 347 ? 0.583 -14.722 -14.740 1.00 96.38 347 LEU A N 1
ATOM 2777 C CA . LEU A 1 347 ? -0.540 -14.149 -14.010 1.00 96.38 347 LEU A CA 1
ATOM 2778 C C . LEU A 1 347 ? -1.281 -15.279 -13.288 1.00 96.38 347 LEU A C 1
ATOM 2780 O O . LEU A 1 347 ? -1.718 -16.247 -13.918 1.00 96.38 347 LEU A O 1
ATOM 2784 N N . ASP A 1 348 ? -1.384 -15.165 -11.968 1.00 94.25 348 ASP A N 1
ATOM 2785 C CA . ASP A 1 348 ? -2.323 -15.938 -11.159 1.00 94.25 348 ASP A CA 1
ATOM 2786 C C . ASP A 1 348 ? -3.631 -15.136 -11.033 1.00 94.25 348 ASP A C 1
ATOM 2788 O O . ASP A 1 348 ? -3.615 -14.021 -10.499 1.00 94.25 348 ASP A O 1
ATOM 2792 N N . PRO A 1 349 ? -4.773 -15.671 -11.509 1.00 87.25 349 PRO A N 1
ATOM 2793 C CA . PRO A 1 349 ? -6.068 -15.001 -11.407 1.00 87.25 349 PRO A CA 1
ATOM 2794 C C . PRO A 1 349 ? -6.451 -14.599 -9.974 1.00 87.25 349 PRO A C 1
ATOM 2796 O O . PRO A 1 349 ? -7.152 -13.602 -9.797 1.00 87.25 349 PRO A O 1
ATOM 2799 N N . ASN A 1 350 ? -5.960 -15.330 -8.965 1.00 86.94 350 ASN A N 1
ATOM 2800 C CA . ASN A 1 350 ? -6.256 -15.097 -7.547 1.00 86.94 350 ASN A CA 1
ATOM 2801 C C . ASN A 1 350 ? -5.322 -14.074 -6.882 1.00 86.94 350 ASN A C 1
ATOM 2803 O O . ASN A 1 350 ? -5.495 -13.753 -5.704 1.00 86.94 350 ASN A O 1
ATOM 2807 N N . SER A 1 351 ? -4.331 -13.558 -7.613 1.00 88.62 351 SER A N 1
ATOM 2808 C CA . SER A 1 351 ? -3.432 -12.526 -7.102 1.00 88.62 351 SER A CA 1
ATOM 2809 C C . SER A 1 351 ? -4.184 -11.251 -6.734 1.00 88.62 351 SER A C 1
ATOM 2811 O O . SER A 1 351 ? -5.155 -10.854 -7.385 1.00 88.62 351 SER A O 1
ATOM 2813 N N . LYS A 1 352 ? -3.714 -10.593 -5.676 1.00 83.50 352 LYS A N 1
ATOM 2814 C CA . LYS A 1 352 ? -4.365 -9.424 -5.081 1.00 83.50 352 LYS A CA 1
ATOM 2815 C C . LYS A 1 352 ? -3.867 -8.124 -5.714 1.00 83.50 352 LYS A C 1
ATOM 2817 O O . LYS A 1 352 ? -2.858 -8.096 -6.414 1.00 83.50 352 LYS A O 1
ATOM 2822 N N . ILE A 1 353 ? -4.582 -7.039 -5.445 1.00 80.75 353 ILE A N 1
ATOM 2823 C CA . ILE A 1 353 ? -4.114 -5.673 -5.717 1.00 80.75 353 ILE A CA 1
ATOM 2824 C C . ILE A 1 353 ? -3.283 -5.162 -4.531 1.00 80.75 353 ILE A C 1
ATOM 2826 O O . ILE A 1 353 ? -3.499 -5.612 -3.396 1.00 80.75 353 ILE A O 1
ATOM 2830 N N . GLN A 1 354 ? -2.333 -4.256 -4.771 1.00 70.69 354 GLN A N 1
ATOM 2831 C CA . GLN A 1 354 ? -1.433 -3.750 -3.727 1.00 70.69 354 GLN A CA 1
ATOM 2832 C C . GLN A 1 354 ? -2.200 -2.937 -2.682 1.00 70.69 354 GLN A C 1
ATOM 2834 O O . GLN A 1 354 ? -1.974 -3.141 -1.493 1.00 70.69 354 GLN A O 1
ATOM 2839 N N . ILE A 1 355 ? -3.143 -2.084 -3.081 1.00 58.97 355 ILE A N 1
ATOM 2840 C CA . ILE A 1 355 ? -3.876 -1.182 -2.185 1.00 58.97 355 ILE A CA 1
ATOM 2841 C C . ILE A 1 355 ? -4.677 -1.944 -1.122 1.00 58.97 355 ILE A C 1
ATOM 2843 O O . ILE A 1 355 ? -4.650 -1.571 0.047 1.00 58.97 355 ILE A O 1
ATOM 2847 N N . ASN A 1 356 ? -5.252 -3.104 -1.466 1.00 44.09 356 ASN A N 1
ATOM 2848 C CA . ASN A 1 356 ? -5.904 -3.995 -0.495 1.00 44.09 356 ASN A CA 1
ATOM 2849 C C . ASN A 1 356 ? -4.918 -4.535 0.553 1.00 44.09 356 ASN A C 1
ATOM 2851 O O . ASN A 1 356 ? -5.312 -4.886 1.662 1.00 44.09 356 ASN A O 1
ATOM 2855 N N . SER A 1 357 ? -3.636 -4.612 0.202 1.00 42.62 357 SER A N 1
ATOM 2856 C CA . SER A 1 357 ? -2.565 -5.088 1.073 1.00 42.62 357 SER A CA 1
ATOM 2857 C C . SER A 1 357 ? -1.818 -3.953 1.772 1.00 42.62 357 SER A C 1
ATOM 2859 O O . SER A 1 357 ? -1.249 -4.194 2.822 1.00 42.62 357 SER A O 1
ATOM 2861 N N . PHE A 1 358 ? -1.843 -2.725 1.249 1.00 36.50 358 PHE A N 1
ATOM 2862 C CA . PHE A 1 358 ? -1.366 -1.517 1.926 1.00 36.50 358 PHE A CA 1
ATOM 2863 C C . PHE A 1 358 ? -2.329 -1.084 3.026 1.00 36.50 358 PHE A C 1
ATOM 2865 O O . PHE A 1 358 ? -1.889 -0.772 4.127 1.00 36.50 358 PHE A O 1
ATOM 2872 N N . VAL A 1 359 ? -3.637 -1.190 2.772 1.00 32.38 359 VAL A N 1
ATOM 2873 C CA . VAL A 1 359 ? -4.664 -1.134 3.818 1.00 32.38 359 VAL A CA 1
ATOM 2874 C C . VAL A 1 359 ? -4.393 -2.222 4.865 1.00 32.38 359 VAL A C 1
ATOM 2876 O O . VAL A 1 359 ? -4.440 -1.928 6.050 1.00 32.38 359 VAL A O 1
ATOM 2879 N N . ALA A 1 360 ? -3.978 -3.433 4.461 1.00 29.83 360 ALA A N 1
ATOM 2880 C CA . ALA A 1 360 ? -3.580 -4.496 5.393 1.00 29.83 360 ALA A CA 1
ATOM 2881 C C . ALA A 1 360 ? -2.198 -4.294 6.069 1.00 29.83 360 ALA A C 1
ATOM 2883 O O . ALA A 1 360 ? -1.995 -4.780 7.178 1.00 29.83 360 ALA A O 1
ATOM 2884 N N . PHE A 1 361 ? -1.241 -3.596 5.442 1.00 30.78 361 PHE A N 1
ATOM 2885 C CA . PHE A 1 361 ? 0.113 -3.326 5.959 1.00 30.78 361 PHE A CA 1
ATOM 2886 C C . PHE A 1 361 ? 0.115 -2.153 6.941 1.00 30.78 361 PHE A C 1
ATOM 2888 O O . PHE A 1 361 ? 0.742 -2.228 7.994 1.00 30.78 361 PHE A O 1
ATOM 2895 N N . PHE A 1 362 ? -0.655 -1.097 6.670 1.00 29.75 362 PHE A N 1
ATOM 2896 C CA . PHE A 1 362 ? -0.970 -0.076 7.671 1.00 29.75 362 PHE A CA 1
ATOM 2897 C C . PHE A 1 362 ? -1.834 -0.663 8.801 1.00 29.75 362 PHE A C 1
ATOM 2899 O O . PHE A 1 362 ? -1.577 -0.365 9.966 1.00 29.75 362 PHE A O 1
ATOM 2906 N N . ALA A 1 363 ? -2.736 -1.607 8.492 1.00 29.45 363 ALA A N 1
ATOM 2907 C CA . ALA A 1 363 ? -3.433 -2.407 9.505 1.00 29.45 363 ALA A CA 1
ATOM 2908 C C . ALA A 1 363 ? -2.525 -3.359 10.303 1.00 29.45 363 ALA A C 1
ATOM 2910 O O . ALA A 1 363 ? -2.987 -3.907 11.288 1.00 29.45 363 ALA A O 1
ATOM 2911 N N . SER A 1 364 ? -1.273 -3.613 9.903 1.00 30.94 364 SER A N 1
ATOM 2912 C CA . SER A 1 364 ? -0.379 -4.545 10.621 1.00 30.94 364 SER A CA 1
ATOM 2913 C C . SER A 1 364 ? 0.873 -3.891 11.203 1.00 30.94 364 SER A C 1
ATOM 2915 O O . SER A 1 364 ? 1.423 -4.419 12.163 1.00 30.94 364 SER A O 1
ATOM 2917 N N . SER A 1 365 ? 1.291 -2.726 10.702 1.00 28.28 365 SER A N 1
ATOM 2918 C CA . SER A 1 365 ? 2.464 -1.996 11.205 1.00 28.28 365 SER A CA 1
ATOM 2919 C C . SER A 1 365 ? 2.136 -0.880 12.197 1.00 28.28 365 SER A C 1
ATOM 2921 O O . SER A 1 365 ? 3.053 -0.417 12.866 1.00 28.28 365 SER A O 1
ATOM 2923 N N . HIS A 1 366 ? 0.869 -0.463 12.342 1.00 34.31 366 HIS A N 1
ATOM 2924 C CA . HIS A 1 366 ? 0.476 0.530 13.357 1.00 34.31 366 HIS A CA 1
ATOM 2925 C C . HIS A 1 366 ? -0.760 0.190 14.200 1.00 34.31 366 HIS A C 1
ATOM 2927 O O . HIS A 1 366 ? -1.031 0.920 15.144 1.00 34.31 366 HIS A O 1
ATOM 2933 N N . TYR A 1 367 ? -1.445 -0.932 13.967 1.00 35.12 367 TYR A N 1
ATOM 2934 C CA . TYR A 1 367 ? -2.443 -1.470 14.898 1.00 35.12 367 TYR A CA 1
ATOM 2935 C C . TYR A 1 367 ? -2.572 -2.977 14.685 1.00 35.12 367 TYR A C 1
ATOM 2937 O O . TYR A 1 367 ? -3.401 -3.404 13.896 1.00 35.12 367 TYR A O 1
ATOM 2945 N N . GLN A 1 368 ? -1.783 -3.805 15.379 1.00 30.70 368 GLN A N 1
ATOM 2946 C CA . GLN A 1 368 ? -2.075 -5.242 15.479 1.00 30.70 368 GLN A CA 1
ATOM 2947 C C . GLN A 1 368 ? -3.464 -5.435 16.118 1.00 30.70 368 GLN A C 1
ATOM 2949 O O . GLN A 1 368 ? -3.603 -5.604 17.329 1.00 30.70 368 GLN A O 1
ATOM 2954 N N . ILE A 1 369 ? -4.519 -5.440 15.307 1.00 37.28 369 ILE A N 1
ATOM 2955 C CA . ILE A 1 369 ? -5.764 -6.118 15.649 1.00 37.28 369 ILE A CA 1
ATOM 2956 C C . ILE A 1 369 ? -5.578 -7.550 15.161 1.00 37.28 369 ILE A C 1
ATOM 2958 O O . ILE A 1 369 ? -6.116 -7.960 14.136 1.00 37.28 369 ILE A O 1
ATOM 2962 N N . ASP A 1 370 ? -4.749 -8.306 15.883 1.00 37.41 370 ASP A N 1
ATOM 2963 C CA . ASP A 1 370 ? -4.735 -9.758 15.743 1.00 37.41 370 ASP A CA 1
ATOM 2964 C C . ASP A 1 370 ? -6.177 -10.244 15.938 1.00 37.41 370 ASP A C 1
ATOM 2966 O O . ASP A 1 370 ? -6.831 -9.885 16.931 1.00 37.41 370 ASP A O 1
ATOM 2970 N N . GLN A 1 371 ? -6.680 -11.021 14.974 1.00 43.22 371 GLN A N 1
ATOM 2971 C CA . GLN A 1 371 ? -7.972 -11.699 15.050 1.00 43.22 371 GLN A CA 1
ATOM 2972 C C . GLN A 1 371 ? -7.922 -12.780 16.138 1.00 43.22 371 GLN A C 1
ATOM 2974 O O . GLN A 1 371 ? -7.860 -13.976 15.868 1.00 43.22 371 GLN A O 1
ATOM 2979 N N . MET A 1 372 ? -7.944 -12.352 17.397 1.00 41.53 372 MET A N 1
ATOM 2980 C CA . MET A 1 372 ? -8.416 -13.175 18.496 1.00 41.53 372 MET A CA 1
ATOM 2981 C C . MET A 1 372 ? -9.928 -13.018 18.529 1.00 41.53 372 MET A C 1
ATOM 2983 O O . MET A 1 372 ? -10.432 -12.063 19.116 1.00 41.53 372 MET A O 1
ATOM 2987 N N . SER A 1 373 ? -10.644 -13.950 17.896 1.00 50.28 373 SER A N 1
ATOM 2988 C CA . SER A 1 373 ? -12.055 -14.150 18.223 1.00 50.28 373 SER A CA 1
ATOM 2989 C C . SER A 1 373 ? -12.135 -14.348 19.735 1.00 50.28 373 SER A C 1
ATOM 2991 O O . SER A 1 373 ? -11.558 -15.296 20.278 1.00 50.28 373 SER A O 1
ATOM 2993 N N . THR A 1 374 ? -12.754 -13.400 20.436 1.00 63.12 374 THR A N 1
ATOM 2994 C CA . THR A 1 374 ? -12.855 -13.477 21.893 1.00 63.12 374 THR A CA 1
ATOM 2995 C C . THR A 1 374 ? -13.894 -14.538 22.228 1.00 63.12 374 THR A C 1
ATOM 2997 O O . THR A 1 374 ? -15.093 -14.299 22.120 1.00 63.12 374 THR A O 1
ATOM 3000 N N . THR A 1 375 ? -13.453 -15.738 22.601 1.00 72.69 375 THR A N 1
ATOM 3001 C CA . THR A 1 375 ? -14.362 -16.809 23.021 1.00 72.69 375 THR A CA 1
ATOM 3002 C C . THR A 1 375 ? -14.922 -16.517 24.406 1.00 72.69 375 THR A C 1
ATOM 3004 O O . THR A 1 375 ? -14.165 -16.197 25.322 1.00 72.69 375 THR A O 1
ATOM 3007 N N . LEU A 1 376 ? -16.233 -16.674 24.581 1.00 84.56 376 LEU A N 1
ATOM 3008 C CA . LEU A 1 376 ? -16.844 -16.601 25.902 1.00 84.56 376 LEU A CA 1
ATOM 3009 C C . LEU A 1 376 ? -16.501 -17.850 26.737 1.00 84.56 376 LEU A C 1
ATOM 3011 O O . LEU A 1 376 ? -16.564 -18.964 26.211 1.00 84.56 376 LEU A O 1
ATOM 3015 N N . PRO A 1 377 ? -16.226 -17.699 28.044 1.00 92.69 377 PRO A N 1
ATOM 3016 C CA . PRO A 1 377 ? -16.223 -16.443 28.788 1.00 92.69 377 PRO A CA 1
ATOM 3017 C C . PRO A 1 377 ? -14.912 -15.657 28.621 1.00 92.69 377 PRO A C 1
ATOM 3019 O O . PRO A 1 377 ? -13.823 -16.225 28.616 1.00 92.69 377 PRO A O 1
ATOM 3022 N N . TYR A 1 378 ? -15.031 -14.335 28.565 1.00 93.81 378 TYR A N 1
ATOM 3023 C CA . TYR A 1 378 ? -13.921 -13.397 28.668 1.00 93.81 378 TYR A CA 1
ATOM 3024 C C . TYR A 1 378 ? -13.820 -12.846 30.092 1.00 93.81 378 TYR A C 1
ATOM 3026 O O . TYR A 1 378 ? -14.819 -12.407 30.669 1.00 93.81 378 TYR A O 1
ATOM 3034 N N . TYR A 1 379 ? -12.599 -12.802 30.620 1.00 93.81 379 TYR A N 1
ATOM 3035 C CA . TYR A 1 379 ? -12.255 -12.132 31.871 1.00 93.81 379 TYR A CA 1
ATOM 3036 C C . TYR A 1 379 ? -10.953 -11.356 31.672 1.00 93.81 379 TYR A C 1
ATOM 3038 O O . TYR A 1 379 ? -9.974 -11.916 31.180 1.00 93.81 379 TYR A O 1
ATOM 3046 N N . ALA A 1 380 ? -10.941 -10.082 32.054 1.00 90.75 380 ALA A N 1
ATOM 3047 C CA . ALA A 1 380 ? -9.732 -9.272 32.037 1.00 90.75 380 ALA A CA 1
ATOM 3048 C C . ALA A 1 380 ? -8.716 -9.775 33.076 1.00 90.75 380 ALA A C 1
ATOM 3050 O O . ALA A 1 380 ? -9.079 -10.387 34.085 1.00 90.75 380 ALA A O 1
ATOM 3051 N N . GLU A 1 381 ? -7.436 -9.479 32.840 1.00 89.75 381 GLU A N 1
ATOM 3052 C CA . GLU A 1 381 ? -6.350 -9.847 33.748 1.00 89.75 381 GLU A CA 1
ATOM 3053 C C . GLU A 1 381 ? -6.630 -9.334 35.171 1.00 89.75 381 GLU A C 1
ATOM 3055 O O . GLU A 1 381 ? -6.922 -8.144 35.332 1.00 89.75 381 GLU A O 1
ATOM 3060 N N . PRO A 1 382 ? -6.509 -10.165 36.225 1.00 89.00 382 PRO A N 1
ATOM 3061 C CA . PRO A 1 382 ? -6.871 -9.767 37.587 1.00 89.00 382 PRO A CA 1
ATOM 3062 C C . PRO A 1 382 ? -6.174 -8.494 38.085 1.00 89.00 382 PRO A C 1
ATOM 3064 O O . PRO A 1 382 ? -6.748 -7.748 38.874 1.00 89.00 382 PRO A O 1
ATOM 3067 N N . SER A 1 383 ? -4.957 -8.220 37.605 1.00 89.25 383 SER A N 1
ATOM 3068 C CA . SER A 1 383 ? -4.183 -7.012 37.924 1.00 89.25 383 SER A CA 1
ATOM 3069 C C . SER A 1 383 ? -4.780 -5.719 37.358 1.00 89.25 383 SER A C 1
ATOM 3071 O O . SER A 1 383 ? -4.410 -4.632 37.796 1.00 89.25 383 SER A O 1
ATOM 3073 N N . THR A 1 384 ? -5.687 -5.825 36.389 1.00 87.62 384 THR A N 1
ATOM 3074 C CA . THR A 1 384 ? -6.333 -4.693 35.713 1.00 87.62 384 THR A CA 1
ATOM 3075 C C . THR A 1 384 ? -7.705 -4.351 36.284 1.00 87.62 384 THR A C 1
ATOM 3077 O O . THR A 1 384 ? -8.267 -3.309 35.947 1.00 87.62 384 THR A O 1
ATOM 3080 N N . LEU A 1 385 ? -8.245 -5.211 37.152 1.00 92.56 385 LEU A N 1
ATOM 3081 C CA . LEU A 1 385 ? -9.551 -5.022 37.764 1.00 92.56 385 LEU A CA 1
ATOM 3082 C C . LEU A 1 385 ? -9.469 -4.016 38.928 1.00 92.56 385 LEU A C 1
ATOM 3084 O O . LEU A 1 385 ? -8.553 -4.102 39.748 1.00 92.56 385 LEU A O 1
ATOM 3088 N N . PRO A 1 386 ? -10.461 -3.121 39.096 1.00 92.38 386 PRO A N 1
ATOM 3089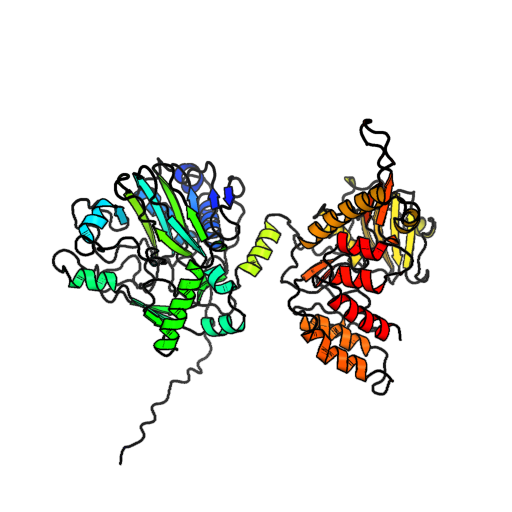 C CA . PRO A 1 386 ? -10.528 -2.211 40.246 1.00 92.38 386 PRO A CA 1
ATOM 3090 C C . PRO A 1 386 ? -10.904 -2.925 41.561 1.00 92.38 386 PRO A C 1
ATOM 3092 O O . PRO A 1 386 ? -10.886 -2.319 42.633 1.00 92.38 386 PRO A O 1
ATOM 3095 N N . GLY A 1 387 ? -11.261 -4.210 41.487 1.00 92.88 387 GLY A N 1
ATOM 3096 C CA . GLY A 1 387 ? -11.637 -5.075 42.600 1.00 92.88 387 GLY A CA 1
ATOM 3097 C C . GLY A 1 387 ? -12.186 -6.418 42.095 1.00 92.88 387 GLY A C 1
ATOM 3098 O O . GLY A 1 387 ? -12.237 -6.642 40.885 1.00 92.88 387 GLY A O 1
ATOM 3099 N N . PRO A 1 388 ? -12.622 -7.324 42.989 1.00 94.31 388 PRO A N 1
ATOM 3100 C CA . PRO A 1 388 ? -13.234 -8.589 42.586 1.00 94.31 388 PRO A CA 1
ATOM 3101 C C . PRO A 1 388 ? -14.479 -8.360 41.724 1.00 94.31 388 PRO A C 1
ATOM 3103 O O . PRO A 1 388 ? -15.322 -7.532 42.091 1.00 94.31 388 PRO A O 1
ATOM 3106 N N . LEU A 1 389 ? -14.612 -9.121 40.632 1.00 96.06 389 LEU A N 1
ATOM 3107 C CA . LEU A 1 389 ? -15.776 -9.049 39.745 1.00 96.06 389 LEU A CA 1
ATOM 3108 C C . LEU A 1 389 ? -17.092 -9.232 40.533 1.00 96.06 389 LEU A C 1
ATOM 3110 O O . LEU A 1 389 ? -17.136 -10.046 41.462 1.00 96.06 389 LEU A O 1
ATOM 3114 N N . PRO A 1 390 ? -18.163 -8.494 40.181 1.00 95.81 390 PRO A N 1
ATOM 3115 C CA . PRO A 1 390 ? -19.478 -8.650 40.795 1.00 95.81 390 PRO A CA 1
ATOM 3116 C C . PRO A 1 390 ? -20.021 -10.076 40.701 1.00 95.81 390 PRO A C 1
ATOM 3118 O O . PRO A 1 390 ? -20.001 -10.686 39.632 1.00 95.81 390 PRO A O 1
ATOM 3121 N N . THR A 1 391 ? -20.578 -10.581 41.799 1.00 94.25 391 THR A N 1
ATOM 3122 C CA . THR A 1 391 ? -21.364 -11.823 41.774 1.00 94.25 391 THR A CA 1
ATOM 3123 C C . THR A 1 391 ? -22.780 -11.563 41.256 1.00 94.25 391 THR A C 1
ATOM 3125 O O . THR A 1 391 ? -23.310 -10.459 41.402 1.00 94.25 391 THR A O 1
ATOM 3128 N N . ARG A 1 392 ? -23.452 -12.589 40.719 1.00 91.19 392 ARG A N 1
ATOM 3129 C CA . ARG A 1 392 ? -24.852 -12.490 40.268 1.00 91.19 392 ARG A CA 1
ATOM 3130 C C . ARG A 1 392 ? -25.788 -11.912 41.333 1.00 91.19 392 ARG A C 1
ATOM 3132 O O . ARG A 1 392 ? -26.552 -10.994 41.054 1.00 91.19 392 ARG A O 1
ATOM 3139 N N . GLY A 1 393 ? -25.669 -12.389 42.572 1.00 91.69 393 GLY A N 1
ATOM 3140 C CA . GLY A 1 393 ? -26.487 -11.898 43.684 1.00 91.69 393 GLY A CA 1
ATOM 3141 C C . GLY A 1 393 ? -26.231 -10.430 44.048 1.00 91.69 393 GLY A C 1
ATOM 3142 O O . GLY A 1 393 ? -27.113 -9.785 44.612 1.00 91.69 393 GLY A O 1
ATOM 3143 N N . GLU A 1 394 ? -25.050 -9.889 43.736 1.00 94.69 394 GLU A N 1
ATOM 3144 C CA . GLU A 1 394 ? -24.761 -8.457 43.880 1.00 94.69 394 GLU A CA 1
ATOM 3145 C C . GLU A 1 394 ? -25.327 -7.649 42.719 1.00 94.69 394 GLU A C 1
ATOM 3147 O O . GLU A 1 394 ? -25.903 -6.593 42.958 1.00 94.69 394 GLU A O 1
ATOM 3152 N N . ILE A 1 395 ? -25.219 -8.158 41.490 1.00 94.50 395 ILE A N 1
ATOM 3153 C CA . ILE A 1 395 ? -25.783 -7.526 40.290 1.00 94.50 395 ILE A CA 1
ATOM 3154 C C . ILE A 1 395 ? -27.304 -7.375 40.429 1.00 94.50 395 ILE A C 1
ATOM 3156 O O . ILE A 1 395 ? -27.844 -6.302 40.178 1.00 94.50 395 ILE A O 1
ATOM 3160 N N . GLU A 1 396 ? -27.999 -8.417 40.891 1.00 89.00 396 GLU A N 1
ATOM 3161 C CA . GLU A 1 396 ? -29.463 -8.418 41.036 1.00 89.00 396 GLU A CA 1
ATOM 3162 C C . GLU A 1 396 ? -29.976 -7.456 42.124 1.00 89.00 396 GLU A C 1
ATOM 3164 O O . GLU A 1 396 ? -31.119 -6.999 42.054 1.00 89.00 396 GLU A O 1
ATOM 3169 N N . LYS A 1 397 ? -29.144 -7.138 43.126 1.00 92.81 397 LYS A N 1
ATOM 3170 C CA . LYS A 1 397 ? -29.474 -6.227 44.240 1.00 92.81 397 LYS A CA 1
ATOM 3171 C C . LYS A 1 397 ? -28.954 -4.804 44.045 1.00 92.81 397 LYS A C 1
ATOM 3173 O O . LYS A 1 397 ? -29.264 -3.936 44.860 1.00 92.81 397 LYS A O 1
ATOM 3178 N N . ALA A 1 398 ? -28.121 -4.588 43.034 1.00 92.88 398 ALA A N 1
ATOM 3179 C CA . ALA A 1 398 ? -27.484 -3.312 42.775 1.00 92.88 398 ALA A CA 1
ATOM 3180 C C . ALA A 1 398 ? -28.480 -2.249 42.294 1.00 92.88 398 ALA A C 1
ATOM 3182 O O . ALA A 1 398 ? -29.607 -2.540 41.885 1.00 92.88 398 ALA A O 1
ATOM 3183 N N . GLU A 1 399 ? -28.036 -0.994 42.342 1.00 89.75 399 GLU A N 1
ATOM 3184 C CA . GLU A 1 399 ? -28.786 0.130 41.800 1.00 89.75 399 GLU A CA 1
ATOM 3185 C C . GLU A 1 399 ? -28.982 -0.058 40.293 1.00 89.75 399 GLU A C 1
ATOM 3187 O O . GLU A 1 399 ? -28.021 -0.249 39.541 1.00 89.75 399 GLU A O 1
ATOM 3192 N N . ARG A 1 400 ? -30.242 -0.021 39.852 1.00 90.44 400 ARG A N 1
ATOM 3193 C CA . ARG A 1 400 ? -30.587 -0.121 38.435 1.00 90.44 400 ARG A CA 1
ATOM 3194 C C . ARG A 1 400 ? -30.423 1.237 37.780 1.00 90.44 400 ARG A C 1
ATOM 3196 O O . ARG A 1 400 ? -31.044 2.209 38.202 1.00 90.44 400 ARG A O 1
ATOM 3203 N N . LEU A 1 401 ? -29.636 1.268 36.716 1.00 85.38 401 LEU A N 1
ATOM 3204 C CA . LEU A 1 401 ? -29.522 2.435 35.859 1.00 85.38 401 LEU A CA 1
ATOM 3205 C C . LEU A 1 401 ? -30.729 2.495 34.904 1.00 85.38 401 LEU A C 1
ATOM 3207 O O . LEU A 1 401 ? -31.295 1.447 34.567 1.00 85.38 401 LEU A O 1
ATOM 3211 N N . PRO A 1 402 ? -31.131 3.695 34.450 1.00 79.94 402 PRO A N 1
ATOM 3212 C CA . PRO A 1 402 ? -32.221 3.850 33.493 1.00 79.94 402 PRO A CA 1
ATOM 3213 C C . PRO A 1 402 ? -32.023 2.989 32.236 1.00 79.94 402 PRO A C 1
ATOM 3215 O O . PRO A 1 402 ? -30.922 2.892 31.693 1.00 79.94 402 PRO A O 1
ATOM 3218 N N . SER A 1 403 ? -33.106 2.368 31.769 1.00 77.44 403 SER A N 1
ATOM 3219 C CA . SER A 1 403 ? -33.149 1.580 30.537 1.00 77.44 403 SER A CA 1
ATOM 3220 C C . SER A 1 403 ? -34.481 1.821 29.840 1.00 77.44 403 SER A C 1
ATOM 3222 O O . SER A 1 403 ? -35.528 1.836 30.485 1.00 77.44 403 SER A O 1
ATOM 3224 N N . ILE A 1 404 ? -34.439 1.997 28.521 1.00 75.00 404 ILE A N 1
ATOM 3225 C CA . ILE A 1 404 ? -35.640 2.054 27.674 1.00 75.00 404 ILE A CA 1
ATOM 3226 C C . ILE A 1 404 ? -36.216 0.658 27.395 1.00 75.00 404 ILE A C 1
ATOM 3228 O O . ILE A 1 404 ? -37.331 0.534 26.893 1.00 75.00 404 ILE A O 1
ATOM 3232 N N . TRP A 1 405 ? -35.450 -0.392 27.696 1.00 78.94 405 TRP A N 1
ATOM 3233 C CA . TRP A 1 405 ? -35.841 -1.774 27.463 1.00 78.94 405 TRP A CA 1
ATOM 3234 C C . TRP A 1 405 ? -36.597 -2.353 28.664 1.00 78.94 405 TRP A C 1
ATOM 3236 O O . TRP A 1 405 ? -36.274 -2.022 29.810 1.00 78.94 405 TRP A O 1
ATOM 3246 N N . PRO A 1 406 ? -37.561 -3.261 28.426 1.00 80.75 406 PRO A N 1
ATOM 3247 C CA . PRO A 1 406 ? -38.197 -4.030 29.487 1.00 80.75 406 PRO A CA 1
ATOM 3248 C C . PRO A 1 406 ? -37.168 -4.769 30.353 1.00 80.75 406 PRO A C 1
ATOM 3250 O O . PRO A 1 406 ? -36.179 -5.306 29.845 1.00 80.75 406 PRO A O 1
ATOM 3253 N N . ALA A 1 407 ? -37.407 -4.808 31.667 1.00 79.06 407 ALA A N 1
ATOM 3254 C CA . ALA A 1 407 ? -36.464 -5.378 32.632 1.00 79.06 407 ALA A CA 1
ATOM 3255 C C . ALA A 1 407 ? -36.202 -6.883 32.418 1.00 79.06 407 ALA A C 1
ATOM 3257 O O . ALA A 1 407 ? -35.160 -7.396 32.811 1.00 79.06 407 ALA A O 1
ATOM 3258 N N . ASP A 1 408 ? -37.128 -7.604 31.798 1.00 78.69 408 ASP A N 1
ATOM 3259 C CA . ASP A 1 408 ? -36.980 -9.007 31.410 1.00 78.69 408 ASP A CA 1
ATOM 3260 C C . ASP A 1 408 ? -36.084 -9.208 30.175 1.00 78.69 408 ASP A C 1
ATOM 3262 O O . ASP A 1 408 ? -35.535 -10.294 29.990 1.00 78.69 408 ASP A O 1
ATOM 3266 N N . LEU A 1 409 ? -35.883 -8.165 29.361 1.00 84.75 409 LEU A N 1
ATOM 3267 C CA . LEU A 1 409 ? -35.065 -8.224 28.151 1.00 84.75 409 LEU A CA 1
ATOM 3268 C C . LEU A 1 409 ? -33.626 -7.744 28.384 1.00 84.75 409 LEU A C 1
ATOM 3270 O O . LEU A 1 409 ? -32.679 -8.422 27.974 1.00 84.75 409 LEU A O 1
ATOM 3274 N N . ARG A 1 410 ? -33.455 -6.576 29.016 1.00 88.31 410 ARG A N 1
ATOM 3275 C CA . ARG A 1 410 ? -32.147 -5.946 29.271 1.00 88.31 410 ARG A CA 1
ATOM 3276 C C . ARG A 1 410 ? -32.199 -5.040 30.496 1.00 88.31 410 ARG A C 1
ATOM 3278 O O . ARG A 1 410 ? -33.104 -4.221 30.642 1.00 88.31 410 ARG A O 1
ATOM 3285 N N . GLN A 1 411 ? -31.173 -5.135 31.333 1.00 91.19 411 GLN A N 1
ATOM 3286 C CA . GLN A 1 411 ? -30.959 -4.280 32.495 1.00 91.19 411 GLN A CA 1
ATOM 3287 C C . GLN A 1 411 ? -29.510 -3.805 32.570 1.00 91.19 411 GLN A C 1
ATOM 3289 O O . GLN A 1 411 ? -28.588 -4.509 32.161 1.00 91.19 411 GLN A O 1
ATOM 3294 N N . ASN A 1 412 ? -29.333 -2.621 33.154 1.00 92.56 412 ASN A N 1
ATOM 3295 C CA . ASN A 1 412 ? -28.040 -2.027 33.458 1.00 92.56 412 ASN A CA 1
ATOM 3296 C C . ASN A 1 412 ? -27.966 -1.824 34.977 1.00 92.56 412 ASN A C 1
ATOM 3298 O O . ASN A 1 412 ? -28.884 -1.244 35.560 1.00 92.56 412 ASN A O 1
ATOM 3302 N N . ALA A 1 413 ? -26.907 -2.294 35.627 1.00 94.62 413 ALA A N 1
ATOM 3303 C CA . ALA A 1 413 ? -26.724 -2.168 37.072 1.00 94.62 413 ALA A CA 1
ATOM 3304 C C . ALA A 1 413 ? -25.377 -1.524 37.408 1.00 94.62 413 ALA A C 1
ATOM 3306 O O . ALA A 1 413 ? -24.358 -1.878 36.814 1.00 94.62 413 ALA A O 1
ATOM 3307 N N . LEU A 1 414 ? -25.368 -0.611 38.381 1.00 95.12 414 LEU A N 1
ATOM 3308 C CA . LEU A 1 414 ? -24.148 -0.034 38.941 1.00 95.12 414 LEU A CA 1
ATOM 3309 C C . LEU A 1 414 ? -23.761 -0.789 40.213 1.00 95.12 414 LEU A C 1
ATOM 3311 O O . LEU A 1 414 ? -24.404 -0.666 41.255 1.00 95.12 414 LEU A O 1
ATOM 3315 N N . VAL A 1 415 ? -22.679 -1.560 40.148 1.00 96.00 415 VAL A N 1
ATOM 3316 C CA . VAL A 1 415 ? -22.208 -2.374 41.270 1.00 96.00 415 VAL A CA 1
ATOM 3317 C C . VAL A 1 415 ? -21.009 -1.703 41.935 1.00 96.00 415 VAL A C 1
ATOM 3319 O O . VAL A 1 415 ? -19.985 -1.440 41.300 1.00 96.00 415 VAL A O 1
ATOM 3322 N N . ARG A 1 416 ? -21.143 -1.429 43.242 1.00 93.62 416 ARG A N 1
ATOM 3323 C CA . ARG A 1 416 ? -20.102 -0.844 44.114 1.00 93.62 416 ARG A CA 1
ATOM 3324 C C . ARG A 1 416 ? -19.514 0.489 43.605 1.00 93.62 416 ARG A C 1
ATOM 3326 O O . ARG A 1 416 ? -18.408 0.847 43.990 1.00 93.62 416 ARG A O 1
ATOM 3333 N N . GLY A 1 417 ? -20.220 1.212 42.729 1.00 90.38 417 GLY A N 1
ATOM 3334 C CA . GLY A 1 417 ? -19.724 2.455 42.118 1.00 90.38 417 GLY A CA 1
ATOM 3335 C C . GLY A 1 417 ? -18.484 2.279 41.229 1.00 90.38 417 GLY A C 1
ATOM 3336 O O . GLY A 1 417 ? -17.792 3.256 40.956 1.00 90.38 417 GLY A O 1
ATOM 3337 N N . GLN A 1 418 ? -18.176 1.043 40.823 1.00 92.88 418 GLN A N 1
ATOM 3338 C CA . GLN A 1 418 ? -16.971 0.684 40.065 1.00 92.88 418 GLN A CA 1
ATOM 3339 C C . GLN A 1 418 ? -17.295 -0.032 38.752 1.00 92.88 418 GLN A C 1
ATOM 3341 O O . GLN A 1 418 ? -16.574 0.130 37.769 1.00 92.88 418 GLN A O 1
ATOM 3346 N N . PHE A 1 419 ? -18.374 -0.818 38.738 1.00 95.94 419 PHE A N 1
ATOM 3347 C CA . PHE A 1 419 ? -18.742 -1.663 37.609 1.00 95.94 419 PHE A CA 1
ATOM 3348 C C . PHE A 1 419 ? -20.113 -1.275 37.076 1.00 95.94 419 PHE A C 1
ATOM 3350 O O . PHE A 1 419 ? -21.077 -1.218 37.841 1.00 95.94 419 PHE A O 1
ATOM 3357 N N . VAL A 1 420 ? -20.212 -1.092 35.764 1.00 95.88 420 VAL A N 1
ATOM 3358 C CA . VAL A 1 420 ? -21.492 -1.137 35.055 1.00 95.88 420 VAL A CA 1
ATOM 3359 C C . VAL A 1 420 ? -21.664 -2.545 34.513 1.00 95.88 420 VAL A C 1
ATOM 3361 O O . VAL A 1 420 ? -20.768 -3.081 33.863 1.00 95.88 420 VAL A O 1
ATOM 3364 N N . VAL A 1 421 ? -22.808 -3.159 34.795 1.00 96.38 421 VAL A N 1
ATOM 3365 C CA . VAL A 1 421 ? -23.144 -4.491 34.293 1.00 96.38 421 VAL A CA 1
ATOM 3366 C C . VAL A 1 421 ? -24.380 -4.392 33.422 1.00 96.38 421 VAL A C 1
ATOM 3368 O O . VAL A 1 421 ? -25.465 -4.102 33.927 1.00 96.38 421 VAL A O 1
ATOM 3371 N N . LYS A 1 422 ? -24.216 -4.653 32.125 1.00 95.25 422 LYS A N 1
ATOM 3372 C CA . LYS A 1 422 ? -25.332 -4.847 31.198 1.00 95.25 422 LYS A CA 1
ATOM 3373 C C . LYS A 1 422 ? -25.650 -6.331 31.128 1.00 95.25 422 LYS A C 1
ATOM 3375 O O . LYS A 1 422 ? -24.759 -7.135 30.857 1.00 95.25 422 LYS A O 1
ATOM 3380 N N . TYR A 1 423 ? -26.897 -6.706 31.389 1.00 94.75 423 TYR A N 1
ATOM 3381 C CA . TYR A 1 423 ? -27.293 -8.108 31.375 1.00 94.75 423 TYR A CA 1
ATOM 3382 C C . TYR A 1 423 ? -28.731 -8.330 30.918 1.00 94.75 423 TYR A C 1
ATOM 3384 O O . TYR A 1 423 ? -29.595 -7.467 31.067 1.00 94.75 423 TYR A O 1
ATOM 3392 N N . GLY A 1 424 ? -28.983 -9.495 30.330 1.00 92.44 424 GLY A N 1
ATOM 3393 C CA . GLY A 1 424 ? -30.303 -9.886 29.841 1.00 92.44 424 GLY A CA 1
ATOM 3394 C C . GLY A 1 424 ? -30.238 -10.844 28.656 1.00 92.44 424 GLY A C 1
ATOM 3395 O O . GLY A 1 424 ? -29.167 -11.136 28.121 1.00 92.44 424 GLY A O 1
ATOM 3396 N N . THR A 1 425 ? -31.399 -11.335 28.232 1.00 89.38 425 THR A N 1
ATOM 3397 C CA . THR A 1 425 ? -31.541 -12.207 27.052 1.00 89.38 425 THR A CA 1
ATOM 3398 C C . THR A 1 425 ? -31.432 -11.426 25.739 1.00 89.38 425 THR A C 1
ATOM 3400 O O . THR A 1 425 ? -31.057 -11.987 24.709 1.00 89.38 425 THR A O 1
ATOM 3403 N N . GLY A 1 426 ? -31.717 -10.119 25.774 1.00 86.12 426 GLY A N 1
ATOM 3404 C CA . GLY A 1 426 ? -31.591 -9.209 24.637 1.00 86.12 426 GLY A CA 1
ATOM 3405 C C . GLY A 1 426 ? -30.190 -8.627 24.437 1.00 86.12 426 GLY A C 1
ATOM 3406 O O . GLY A 1 426 ? -29.929 -8.066 23.376 1.00 86.12 426 GLY A O 1
ATOM 3407 N N . VAL A 1 427 ? -29.285 -8.764 25.413 1.00 90.69 427 VAL A N 1
ATOM 3408 C CA . VAL A 1 427 ? -27.921 -8.215 25.327 1.00 90.69 427 VAL A CA 1
ATOM 3409 C C . VAL A 1 427 ? -27.097 -9.014 24.317 1.00 90.69 427 VAL A C 1
ATOM 3411 O O . VAL A 1 427 ? -27.148 -10.248 24.281 1.00 90.69 427 VAL A O 1
ATOM 3414 N N . LYS A 1 428 ? -26.340 -8.306 23.475 1.00 89.88 428 LYS A N 1
ATOM 3415 C CA . LYS A 1 428 ? -25.466 -8.885 22.448 1.00 89.88 428 LYS A CA 1
ATOM 3416 C C . LYS A 1 428 ? -24.000 -8.678 22.815 1.00 89.88 428 LYS A C 1
ATOM 3418 O O . LYS A 1 428 ? -23.649 -7.722 23.493 1.00 89.88 428 LYS A O 1
ATOM 3423 N N . GLU A 1 429 ? -23.151 -9.581 22.337 1.00 92.31 429 GLU A N 1
ATOM 3424 C CA . GLU A 1 429 ? -21.709 -9.594 22.632 1.00 92.31 429 GLU A CA 1
ATOM 3425 C C . GLU A 1 429 ? -20.964 -8.423 21.963 1.00 92.31 429 GLU A C 1
ATOM 3427 O O . GLU A 1 429 ? -19.879 -8.047 22.397 1.00 92.31 429 GLU A O 1
ATOM 3432 N N . ASN A 1 430 ? -21.564 -7.810 20.934 1.00 93.31 430 ASN A N 1
ATOM 3433 C CA . ASN A 1 430 ? -20.928 -6.807 20.076 1.00 93.31 430 ASN A CA 1
ATOM 3434 C C . ASN A 1 430 ? -20.382 -5.592 20.829 1.00 93.31 430 ASN A C 1
ATOM 3436 O O . ASN A 1 430 ? -19.303 -5.121 20.491 1.00 93.31 430 ASN A O 1
ATOM 3440 N N . GLU A 1 431 ? -21.064 -5.125 21.879 1.00 93.75 431 GLU A N 1
ATOM 3441 C CA . GLU A 1 431 ? -20.543 -4.028 22.700 1.00 93.75 431 GLU A CA 1
ATOM 3442 C C . GLU A 1 431 ? -19.235 -4.421 23.399 1.00 93.75 431 GLU A C 1
ATOM 3444 O O . GLU A 1 431 ? -18.277 -3.657 23.387 1.00 93.75 431 GLU A O 1
ATOM 3449 N N . GLY A 1 432 ? -19.147 -5.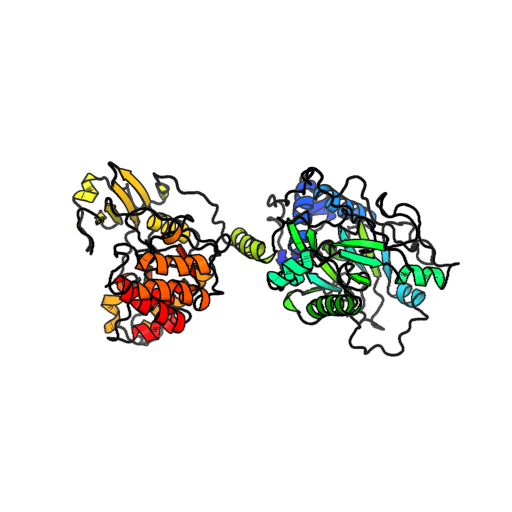638 23.948 1.00 94.00 432 GLY A N 1
ATOM 3450 C CA . GLY A 1 432 ? -17.908 -6.133 24.547 1.00 94.00 432 GLY A CA 1
ATOM 3451 C C . GLY A 1 432 ? -16.775 -6.227 23.523 1.00 94.00 432 GLY A C 1
ATOM 3452 O O . GLY A 1 432 ? -15.665 -5.768 23.789 1.00 94.00 432 GLY A O 1
ATOM 3453 N N . HIS A 1 433 ? -17.063 -6.734 22.322 1.00 92.44 433 HIS A N 1
ATOM 3454 C CA . HIS A 1 433 ? -16.086 -6.768 21.228 1.00 92.44 433 HIS A CA 1
ATOM 3455 C C . HIS A 1 433 ? -15.644 -5.366 20.786 1.00 92.44 433 HIS A C 1
ATOM 3457 O O . HIS A 1 433 ? -14.459 -5.147 20.521 1.00 92.44 433 HIS A O 1
ATOM 3463 N N . ALA A 1 434 ? -16.565 -4.397 20.749 1.00 92.38 434 ALA A N 1
ATOM 3464 C CA . ALA A 1 434 ? -16.249 -3.006 20.447 1.00 92.38 434 ALA A CA 1
ATOM 3465 C C . ALA A 1 434 ? -15.284 -2.419 21.485 1.00 92.38 434 ALA A C 1
ATOM 3467 O O . ALA A 1 434 ? -14.257 -1.860 21.109 1.00 92.38 434 ALA A O 1
ATOM 3468 N N . LEU A 1 435 ? -15.555 -2.608 22.782 1.00 93.00 435 LEU A N 1
ATOM 3469 C CA . LEU A 1 435 ? -14.682 -2.123 23.857 1.00 93.00 435 LEU A CA 1
ATOM 3470 C C . LEU A 1 435 ? -13.281 -2.754 23.793 1.00 93.00 435 LEU A C 1
ATOM 3472 O O . LEU A 1 435 ? -12.286 -2.040 23.894 1.00 93.00 435 LEU A O 1
ATOM 3476 N N . LEU A 1 436 ? -13.180 -4.061 23.526 1.00 90.19 436 LEU A N 1
ATOM 3477 C CA . LEU A 1 436 ? -11.886 -4.732 23.330 1.00 90.19 436 LEU A CA 1
ATOM 3478 C C . LEU A 1 436 ? -11.119 -4.203 22.114 1.00 90.19 436 LEU A C 1
ATOM 3480 O O . LEU A 1 436 ? -9.892 -4.101 22.147 1.00 90.19 436 LEU A O 1
ATOM 3484 N N . THR A 1 437 ? -11.835 -3.857 21.045 1.00 85.94 437 THR A N 1
ATOM 3485 C CA . THR A 1 437 ? -11.248 -3.235 19.853 1.00 85.94 437 THR A CA 1
ATOM 3486 C C . THR A 1 437 ? -10.725 -1.834 20.179 1.00 85.94 437 THR A C 1
ATOM 3488 O O . THR A 1 437 ? -9.601 -1.493 19.812 1.00 85.94 437 THR A O 1
ATOM 3491 N N . LEU A 1 438 ? -11.487 -1.042 20.936 1.00 87.94 438 LEU A N 1
ATOM 3492 C CA . LEU A 1 438 ? -11.113 0.315 21.343 1.00 87.94 438 LEU A CA 1
ATOM 3493 C C . LEU A 1 438 ? -9.946 0.352 22.335 1.00 87.94 438 LEU A C 1
ATOM 3495 O O . LEU A 1 438 ? -9.141 1.278 22.271 1.00 87.94 438 LEU A O 1
ATOM 3499 N N . GLU A 1 439 ? -9.785 -0.658 23.198 1.00 85.44 439 GLU A N 1
ATOM 3500 C CA . GLU A 1 439 ? -8.602 -0.775 24.069 1.00 85.44 439 GLU A CA 1
ATOM 3501 C C . GLU A 1 439 ? -7.292 -0.839 23.266 1.00 85.44 439 GLU A C 1
ATOM 3503 O O . GLU A 1 439 ? -6.251 -0.379 23.736 1.00 85.44 439 GLU A O 1
ATOM 3508 N N . ARG A 1 440 ? -7.342 -1.361 22.035 1.00 75.94 440 ARG A N 1
ATOM 3509 C CA . ARG A 1 440 ? -6.188 -1.427 21.125 1.00 75.94 440 ARG A CA 1
ATOM 3510 C C . ARG A 1 440 ? -5.982 -0.139 20.337 1.00 75.94 440 ARG A C 1
ATOM 3512 O O . ARG A 1 440 ? -4.905 0.051 19.785 1.00 75.94 440 ARG A O 1
ATOM 3519 N N . ILE A 1 441 ? -6.989 0.733 20.282 1.00 73.69 441 ILE A N 1
ATOM 3520 C CA . ILE A 1 441 ? -7.023 1.943 19.457 1.00 73.69 441 ILE A CA 1
ATOM 3521 C C . ILE A 1 441 ? -7.331 3.135 20.370 1.00 73.69 441 ILE A C 1
ATOM 3523 O O . ILE A 1 441 ? -8.456 3.649 20.340 1.00 73.69 441 ILE A O 1
ATOM 3527 N N . PRO A 1 442 ? -6.363 3.596 21.194 1.00 62.88 442 PRO A N 1
ATOM 3528 C CA . PRO A 1 442 ? -6.580 4.636 22.198 1.00 62.88 442 PRO A CA 1
ATOM 3529 C C . PRO A 1 442 ? -6.737 6.010 21.526 1.00 62.88 442 PRO A C 1
ATOM 3531 O O . PRO A 1 442 ? -5.859 6.874 21.532 1.00 62.88 442 PRO A O 1
ATOM 3534 N N . SER A 1 443 ? -7.886 6.192 20.891 1.00 67.00 443 SER A N 1
ATOM 3535 C CA . SER A 1 443 ? -8.273 7.344 20.086 1.00 67.00 443 SER A CA 1
ATOM 3536 C C . SER A 1 443 ? -9.493 8.043 20.673 1.00 67.00 443 SER A C 1
ATOM 3538 O O . SER A 1 443 ? -9.562 9.271 20.641 1.00 67.00 443 SER A O 1
ATOM 3540 N N . ILE A 1 444 ? -10.406 7.268 21.266 1.00 73.56 444 ILE A N 1
ATOM 3541 C CA . ILE A 1 444 ? -11.633 7.732 21.906 1.00 73.56 444 ILE A CA 1
ATOM 3542 C C . ILE A 1 444 ? -11.697 7.153 23.323 1.00 73.56 444 ILE A C 1
ATOM 3544 O O . ILE A 1 444 ? -11.544 5.941 23.495 1.00 73.56 444 ILE A O 1
ATOM 3548 N N . PRO A 1 445 ? -11.947 7.981 24.350 1.00 88.38 445 PRO A N 1
ATOM 3549 C CA . PRO A 1 445 ? -12.168 7.469 25.691 1.00 88.38 445 PRO A CA 1
ATOM 3550 C C . PRO A 1 445 ? -13.447 6.620 25.714 1.00 88.38 445 PRO A C 1
ATOM 3552 O O . PRO A 1 445 ? -14.518 7.082 25.334 1.00 88.38 445 PRO A O 1
ATOM 3555 N N . SER A 1 446 ? -13.338 5.378 26.171 1.00 92.62 446 SER A N 1
ATOM 3556 C CA . SER A 1 446 ? -14.444 4.425 26.308 1.00 92.62 446 SER A CA 1
ATOM 3557 C C . SER A 1 446 ? -14.284 3.629 27.612 1.00 92.62 446 SER A C 1
ATOM 3559 O O . SER A 1 446 ? -13.192 3.634 28.194 1.00 92.62 446 SER A O 1
ATOM 3561 N N . PRO A 1 447 ? -15.356 3.004 28.132 1.00 94.56 447 PRO A N 1
ATOM 3562 C CA . PRO A 1 447 ? -15.256 2.104 29.276 1.00 94.56 447 PRO A CA 1
ATOM 3563 C C . PRO A 1 447 ? -14.358 0.901 28.985 1.00 94.56 447 PRO A C 1
ATOM 3565 O O . PRO A 1 447 ? -14.474 0.277 27.935 1.00 94.56 447 PRO A O 1
ATOM 3568 N N . ARG A 1 448 ? -13.519 0.511 29.944 1.00 93.88 448 ARG A N 1
ATOM 3569 C CA . ARG A 1 448 ? -12.788 -0.758 29.855 1.00 93.88 448 ARG A CA 1
ATOM 3570 C C . ARG A 1 448 ? -13.720 -1.966 29.998 1.00 93.88 448 ARG A C 1
ATOM 3572 O O . ARG A 1 448 ? -14.605 -1.937 30.858 1.00 93.88 448 ARG A O 1
ATOM 3579 N N . LEU A 1 449 ? -13.505 -3.046 29.240 1.00 95.56 449 LEU A N 1
ATOM 3580 C CA . LEU A 1 449 ? -14.224 -4.307 29.461 1.00 95.56 449 LEU A CA 1
ATOM 3581 C C . LEU A 1 449 ? -13.507 -5.142 30.533 1.00 95.56 449 LEU A C 1
ATOM 3583 O O . LEU A 1 449 ? -12.318 -5.420 30.427 1.00 95.56 449 LEU A O 1
ATOM 3587 N N . TYR A 1 450 ? -14.234 -5.588 31.558 1.00 96.44 450 TYR A N 1
ATOM 3588 C CA . TYR A 1 450 ? -13.678 -6.411 32.637 1.00 96.44 450 TYR A CA 1
ATOM 3589 C C . TYR A 1 450 ? -14.096 -7.877 32.565 1.00 96.44 450 TYR A C 1
ATOM 3591 O O . TYR A 1 450 ? -13.315 -8.756 32.928 1.00 96.44 450 TYR A O 1
ATOM 3599 N N . ALA A 1 451 ? -15.318 -8.164 32.118 1.00 96.19 451 ALA A N 1
ATOM 3600 C CA . ALA A 1 451 ? -15.766 -9.529 31.877 1.00 96.19 451 ALA A CA 1
ATOM 3601 C C . ALA A 1 451 ? -16.917 -9.568 30.870 1.00 96.19 451 ALA A C 1
ATOM 3603 O O . ALA A 1 451 ? -17.734 -8.651 30.810 1.00 96.19 451 ALA A O 1
ATOM 3604 N N . MET A 1 452 ? -17.021 -10.666 30.129 1.00 96.50 452 MET A N 1
ATOM 3605 C CA . MET A 1 452 ? -18.169 -10.974 29.283 1.00 96.50 452 MET A CA 1
ATOM 3606 C C . MET A 1 452 ? -18.436 -12.478 29.346 1.00 96.50 452 MET A C 1
ATOM 3608 O O . MET A 1 452 ? -17.564 -13.270 29.005 1.00 96.50 452 MET A O 1
ATOM 3612 N N . TYR A 1 453 ? -19.604 -12.904 29.826 1.00 95.31 453 TYR A N 1
ATOM 3613 C CA . TYR A 1 453 ? -19.904 -14.329 30.026 1.00 95.31 453 TYR A CA 1
ATOM 3614 C C . TYR A 1 453 ? -21.406 -14.620 29.990 1.00 95.31 453 TYR A C 1
ATOM 3616 O O . TYR A 1 453 ? -22.231 -13.723 30.158 1.00 95.31 453 TYR A O 1
ATOM 3624 N N . ARG A 1 454 ? -21.763 -15.892 29.775 1.00 93.88 454 ARG A N 1
ATOM 3625 C CA . ARG A 1 454 ? -23.150 -16.371 29.811 1.00 93.88 454 ARG A CA 1
ATOM 3626 C C . ARG A 1 454 ? -23.385 -17.255 31.028 1.00 93.88 454 ARG A C 1
ATOM 3628 O O . ARG A 1 454 ? -22.600 -18.161 31.290 1.00 93.88 454 ARG A O 1
ATOM 3635 N N . GLU A 1 455 ? -24.496 -17.026 31.713 1.00 92.06 455 GLU A N 1
ATOM 3636 C CA . GLU A 1 455 ? -24.981 -17.844 32.828 1.00 92.06 455 GLU A CA 1
ATOM 3637 C C . GLU A 1 455 ? -26.497 -18.021 32.664 1.00 92.06 455 GLU A C 1
ATOM 3639 O O . GLU A 1 455 ? -27.206 -17.046 32.435 1.00 92.06 455 GLU A O 1
ATOM 3644 N N . ASP A 1 456 ? -26.996 -19.262 32.693 1.00 89.44 456 ASP A N 1
ATOM 3645 C CA . ASP A 1 456 ? -28.422 -19.598 32.503 1.00 89.44 456 ASP A CA 1
ATOM 3646 C C . ASP A 1 456 ? -29.090 -18.950 31.268 1.00 89.44 456 ASP A C 1
ATOM 3648 O O . ASP A 1 456 ? -30.262 -18.577 31.283 1.00 89.44 456 ASP A O 1
ATOM 3652 N N . GLY A 1 457 ? -28.337 -18.792 30.175 1.00 85.94 457 GLY A N 1
ATOM 3653 C CA . GLY A 1 457 ? -28.822 -18.163 28.938 1.00 85.94 457 GLY A CA 1
ATOM 3654 C C . GLY A 1 457 ? -28.854 -16.629 28.959 1.00 85.94 457 GLY A C 1
ATOM 3655 O O . GLY A 1 457 ? -29.157 -16.016 27.935 1.00 85.94 457 GLY A O 1
ATOM 3656 N N . VAL A 1 458 ? -28.484 -15.998 30.075 1.00 92.12 458 VAL A N 1
ATOM 3657 C CA . VAL A 1 458 ? -28.333 -14.546 30.218 1.00 92.12 458 VAL A CA 1
ATOM 3658 C C . VAL A 1 458 ? -26.890 -14.159 29.906 1.00 92.12 458 VAL A C 1
ATOM 3660 O O . VAL A 1 458 ? -25.954 -14.767 30.425 1.00 92.12 458 VAL A O 1
ATOM 3663 N N . LEU A 1 459 ? -26.695 -13.162 29.040 1.00 94.88 459 LEU A N 1
ATOM 3664 C CA . LEU A 1 459 ? -25.376 -12.571 28.804 1.00 94.88 459 LEU A CA 1
ATOM 3665 C C . LEU A 1 459 ? -25.121 -11.479 29.844 1.00 94.88 459 LEU A C 1
ATOM 3667 O O . LEU A 1 459 ? -26.010 -10.670 30.096 1.00 94.88 459 LEU A O 1
ATOM 3671 N N . TYR A 1 460 ? -23.913 -11.443 30.397 1.00 96.31 460 TYR A N 1
ATOM 3672 C CA . TYR A 1 460 ? -23.418 -10.403 31.292 1.00 96.31 460 TYR A CA 1
ATOM 3673 C C . TYR A 1 460 ? -22.206 -9.732 30.650 1.00 96.31 460 TYR A C 1
ATOM 3675 O O . TYR A 1 460 ? -21.231 -10.407 30.323 1.00 96.31 460 TYR A O 1
ATOM 3683 N N . VAL A 1 461 ? -22.257 -8.410 30.498 1.00 96.75 461 VAL A N 1
ATOM 3684 C CA . VAL A 1 461 ? -21.149 -7.561 30.045 1.00 96.75 461 VAL A CA 1
ATOM 3685 C C . VAL A 1 461 ? -20.788 -6.630 31.200 1.00 96.75 461 VAL A C 1
ATOM 3687 O O . VAL A 1 461 ? -21.557 -5.735 31.554 1.00 96.75 461 VAL A O 1
ATOM 3690 N N . VAL A 1 462 ? -19.645 -6.883 31.833 1.00 97.25 462 VAL A N 1
ATOM 3691 C CA . VAL A 1 462 ? -19.132 -6.147 32.994 1.00 97.25 462 VAL A CA 1
ATOM 3692 C C . VAL A 1 462 ? -18.048 -5.192 32.513 1.00 97.25 462 VAL A C 1
ATOM 3694 O O . VAL A 1 462 ? -17.012 -5.632 32.018 1.00 97.25 462 VAL A O 1
ATOM 3697 N N . MET A 1 463 ? -18.268 -3.894 32.683 1.00 96.69 463 MET A N 1
ATOM 3698 C CA . MET A 1 463 ? -17.386 -2.837 32.189 1.00 96.69 463 MET A CA 1
ATOM 3699 C C . MET A 1 463 ? -17.122 -1.770 33.257 1.00 96.69 463 MET A C 1
ATOM 3701 O O . MET A 1 463 ? -17.769 -1.726 34.307 1.00 96.69 463 MET A O 1
ATOM 3705 N N . GLU A 1 464 ? -16.149 -0.911 32.990 1.00 95.88 464 GLU A N 1
ATOM 3706 C CA . GLU A 1 464 ? -15.780 0.221 33.832 1.00 95.88 464 GLU A CA 1
ATOM 3707 C C . GLU A 1 464 ? -16.925 1.224 33.997 1.00 95.88 464 GLU A C 1
ATOM 3709 O O . GLU A 1 464 ? -17.530 1.680 33.028 1.00 95.88 464 GLU A O 1
ATOM 3714 N N . PHE A 1 465 ? -17.192 1.631 35.239 1.00 93.94 465 PHE A N 1
ATOM 3715 C CA . PHE A 1 465 ? -18.010 2.811 35.487 1.00 93.94 465 PHE A CA 1
ATOM 3716 C C . PHE A 1 465 ? -17.189 4.085 35.258 1.00 93.94 465 PHE A C 1
ATOM 3718 O O . PHE A 1 465 ? -16.271 4.395 36.018 1.00 93.94 465 PHE A O 1
ATOM 3725 N N . ARG A 1 466 ? -17.544 4.843 34.218 1.00 91.88 466 ARG A N 1
ATOM 3726 C CA . ARG A 1 466 ? -16.946 6.148 33.916 1.00 91.88 466 ARG A CA 1
ATOM 3727 C C . ARG A 1 466 ? -17.730 7.242 34.630 1.00 91.88 466 ARG A C 1
ATOM 3729 O O . ARG A 1 466 ? -18.943 7.343 34.467 1.00 91.88 466 ARG A O 1
ATOM 3736 N N . LYS A 1 467 ? -17.029 8.061 35.414 1.00 87.06 467 LYS A N 1
ATOM 3737 C CA . LYS A 1 467 ? -17.610 9.264 36.013 1.00 87.06 467 LYS A CA 1
ATOM 3738 C C . LYS A 1 467 ? -17.724 10.371 34.959 1.00 87.06 467 LYS A C 1
ATOM 3740 O O . LYS A 1 467 ? -16.929 10.443 34.018 1.00 87.06 467 LYS A O 1
ATOM 3745 N N . GLY A 1 468 ? -18.773 11.173 35.091 1.00 89.75 468 GLY A N 1
ATOM 3746 C CA . GLY A 1 468 ? -19.063 12.291 34.204 1.00 89.75 468 GLY A CA 1
ATOM 3747 C C . GLY A 1 468 ? -20.551 12.602 34.141 1.00 89.75 468 GLY A C 1
ATOM 3748 O O . GLY A 1 468 ? -21.388 11.819 34.592 1.00 89.75 468 GLY A O 1
ATOM 3749 N N . ARG A 1 469 ? -20.873 13.765 33.580 1.00 93.19 469 ARG A N 1
ATOM 3750 C CA . ARG A 1 469 ? -22.241 14.172 33.242 1.00 93.19 469 ARG A CA 1
ATOM 3751 C C . ARG A 1 469 ? -22.494 13.900 31.765 1.00 93.19 469 ARG A C 1
ATOM 3753 O O . ARG A 1 469 ? -21.578 14.050 30.956 1.00 93.19 469 ARG A O 1
ATOM 3760 N N . GLN A 1 470 ? -23.717 13.517 31.405 1.00 94.38 470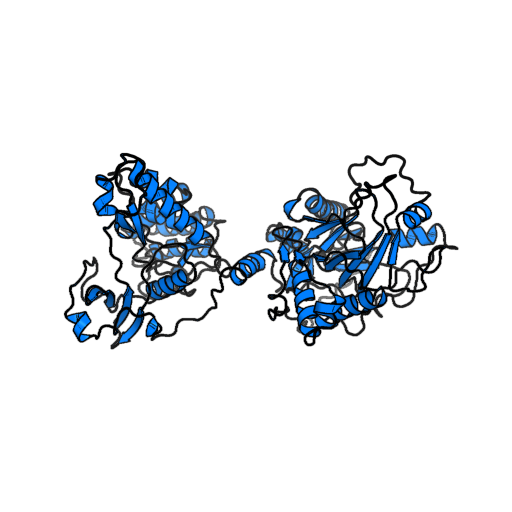 GLN A N 1
ATOM 3761 C CA . GLN A 1 470 ? -24.074 13.357 29.996 1.00 94.38 470 GLN A CA 1
ATOM 3762 C C . GLN A 1 470 ? -24.049 14.716 29.299 1.00 94.38 470 GLN A C 1
ATOM 3764 O O . GLN A 1 470 ? -24.574 15.705 29.816 1.00 94.38 470 GLN A O 1
ATOM 3769 N N . LEU A 1 471 ? -23.478 14.764 28.098 1.00 94.94 471 LEU A N 1
ATOM 3770 C CA . LEU A 1 471 ? -23.379 15.994 27.326 1.00 94.94 471 LEU A CA 1
ATOM 3771 C C . LEU A 1 471 ? -24.767 16.567 27.016 1.00 94.94 471 LEU A C 1
ATOM 3773 O O . LEU A 1 471 ? -24.921 17.780 26.997 1.00 94.94 471 LEU A O 1
ATOM 3777 N N . SER A 1 472 ? -25.787 15.721 26.839 1.00 92.94 472 SER A N 1
ATOM 3778 C CA . SER A 1 472 ? -27.176 16.153 26.614 1.00 92.94 472 SER A CA 1
ATOM 3779 C C . SER A 1 472 ? -27.756 16.974 27.765 1.00 92.94 472 SER A C 1
ATOM 3781 O O . SER A 1 472 ? -28.538 17.882 27.512 1.00 92.94 472 SER A O 1
ATOM 3783 N N . GLU A 1 473 ? -27.376 16.680 29.010 1.00 92.88 473 GLU A N 1
ATOM 3784 C CA . GLU A 1 473 ? -27.853 17.415 30.191 1.00 92.88 473 GLU A CA 1
ATOM 3785 C C . GLU A 1 473 ? -27.164 18.771 30.346 1.00 92.88 473 GLU A C 1
ATOM 3787 O O . GLU A 1 473 ? -27.727 19.684 30.938 1.00 92.88 473 GLU A O 1
ATOM 3792 N N . LEU A 1 474 ? -25.929 18.882 29.857 1.00 93.69 474 LEU A N 1
ATOM 3793 C CA . LEU A 1 474 ? -25.108 20.085 29.962 1.00 93.69 474 LEU A CA 1
ATOM 3794 C C . LEU A 1 474 ? -25.277 21.028 28.775 1.00 93.69 474 LEU A C 1
ATOM 3796 O O . LEU A 1 474 ? -25.117 22.232 28.937 1.00 93.69 474 LEU A O 1
ATOM 3800 N N . TRP A 1 475 ? -25.577 20.493 27.589 1.00 94.25 475 TRP A N 1
ATOM 3801 C CA . TRP A 1 475 ? -25.539 21.225 26.322 1.00 94.25 475 TRP A CA 1
ATOM 3802 C C . TRP A 1 475 ? -26.267 22.580 26.328 1.00 94.25 475 TRP A C 1
ATOM 3804 O O . TRP A 1 475 ? -25.683 23.534 25.810 1.00 94.25 475 TRP A O 1
ATOM 3814 N N . PRO A 1 476 ? -27.482 22.710 26.910 1.00 93.25 476 PRO A N 1
ATOM 3815 C CA . PRO A 1 476 ? -28.200 23.987 26.933 1.00 93.25 476 PRO A CA 1
ATOM 3816 C C . PRO A 1 476 ? -27.486 25.089 27.727 1.00 93.25 476 PRO A C 1
ATOM 3818 O O . PRO A 1 476 ? -27.696 26.267 27.445 1.00 93.25 476 PRO A O 1
ATOM 3821 N N . ASP A 1 477 ? -26.645 24.708 28.691 1.00 92.81 477 ASP A N 1
ATOM 3822 C CA . ASP A 1 477 ? -25.962 25.620 29.613 1.00 92.81 477 ASP A CA 1
ATOM 3823 C C . ASP A 1 477 ? -24.517 25.940 29.181 1.00 92.81 477 ASP A C 1
ATOM 3825 O O . ASP A 1 477 ? -23.867 26.788 29.793 1.00 92.81 477 ASP A O 1
ATOM 3829 N N . LEU A 1 478 ? -23.991 25.268 28.147 1.00 93.19 478 LEU A N 1
ATOM 3830 C CA . LEU A 1 478 ? -22.623 25.481 27.670 1.00 93.19 478 LEU A CA 1
ATOM 3831 C C . LEU A 1 478 ? -22.504 26.752 26.822 1.00 93.19 478 LEU A C 1
ATOM 3833 O O . LEU A 1 478 ? -23.304 26.996 25.916 1.00 93.19 478 LEU A O 1
ATOM 3837 N N . THR A 1 479 ? -21.433 27.514 27.036 1.00 93.69 479 THR A N 1
ATOM 3838 C CA . THR A 1 479 ? -21.062 28.630 26.157 1.00 93.69 479 THR A CA 1
ATOM 3839 C C . THR A 1 479 ? -20.509 28.123 24.823 1.00 93.69 479 THR A C 1
ATOM 3841 O O . THR A 1 479 ? -20.042 26.988 24.709 1.00 93.69 479 THR A O 1
ATOM 3844 N N . GLU A 1 480 ? -20.508 28.963 23.783 1.00 93.44 480 GLU A N 1
ATOM 3845 C CA . GLU A 1 480 ? -19.964 28.571 22.471 1.00 93.44 480 GLU A CA 1
ATOM 3846 C C . GLU A 1 480 ? -18.485 28.157 22.536 1.00 93.44 480 GLU A C 1
ATOM 3848 O O . GLU A 1 480 ? -18.061 27.253 21.812 1.00 93.44 480 GLU A O 1
ATOM 3853 N N . ALA A 1 481 ? -17.700 28.766 23.431 1.00 89.38 481 ALA A N 1
ATOM 3854 C CA . ALA A 1 481 ? -16.308 28.383 23.654 1.00 89.38 481 ALA A CA 1
ATOM 3855 C C . ALA A 1 481 ? -16.204 26.970 24.255 1.00 89.38 481 ALA A C 1
ATOM 3857 O O . ALA A 1 481 ? -15.426 26.144 23.770 1.00 89.38 481 ALA A O 1
ATOM 3858 N N . GLN A 1 482 ? -17.039 26.662 25.253 1.00 93.06 482 GLN A N 1
ATOM 3859 C CA . GLN A 1 482 ? -17.107 25.339 25.877 1.00 93.06 482 GLN A CA 1
ATOM 3860 C C . GLN A 1 482 ? -17.569 24.267 24.884 1.00 93.06 482 GLN A C 1
ATOM 3862 O O . GLN A 1 482 ? -16.928 23.219 24.767 1.00 93.06 482 GLN A O 1
ATOM 3867 N N . LYS A 1 483 ? -18.623 24.546 24.105 1.00 95.00 483 LYS A N 1
ATOM 3868 C CA . LYS A 1 483 ? -19.091 23.654 23.033 1.00 95.00 483 LYS A CA 1
ATOM 3869 C C . LYS A 1 483 ? -17.991 23.394 22.010 1.00 95.00 483 LYS A C 1
ATOM 3871 O O . LYS A 1 483 ? -17.726 22.239 21.690 1.00 95.00 483 LYS A O 1
ATOM 3876 N N . SER A 1 484 ? -17.304 24.441 21.548 1.00 92.50 484 SER A N 1
ATOM 3877 C CA . SER A 1 484 ? -16.203 24.324 20.580 1.00 92.50 484 SER A CA 1
ATOM 3878 C C . SER A 1 484 ? -15.070 23.438 21.104 1.00 92.50 484 SER A C 1
ATOM 3880 O O . SER A 1 484 ? -14.508 22.634 20.358 1.00 92.50 484 SER A O 1
ATOM 3882 N N . HIS A 1 485 ? -14.760 23.525 22.400 1.00 91.50 485 HIS A N 1
ATOM 3883 C CA . HIS A 1 485 ? -13.738 22.691 23.027 1.00 91.50 485 HIS A CA 1
ATOM 3884 C C . HIS A 1 485 ? -14.132 21.203 23.076 1.00 91.50 485 HIS A C 1
ATOM 3886 O O . HIS A 1 485 ? -13.307 20.330 22.787 1.00 91.50 485 HIS A O 1
ATOM 3892 N N . VAL A 1 486 ? -15.395 20.897 23.388 1.00 93.94 486 VAL A N 1
ATOM 3893 C CA . VAL A 1 486 ? -15.932 19.523 23.351 1.00 93.94 486 VAL A CA 1
ATOM 3894 C C . VAL A 1 486 ? -15.969 18.992 21.913 1.00 93.94 486 VAL A C 1
ATOM 3896 O O . VAL A 1 486 ? -15.482 17.893 21.645 1.00 93.94 486 VAL A O 1
ATOM 3899 N N . VAL A 1 487 ? -16.464 19.790 20.964 1.00 95.56 487 VAL A N 1
ATOM 3900 C CA . VAL A 1 487 ? -16.530 19.461 19.528 1.00 95.56 487 VAL A CA 1
ATOM 3901 C C . VAL A 1 487 ? -15.149 19.126 18.967 1.00 95.56 487 VAL A C 1
ATOM 3903 O O . VAL A 1 487 ? -14.996 18.114 18.288 1.00 95.56 487 VAL A O 1
ATOM 3906 N N . ALA A 1 488 ? -14.116 19.903 19.304 1.00 92.62 488 ALA A N 1
ATOM 3907 C CA . ALA A 1 488 ? -12.749 19.639 18.859 1.00 92.62 488 ALA A CA 1
ATOM 3908 C C . ALA A 1 488 ? -12.190 18.307 19.396 1.00 92.62 488 ALA A C 1
ATOM 3910 O O . ALA A 1 488 ? -11.441 17.613 18.701 1.00 92.62 488 ALA A O 1
ATOM 3911 N N . GLN A 1 489 ? -12.541 17.920 20.627 1.00 93.56 489 GLN A N 1
ATOM 3912 C CA . GLN A 1 489 ? -12.180 16.610 21.178 1.00 93.56 489 GLN A CA 1
ATOM 3913 C C . GLN A 1 489 ? -12.891 15.479 20.431 1.00 93.56 489 GLN A C 1
ATOM 3915 O O . GLN A 1 489 ? -12.231 14.525 20.017 1.00 93.56 489 GLN A O 1
ATOM 3920 N N . LEU A 1 490 ? -14.200 15.616 20.198 1.00 94.38 490 LEU A N 1
ATOM 3921 C CA . LEU A 1 490 ? -14.995 14.631 19.466 1.00 94.38 490 LEU A CA 1
ATOM 3922 C C . LEU A 1 490 ? -14.518 14.481 18.019 1.00 94.38 490 LEU A C 1
ATOM 3924 O O . LEU A 1 490 ? -14.310 13.355 17.581 1.00 94.38 490 LEU A O 1
ATOM 3928 N N . ARG A 1 491 ? -14.243 15.581 17.303 1.00 94.44 491 ARG A N 1
ATOM 3929 C CA . ARG A 1 491 ? -13.698 15.552 15.936 1.00 94.44 491 ARG A CA 1
ATOM 3930 C C . ARG A 1 491 ? -12.396 14.764 15.871 1.00 94.44 491 ARG A C 1
ATOM 3932 O O . ARG A 1 491 ? -12.267 13.868 15.047 1.00 94.44 491 ARG A O 1
ATOM 3939 N N . ARG A 1 492 ? -11.442 15.054 16.765 1.00 91.12 492 ARG A N 1
ATOM 3940 C CA . ARG A 1 492 ? -10.168 14.315 16.821 1.00 91.12 492 ARG A CA 1
ATOM 3941 C C . ARG A 1 492 ? -10.381 12.827 17.092 1.00 91.12 492 ARG A C 1
ATOM 3943 O O . ARG A 1 492 ? -9.731 12.006 16.451 1.00 91.12 492 ARG A O 1
ATOM 3950 N N . GLY A 1 493 ? -11.278 12.495 18.020 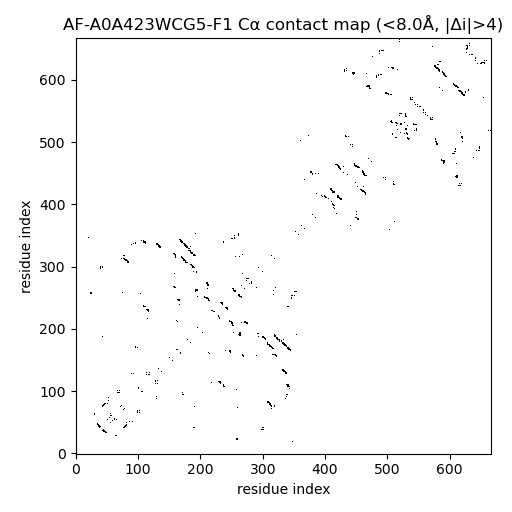1.00 89.94 493 GLY A N 1
ATOM 3951 C CA . GLY A 1 493 ? -11.629 11.113 18.332 1.00 89.94 493 GLY A CA 1
ATOM 3952 C C . GLY A 1 493 ? -12.229 10.386 17.129 1.00 89.94 493 GLY A C 1
ATOM 3953 O O . GLY A 1 493 ? -11.735 9.333 16.738 1.00 89.94 493 GLY A O 1
ATOM 3954 N N . MET A 1 494 ? -13.240 10.983 16.494 1.00 91.69 494 MET A N 1
ATOM 3955 C CA . MET A 1 494 ? -13.926 10.400 15.341 1.00 91.69 494 MET A CA 1
ATOM 3956 C C . MET A 1 494 ? -13.010 10.264 14.129 1.00 91.69 494 MET A C 1
ATOM 3958 O O . MET A 1 494 ? -13.008 9.209 13.507 1.00 91.69 494 MET A O 1
ATOM 3962 N N . SER A 1 495 ? -12.185 11.269 13.812 1.00 89.44 495 SER A N 1
ATOM 3963 C CA . SER A 1 495 ? -11.222 11.172 12.706 1.00 89.44 495 SER A CA 1
ATOM 3964 C C . SER A 1 495 ? -10.260 9.998 12.891 1.00 89.44 495 SER A C 1
ATOM 3966 O O . SER A 1 495 ? -10.081 9.221 11.961 1.00 89.44 495 SER A O 1
ATOM 3968 N N . ARG A 1 496 ? -9.726 9.795 14.102 1.00 86.06 496 ARG A N 1
ATOM 3969 C CA . ARG A 1 496 ? -8.878 8.630 14.401 1.00 86.06 496 ARG A CA 1
ATOM 3970 C C . ARG A 1 496 ? -9.636 7.306 14.335 1.00 86.06 496 ARG A C 1
ATOM 3972 O O . ARG A 1 496 ? -9.084 6.318 13.871 1.00 86.06 496 ARG A O 1
ATOM 3979 N N . LEU A 1 497 ? -10.899 7.274 14.760 1.00 87.88 497 LEU A N 1
ATOM 3980 C CA . LEU A 1 497 ? -11.740 6.082 14.614 1.00 87.88 497 LEU A CA 1
ATOM 3981 C C . LEU A 1 497 ? -11.920 5.693 13.136 1.00 87.88 497 LEU A C 1
ATOM 3983 O O . LEU A 1 497 ? -11.963 4.510 12.812 1.00 87.88 497 LEU A O 1
ATOM 3987 N N . ARG A 1 498 ? -11.978 6.677 12.227 1.00 87.19 498 ARG A N 1
ATOM 3988 C CA . ARG A 1 498 ? -12.055 6.442 10.773 1.00 87.19 498 ARG A CA 1
ATOM 3989 C C . ARG A 1 498 ? -10.753 5.946 10.152 1.00 87.19 498 ARG A C 1
ATOM 3991 O O . ARG A 1 498 ? -10.799 5.368 9.072 1.00 87.19 498 ARG A O 1
ATOM 3998 N N . GLU A 1 499 ? -9.617 6.151 10.813 1.00 81.50 499 GLU A N 1
ATOM 3999 C CA . GLU A 1 499 ? -8.319 5.627 10.367 1.00 81.50 499 GLU A CA 1
ATOM 4000 C C . GLU A 1 499 ? -8.197 4.117 10.602 1.00 81.50 499 GLU A C 1
ATOM 4002 O O . GLU A 1 499 ? -7.304 3.484 10.041 1.00 81.50 499 GLU A O 1
ATOM 4007 N N . VAL A 1 500 ? -9.094 3.527 11.402 1.00 78.94 500 VAL A N 1
ATOM 4008 C CA . VAL A 1 500 ? -9.116 2.087 11.654 1.00 78.94 500 VAL A CA 1
ATOM 4009 C C . VAL A 1 500 ? -9.543 1.369 10.366 1.00 78.94 500 VAL A C 1
ATOM 4011 O O . VAL A 1 500 ? -10.681 1.537 9.915 1.00 78.94 500 VAL A O 1
ATOM 4014 N N . PRO A 1 501 ? -8.655 0.573 9.749 1.00 65.88 501 PRO A N 1
ATOM 4015 C CA . PRO A 1 501 ? -8.921 -0.019 8.447 1.00 65.88 501 PRO A CA 1
ATOM 4016 C C . PRO A 1 501 ? -9.910 -1.179 8.565 1.00 65.88 501 PRO A C 1
ATOM 4018 O O . PRO A 1 501 ? -9.706 -2.085 9.370 1.00 65.88 501 PRO A O 1
ATOM 4021 N N . SER A 1 502 ? -10.943 -1.186 7.717 1.00 75.12 502 SER A N 1
ATOM 4022 C CA . SER A 1 502 ? -11.865 -2.320 7.586 1.00 75.12 502 SER A CA 1
ATOM 4023 C C . SER A 1 502 ? -11.182 -3.510 6.894 1.00 75.12 502 SER A C 1
ATOM 4025 O O . SER A 1 502 ? -10.743 -3.385 5.741 1.00 75.12 502 SER A O 1
ATOM 4027 N N . PRO A 1 503 ? -11.091 -4.688 7.536 1.00 67.88 503 PRO A N 1
ATOM 4028 C CA . PRO A 1 503 ? -10.539 -5.894 6.925 1.00 67.88 503 PRO A CA 1
ATOM 4029 C C . PRO A 1 503 ? -11.332 -6.335 5.696 1.00 67.88 503 PRO A C 1
ATOM 4031 O O . PRO A 1 503 ? -12.486 -6.747 5.777 1.00 67.88 503 PRO A O 1
ATOM 4034 N N . GLY A 1 504 ? -10.695 -6.247 4.528 1.00 66.62 504 GLY A N 1
ATOM 4035 C CA . GLY A 1 504 ? -11.314 -6.616 3.254 1.00 66.62 504 GLY A CA 1
ATOM 4036 C C . GLY A 1 504 ? -12.388 -5.642 2.759 1.00 66.62 504 GLY A C 1
ATOM 4037 O O . GLY A 1 504 ? -13.049 -5.958 1.776 1.00 66.62 504 GLY A O 1
ATOM 4038 N N . GLY A 1 505 ? -12.559 -4.480 3.404 1.00 81.94 505 GLY A N 1
ATOM 4039 C CA . GLY A 1 505 ? -13.600 -3.510 3.048 1.00 81.94 505 GLY A CA 1
ATOM 4040 C C . GLY A 1 505 ? -15.026 -4.008 3.307 1.00 81.94 505 GLY A C 1
ATOM 4041 O O . GLY A 1 505 ? -15.964 -3.495 2.704 1.00 81.94 505 GLY A O 1
ATOM 4042 N N . ILE A 1 506 ? -15.188 -5.009 4.177 1.00 88.69 506 ILE A N 1
ATOM 4043 C CA . ILE A 1 506 ? -16.473 -5.642 4.487 1.00 88.69 506 ILE A CA 1
ATOM 4044 C C . ILE A 1 506 ? -17.382 -4.712 5.302 1.00 88.69 506 ILE A C 1
ATOM 4046 O O . ILE A 1 506 ? -16.904 -3.868 6.061 1.00 88.69 506 ILE A O 1
ATOM 4050 N N . PHE A 1 507 ? -18.695 -4.892 5.186 1.00 94.56 507 PHE A N 1
ATOM 4051 C CA . PHE A 1 507 ? -19.704 -4.253 6.028 1.00 94.56 507 PHE A CA 1
ATOM 4052 C C . PHE A 1 507 ? -20.296 -5.291 6.981 1.00 94.56 507 PHE A C 1
ATOM 4054 O O . PHE A 1 507 ? -20.986 -6.219 6.550 1.00 94.56 507 PHE A O 1
ATOM 4061 N N . ALA A 1 508 ? -19.980 -5.177 8.266 1.00 94.38 508 ALA A N 1
ATOM 4062 C CA . ALA A 1 508 ? -20.241 -6.220 9.254 1.00 94.38 508 ALA A CA 1
ATOM 4063 C C . ALA A 1 508 ? -20.208 -5.671 10.688 1.00 94.38 508 ALA A C 1
ATOM 4065 O O . ALA A 1 508 ? -19.765 -4.545 10.916 1.00 94.38 508 ALA A O 1
ATOM 4066 N N . SER A 1 509 ? -20.656 -6.462 11.667 1.00 92.62 509 SER A N 1
ATOM 4067 C CA . SER A 1 509 ? -20.437 -6.139 13.085 1.00 92.62 509 SER A CA 1
ATOM 4068 C C . SER A 1 509 ? -18.948 -6.213 13.455 1.00 92.62 509 SER A C 1
ATOM 4070 O O . SER A 1 509 ? -18.112 -6.545 12.611 1.00 92.62 509 SER A O 1
ATOM 4072 N N . VAL A 1 510 ? -18.585 -5.893 14.702 1.00 90.62 510 VAL A N 1
ATOM 4073 C CA . VAL A 1 510 ? -17.174 -5.765 15.121 1.00 90.62 510 VAL A CA 1
ATOM 4074 C C . VAL A 1 510 ? -16.357 -7.031 14.829 1.00 90.62 510 VAL A C 1
ATOM 4076 O O . VAL A 1 510 ? -15.257 -6.940 14.290 1.00 90.62 510 VAL A O 1
ATOM 4079 N N . GLU A 1 511 ? -16.927 -8.208 15.097 1.00 86.56 511 GLU A N 1
ATOM 4080 C CA . GLU A 1 511 ? -16.322 -9.529 14.835 1.00 86.56 511 GLU A CA 1
ATOM 4081 C C . GLU A 1 511 ? -16.694 -10.092 13.449 1.00 86.56 511 GLU A C 1
ATOM 4083 O O . GLU A 1 511 ? -16.756 -11.304 13.249 1.00 86.56 511 GLU A O 1
ATOM 4088 N N . TYR A 1 512 ? -16.975 -9.221 12.476 1.00 86.94 512 TYR A N 1
ATOM 4089 C CA . TYR A 1 512 ? -17.294 -9.592 11.088 1.00 86.94 512 TYR A CA 1
ATOM 4090 C C . TYR A 1 512 ? -18.565 -10.445 10.933 1.00 86.94 512 TYR A C 1
ATOM 4092 O O . TYR A 1 512 ? -18.744 -11.144 9.935 1.00 86.94 512 TYR A O 1
ATOM 4100 N N . GLY A 1 513 ? -19.455 -10.388 11.923 1.00 87.12 513 GLY A N 1
ATOM 4101 C CA . GLY A 1 513 ? -20.733 -11.085 11.927 1.00 87.12 513 GLY A CA 1
ATOM 4102 C C . GLY A 1 513 ? -21.883 -10.234 11.376 1.00 87.12 513 GLY A C 1
ATOM 4103 O O . GLY A 1 513 ? -21.663 -9.188 10.755 1.00 87.12 513 GLY A O 1
ATOM 4104 N N . PRO A 1 514 ? -23.132 -10.660 11.630 1.00 91.38 514 PRO A N 1
ATOM 4105 C CA . PRO A 1 514 ? -24.306 -9.919 11.202 1.00 91.38 514 PRO A CA 1
ATOM 4106 C C . PRO A 1 514 ? -24.380 -8.530 11.851 1.00 91.38 514 PRO A C 1
ATOM 4108 O O . PRO A 1 514 ? -24.137 -8.386 13.051 1.00 91.38 514 PRO A O 1
ATOM 4111 N N . LEU A 1 515 ? -24.747 -7.522 11.063 1.00 94.44 515 LEU A N 1
ATOM 4112 C CA . LEU A 1 515 ? -25.011 -6.158 11.504 1.00 94.44 515 LEU A CA 1
ATOM 4113 C C . LEU A 1 515 ? -26.170 -6.130 12.500 1.00 94.44 515 LEU A C 1
ATOM 4115 O O . LEU A 1 515 ? -27.226 -6.721 12.267 1.00 94.44 515 LEU A O 1
ATOM 4119 N N . LEU A 1 516 ? -25.964 -5.416 13.605 1.00 90.75 516 LEU A N 1
ATOM 4120 C CA . LEU A 1 516 ? -26.930 -5.343 14.703 1.00 90.75 516 LEU A CA 1
ATOM 4121 C C . LEU A 1 516 ? -27.794 -4.084 14.672 1.00 90.75 516 LEU A C 1
ATOM 4123 O O . LEU A 1 516 ? -28.875 -4.083 15.262 1.00 90.75 516 LEU A O 1
ATOM 4127 N N . HIS A 1 517 ? -27.368 -3.066 13.919 1.00 93.06 517 HIS A N 1
ATOM 4128 C CA . HIS A 1 517 ? -28.131 -1.839 13.777 1.00 93.06 517 HIS A CA 1
ATOM 4129 C C . HIS A 1 517 ? -29.536 -2.127 13.232 1.00 93.06 517 HIS A C 1
ATOM 4131 O O . HIS A 1 517 ? -29.737 -2.936 12.322 1.00 93.06 517 HIS A O 1
ATOM 4137 N N . ARG A 1 518 ? -30.533 -1.407 13.750 1.00 88.62 518 ARG A N 1
ATOM 4138 C CA . ARG A 1 518 ? -31.972 -1.606 13.474 1.00 88.62 518 ARG A CA 1
ATOM 4139 C C . ARG A 1 518 ? -32.375 -1.701 11.999 1.00 88.62 518 ARG A C 1
ATOM 4141 O O . ARG A 1 518 ? -33.372 -2.353 11.678 1.00 88.62 518 ARG A O 1
ATOM 4148 N N . PHE A 1 519 ? -31.611 -1.077 11.102 1.00 93.31 519 PHE A N 1
ATOM 4149 C CA . PHE A 1 519 ? -31.827 -1.133 9.647 1.00 93.31 519 PHE A CA 1
ATOM 4150 C C . PHE A 1 519 ? -31.584 -2.522 9.045 1.00 93.31 519 PHE A C 1
ATOM 4152 O O . PHE A 1 519 ? -31.966 -2.769 7.905 1.00 93.31 519 PHE A O 1
ATOM 4159 N N . PHE A 1 520 ? -31.020 -3.435 9.829 1.00 94.62 520 PHE A N 1
ATOM 4160 C CA . PHE A 1 520 ? -30.668 -4.792 9.434 1.00 94.62 520 PHE A CA 1
ATOM 4161 C C . PHE A 1 520 ? -31.312 -5.852 10.341 1.00 94.62 520 PHE A C 1
ATOM 4163 O O . PHE A 1 520 ? -31.011 -7.036 10.244 1.00 94.62 520 PHE A O 1
ATOM 4170 N N . TRP A 1 521 ? -32.241 -5.455 11.215 1.00 90.25 521 TRP A N 1
ATOM 4171 C CA . TRP A 1 521 ? -32.913 -6.391 12.116 1.00 90.25 521 TRP A CA 1
ATOM 4172 C C . TRP A 1 521 ? -33.887 -7.325 11.380 1.00 90.25 521 TRP A C 1
ATOM 4174 O O . TRP A 1 521 ? -34.675 -6.894 10.546 1.00 90.25 521 TRP A O 1
ATOM 4184 N N . SER A 1 522 ? -33.940 -8.602 11.737 1.00 88.50 522 SER A N 1
ATOM 4185 C CA . SER A 1 522 ? -34.971 -9.519 11.242 1.00 88.50 522 SER A CA 1
ATOM 4186 C C . SER A 1 522 ? -35.428 -10.473 12.355 1.00 88.50 522 SER A C 1
ATOM 4188 O O . SER A 1 522 ? -34.620 -10.788 13.228 1.00 88.50 522 SER A O 1
ATOM 4190 N N . PRO A 1 523 ? -36.699 -10.935 12.358 1.00 85.38 523 PRO A N 1
ATOM 4191 C CA . PRO A 1 523 ? -37.209 -11.876 13.359 1.00 85.38 523 PRO A CA 1
ATOM 4192 C C . PRO A 1 523 ? -36.406 -13.176 13.397 1.00 85.38 523 PRO A C 1
ATOM 4194 O O . PRO A 1 523 ? -36.072 -13.666 14.467 1.00 85.38 523 PRO A O 1
ATOM 4197 N N . GLU A 1 524 ? -36.069 -13.683 12.211 1.00 86.69 524 GLU A N 1
ATOM 4198 C CA . GLU A 1 524 ? -35.181 -14.823 12.007 1.00 86.69 524 GLU A CA 1
ATOM 4199 C C . GLU A 1 524 ? -33.899 -14.341 11.321 1.00 86.69 524 GLU A C 1
ATOM 4201 O O . GLU A 1 524 ? -33.987 -13.444 10.471 1.00 86.69 524 GLU A O 1
ATOM 4206 N N . PRO A 1 525 ? -32.719 -14.904 11.635 1.00 87.25 525 PRO A N 1
ATOM 4207 C CA . PRO A 1 525 ? -31.477 -14.542 10.962 1.00 87.25 525 PRO A CA 1
ATOM 4208 C C . PRO A 1 525 ? -31.568 -14.728 9.438 1.00 87.25 525 PRO A C 1
ATOM 4210 O O . PRO A 1 525 ? -31.632 -15.848 8.938 1.00 87.25 525 PRO A O 1
ATOM 4213 N N . ASP A 1 526 ? -31.557 -13.621 8.693 1.00 91.06 526 ASP A N 1
ATOM 4214 C CA . ASP A 1 526 ? -31.465 -13.608 7.233 1.00 91.06 526 ASP A CA 1
ATOM 4215 C C . ASP A 1 526 ? -30.190 -12.879 6.770 1.00 91.06 526 ASP A C 1
ATOM 4217 O O . ASP A 1 526 ? -30.177 -11.645 6.773 1.00 91.06 526 ASP A O 1
ATOM 4221 N N . PRO A 1 527 ? -29.150 -13.597 6.304 1.00 90.75 527 PRO A N 1
ATOM 4222 C CA . PRO A 1 527 ? -27.893 -12.995 5.847 1.00 90.75 527 PRO A CA 1
ATOM 4223 C C . PRO A 1 527 ? -28.054 -11.968 4.721 1.00 90.75 527 PRO A C 1
ATOM 4225 O O . PRO A 1 527 ? -27.186 -11.128 4.517 1.00 90.75 527 PRO A O 1
ATOM 4228 N N . ARG A 1 528 ? -29.175 -11.982 3.988 1.00 92.31 528 ARG A N 1
ATOM 4229 C CA . ARG A 1 528 ? -29.469 -10.965 2.963 1.00 92.31 528 ARG A CA 1
ATOM 4230 C C . ARG A 1 528 ? -29.873 -9.621 3.572 1.00 92.31 528 ARG A C 1
ATOM 4232 O O . ARG A 1 528 ? -29.859 -8.615 2.873 1.00 92.31 528 ARG A O 1
ATOM 4239 N N . ILE A 1 529 ? -30.295 -9.623 4.834 1.00 93.75 529 ILE A N 1
ATOM 4240 C CA . ILE A 1 529 ? -30.705 -8.446 5.603 1.00 93.75 529 ILE A CA 1
ATOM 4241 C C . ILE A 1 529 ? -29.626 -8.083 6.615 1.00 93.75 529 ILE A C 1
ATOM 4243 O O . ILE A 1 529 ? -29.286 -6.917 6.731 1.00 93.75 529 ILE A O 1
ATOM 4247 N N . ASN A 1 530 ? -29.073 -9.055 7.331 1.00 94.44 530 ASN A N 1
ATOM 4248 C CA . ASN A 1 530 ? -28.124 -8.789 8.407 1.00 94.44 530 ASN A CA 1
ATOM 4249 C C . ASN A 1 530 ? -26.658 -9.014 8.027 1.00 94.44 530 ASN A C 1
ATOM 4251 O O . ASN A 1 530 ? -25.787 -8.612 8.786 1.00 94.44 530 ASN A O 1
ATOM 4255 N N . GLY A 1 531 ? -26.352 -9.523 6.837 1.00 92.94 531 GLY A N 1
ATOM 4256 C CA . GLY A 1 531 ? -24.974 -9.634 6.367 1.00 92.94 531 GLY A CA 1
ATOM 4257 C C . GLY A 1 531 ? -24.181 -10.742 7.074 1.00 92.94 531 GLY A C 1
ATOM 4258 O O . GLY A 1 531 ? -24.777 -11.683 7.609 1.00 92.94 531 GLY A O 1
ATOM 4259 N N . PRO A 1 532 ? -22.838 -10.666 7.068 1.00 93.50 532 PRO A N 1
ATOM 4260 C CA . PRO A 1 532 ? -22.010 -9.551 6.586 1.00 93.50 532 PRO A CA 1
ATOM 4261 C C . PRO A 1 532 ? -22.080 -9.348 5.060 1.00 93.50 532 PRO A C 1
ATOM 4263 O O . PRO A 1 532 ? -22.490 -10.247 4.326 1.00 93.50 532 PRO A O 1
ATOM 4266 N N . PHE A 1 533 ? -21.672 -8.172 4.575 1.00 94.00 533 PHE A N 1
ATOM 4267 C CA . PHE A 1 533 ? -21.706 -7.818 3.151 1.00 94.00 533 PHE A CA 1
ATOM 4268 C C . PHE A 1 533 ? -20.319 -7.453 2.624 1.00 94.00 533 PHE A C 1
ATOM 4270 O O . PHE A 1 533 ? -19.647 -6.591 3.177 1.00 94.00 533 PHE A O 1
ATOM 4277 N N . GLU A 1 534 ? -19.906 -8.051 1.508 1.00 90.62 534 GLU A N 1
ATOM 4278 C CA . GLU A 1 534 ? -18.642 -7.707 0.831 1.00 90.62 534 GLU A CA 1
ATOM 4279 C C . GLU A 1 534 ? -18.765 -6.467 -0.066 1.00 90.62 534 GLU A C 1
ATOM 4281 O O . GLU A 1 534 ? -17.767 -5.891 -0.496 1.00 90.62 534 GLU A O 1
ATOM 4286 N N . ARG A 1 535 ? -20.000 -6.075 -0.390 1.00 90.38 535 ARG A N 1
ATOM 4287 C CA . ARG A 1 535 ? -20.319 -5.030 -1.358 1.00 90.38 535 ARG A CA 1
ATOM 4288 C C . ARG A 1 535 ? -21.309 -4.034 -0.776 1.00 90.38 535 ARG A C 1
ATOM 4290 O O . ARG A 1 535 ? -22.320 -4.428 -0.193 1.00 90.38 535 ARG A O 1
ATOM 4297 N N . GLU A 1 536 ? -21.069 -2.748 -1.016 1.00 94.31 536 GLU A N 1
ATOM 4298 C CA . GLU A 1 536 ? -21.965 -1.678 -0.564 1.00 94.31 536 GLU A CA 1
ATOM 4299 C C . GLU A 1 536 ? -23.343 -1.777 -1.237 1.00 94.31 536 GLU A C 1
ATOM 4301 O O . GLU A 1 536 ? -24.371 -1.453 -0.638 1.00 94.31 536 GLU A O 1
ATOM 4306 N N . GLU A 1 537 ? -23.401 -2.291 -2.470 1.00 94.38 537 GLU A N 1
ATOM 4307 C CA . GLU A 1 537 ? -24.678 -2.481 -3.151 1.00 94.38 537 GLU A CA 1
ATOM 4308 C C . GLU A 1 537 ? -25.561 -3.503 -2.425 1.00 94.38 537 GLU A C 1
ATOM 4310 O O . GLU A 1 537 ? -26.778 -3.314 -2.353 1.00 94.38 537 GLU A O 1
ATOM 4315 N N . ASP A 1 538 ? -24.966 -4.555 -1.859 1.00 94.69 538 ASP A N 1
ATOM 4316 C CA . ASP A 1 538 ? -25.687 -5.583 -1.104 1.00 94.69 538 ASP A CA 1
ATOM 4317 C C . ASP A 1 538 ? -26.107 -5.060 0.273 1.00 94.69 538 ASP A C 1
ATOM 4319 O O . ASP A 1 538 ? -27.265 -5.230 0.660 1.00 94.69 538 ASP A O 1
ATOM 4323 N N . PHE A 1 539 ? -25.230 -4.305 0.941 1.00 95.81 539 PHE A N 1
ATOM 4324 C CA . PHE A 1 539 ? -25.558 -3.543 2.149 1.00 95.81 539 PHE A CA 1
ATOM 4325 C C . PHE A 1 539 ? -26.761 -2.605 1.927 1.00 95.81 539 PHE A C 1
ATOM 4327 O O . PHE A 1 539 ? -27.712 -2.575 2.710 1.00 95.81 539 PHE A O 1
ATOM 4334 N N . SER A 1 540 ? -26.789 -1.887 0.803 1.00 95.00 540 SER A N 1
ATOM 4335 C CA . SER A 1 540 ? -27.900 -1.000 0.444 1.00 95.00 540 SER A CA 1
ATOM 4336 C C . SER A 1 540 ? -29.189 -1.763 0.115 1.00 95.00 540 SER A C 1
ATOM 4338 O O . SER A 1 540 ? -30.287 -1.337 0.486 1.00 95.00 540 SER A O 1
ATOM 4340 N N . ARG A 1 541 ? -29.090 -2.917 -0.562 1.00 93.75 541 ARG A N 1
ATOM 4341 C CA . ARG A 1 541 ? -30.243 -3.798 -0.835 1.00 93.75 541 ARG A CA 1
ATOM 4342 C C . ARG A 1 541 ? -30.821 -4.401 0.440 1.00 93.75 541 ARG A C 1
ATOM 4344 O O . ARG A 1 541 ? -32.036 -4.598 0.501 1.00 93.75 541 ARG A O 1
ATOM 4351 N N . ALA A 1 542 ? -29.993 -4.659 1.445 1.00 95.44 542 ALA A N 1
ATOM 4352 C CA . ALA A 1 542 ? -30.425 -5.215 2.717 1.00 95.44 542 ALA A CA 1
ATOM 4353 C C . ALA A 1 542 ? -31.451 -4.316 3.424 1.00 95.44 542 ALA A C 1
ATOM 4355 O O . ALA A 1 542 ? -32.471 -4.816 3.898 1.00 95.44 542 ALA A O 1
ATOM 4356 N N . MET A 1 543 ? -31.282 -2.989 3.373 1.00 93.88 543 MET A N 1
ATOM 4357 C CA . MET A 1 543 ? -32.277 -2.034 3.890 1.00 93.88 543 MET A CA 1
ATOM 4358 C C . MET A 1 543 ? -33.627 -2.128 3.155 1.00 93.88 543 MET A C 1
ATOM 4360 O O . MET A 1 543 ? -34.697 -2.037 3.762 1.00 93.88 543 MET A O 1
ATOM 4364 N N . ALA A 1 544 ? -33.607 -2.377 1.843 1.00 90.56 544 ALA A N 1
ATOM 4365 C CA . ALA A 1 544 ? -34.827 -2.580 1.062 1.00 90.56 544 ALA A CA 1
ATOM 4366 C C . ALA A 1 544 ? -35.537 -3.896 1.419 1.00 90.56 544 ALA A C 1
ATOM 4368 O O . ALA A 1 544 ? -36.767 -3.959 1.442 1.00 90.56 544 ALA A O 1
ATOM 4369 N N . LEU A 1 545 ? -34.769 -4.951 1.704 1.00 90.25 545 LEU A N 1
ATOM 4370 C CA . LEU A 1 545 ? -35.304 -6.223 2.185 1.00 90.25 545 LEU A CA 1
ATOM 4371 C C . LEU A 1 545 ? -35.863 -6.084 3.605 1.00 90.25 545 LEU A C 1
ATOM 4373 O O . LEU A 1 545 ? -36.969 -6.559 3.864 1.00 90.25 545 LEU A O 1
ATOM 4377 N N . ARG A 1 546 ? -35.171 -5.354 4.487 1.00 91.19 546 ARG A N 1
ATOM 4378 C CA . ARG A 1 546 ? -35.635 -5.029 5.841 1.00 91.19 546 ARG A CA 1
ATOM 4379 C C . ARG A 1 546 ? -37.004 -4.354 5.841 1.00 91.19 546 ARG A C 1
ATOM 4381 O O . ARG A 1 546 ? -37.844 -4.725 6.659 1.00 91.19 546 ARG A O 1
ATOM 4388 N N . SER A 1 547 ? -37.234 -3.406 4.933 1.00 88.00 547 SER A N 1
ATOM 4389 C CA . SER A 1 547 ? -38.514 -2.693 4.759 1.00 88.00 547 SER A CA 1
ATOM 4390 C C . SER A 1 547 ? -39.703 -3.636 4.490 1.00 88.00 547 SER A C 1
ATOM 4392 O O . SER A 1 547 ? -40.847 -3.317 4.805 1.00 88.00 547 SER A O 1
ATOM 4394 N N . ARG A 1 548 ? -39.457 -4.851 3.975 1.00 84.81 548 ARG A N 1
ATOM 4395 C CA . ARG A 1 548 ? -40.504 -5.867 3.749 1.00 84.81 548 ARG A CA 1
ATOM 4396 C C . ARG A 1 548 ? -40.782 -6.752 4.957 1.00 84.81 548 ARG A C 1
ATOM 4398 O O . ARG A 1 548 ? -41.812 -7.421 4.994 1.00 84.81 548 ARG A O 1
ATOM 4405 N N . VAL A 1 549 ? -39.863 -6.819 5.914 1.00 84.12 549 VAL A N 1
ATOM 4406 C CA . VAL A 1 549 ? -39.976 -7.729 7.056 1.00 84.12 549 VAL A CA 1
ATOM 4407 C C . VAL A 1 549 ? -41.181 -7.339 7.908 1.00 84.12 549 VAL A C 1
ATOM 4409 O O . VAL A 1 549 ? -41.285 -6.205 8.365 1.00 84.12 549 VAL A O 1
ATOM 4412 N N . GLY A 1 550 ? -42.085 -8.295 8.130 1.00 73.56 550 GLY A N 1
ATOM 4413 C CA . GLY A 1 550 ? -43.333 -8.081 8.870 1.00 73.56 550 GLY A CA 1
ATOM 4414 C C . GLY A 1 550 ? -44.485 -7.509 8.034 1.00 73.56 550 GLY A C 1
ATOM 4415 O O . GLY A 1 550 ? -45.588 -7.375 8.560 1.00 73.56 550 GLY A O 1
ATOM 4416 N N . ARG A 1 551 ? -44.277 -7.219 6.739 1.00 75.19 551 ARG A N 1
ATOM 4417 C CA . ARG A 1 551 ? -45.320 -6.738 5.817 1.00 75.19 551 ARG A CA 1
ATOM 4418 C C . ARG A 1 551 ? -45.801 -7.861 4.891 1.00 75.19 551 ARG A C 1
ATOM 4420 O O . ARG A 1 551 ? -45.011 -8.675 4.417 1.00 75.19 551 ARG A O 1
ATOM 4427 N N . GLY A 1 552 ? -47.105 -7.909 4.623 1.00 63.53 552 GLY A N 1
ATOM 4428 C CA . GLY A 1 552 ? -47.685 -8.810 3.624 1.00 63.53 552 GLY A CA 1
ATOM 4429 C C . GLY A 1 552 ? -47.365 -8.341 2.202 1.00 63.53 552 GLY A C 1
ATOM 4430 O O . GLY A 1 552 ? -47.092 -7.161 1.980 1.00 63.53 552 GLY A O 1
ATOM 4431 N N . SER A 1 553 ? -47.433 -9.242 1.216 1.00 63.41 553 SER A N 1
ATOM 4432 C CA . SER A 1 553 ? -47.201 -8.902 -0.201 1.00 63.41 553 SER A CA 1
ATOM 4433 C C . SER A 1 553 ? -48.115 -7.785 -0.718 1.00 63.41 553 SER A C 1
ATOM 4435 O O . SER A 1 553 ? -47.708 -7.030 -1.597 1.00 63.41 553 SER A O 1
ATOM 4437 N N . ASP A 1 554 ? -49.305 -7.654 -0.125 1.00 65.88 554 ASP A N 1
ATOM 4438 C CA . ASP A 1 554 ? -50.336 -6.680 -0.499 1.00 65.88 554 ASP A CA 1
ATOM 4439 C C . ASP A 1 554 ? -50.417 -5.480 0.466 1.00 65.88 554 ASP A C 1
ATOM 4441 O O . ASP A 1 554 ? -51.362 -4.690 0.413 1.00 65.88 554 ASP A O 1
ATOM 4445 N N . SER A 1 555 ? -49.447 -5.324 1.377 1.00 67.75 555 SER A N 1
ATOM 4446 C CA . SER A 1 555 ? -49.440 -4.216 2.336 1.00 67.75 555 SER A CA 1
ATOM 4447 C C . SER A 1 555 ? -49.262 -2.857 1.635 1.00 67.75 555 SER A C 1
ATOM 4449 O O . SER A 1 555 ? -48.386 -2.716 0.767 1.00 67.75 555 SER A O 1
ATOM 4451 N N . PRO A 1 556 ? -50.021 -1.816 2.038 1.00 61.44 556 PRO A N 1
ATOM 4452 C CA . PRO A 1 556 ? -49.739 -0.440 1.641 1.00 61.44 556 PRO A CA 1
ATOM 4453 C C . PRO A 1 556 ? -48.263 -0.110 1.913 1.00 61.44 556 PRO A C 1
ATOM 4455 O O . PRO A 1 556 ? -47.762 -0.350 3.007 1.00 61.44 556 PRO A O 1
ATOM 4458 N N . GLY A 1 557 ? -47.539 0.374 0.899 1.00 66.12 557 GLY A N 1
ATOM 4459 C CA . GLY A 1 557 ? -46.100 0.659 1.008 1.00 66.12 557 GLY A CA 1
ATOM 4460 C C . GLY A 1 557 ? -45.157 -0.416 0.448 1.00 66.12 557 GLY A C 1
ATOM 4461 O O . GLY A 1 557 ? -43.962 -0.159 0.360 1.00 66.12 557 GLY A O 1
ATOM 4462 N N . ALA A 1 558 ? -45.641 -1.564 -0.051 1.00 70.69 558 ALA A N 1
ATOM 4463 C CA . ALA A 1 558 ? -44.783 -2.552 -0.737 1.00 70.69 558 ALA A CA 1
ATOM 4464 C C . ALA A 1 558 ? -43.998 -1.953 -1.930 1.00 70.69 558 ALA A C 1
ATOM 4466 O O . ALA A 1 558 ? -42.881 -2.379 -2.251 1.00 70.69 558 ALA A O 1
ATOM 4467 N N . TRP A 1 559 ? -44.549 -0.909 -2.559 1.00 82.62 559 TRP A N 1
ATOM 4468 C CA . TRP A 1 559 ? -43.872 -0.134 -3.598 1.00 82.62 559 TRP A CA 1
ATOM 4469 C C . TRP A 1 559 ? -42.603 0.570 -3.086 1.00 82.62 559 TRP A C 1
ATOM 4471 O O . TRP A 1 559 ? -41.650 0.684 -3.857 1.00 82.62 559 TRP A O 1
ATOM 4481 N N . MET A 1 560 ? -42.559 0.978 -1.810 1.00 86.94 560 MET A N 1
ATOM 4482 C CA . MET A 1 560 ? -41.427 1.676 -1.190 1.00 86.94 560 MET A CA 1
ATOM 4483 C C . MET A 1 560 ? -40.203 0.765 -1.122 1.00 86.94 560 MET A C 1
ATOM 4485 O O . MET A 1 560 ? -39.146 1.124 -1.627 1.00 86.94 560 MET A O 1
ATOM 4489 N N . SER A 1 561 ? -40.366 -0.477 -0.658 1.00 86.06 561 SER A N 1
ATOM 4490 C CA . SER A 1 561 ? -39.282 -1.473 -0.681 1.00 86.06 561 SER A CA 1
ATOM 4491 C C . SER A 1 561 ? -38.723 -1.714 -2.094 1.00 86.06 561 SER A C 1
ATOM 4493 O O . SER A 1 561 ? -37.520 -1.858 -2.299 1.00 86.06 561 SER A O 1
ATOM 4495 N N . THR A 1 562 ? -39.594 -1.710 -3.110 1.00 87.38 562 THR A N 1
ATOM 4496 C CA . THR A 1 562 ? -39.204 -1.859 -4.523 1.00 87.38 562 THR A CA 1
ATOM 4497 C C . THR A 1 562 ? -38.522 -0.596 -5.051 1.00 87.38 562 THR A C 1
ATOM 4499 O O . THR A 1 562 ? -37.657 -0.659 -5.926 1.00 87.38 562 THR A O 1
ATOM 4502 N N . TRP A 1 563 ? -38.898 0.573 -4.537 1.00 91.69 563 TRP A N 1
ATOM 4503 C CA . TRP A 1 563 ? -38.204 1.825 -4.797 1.00 91.69 563 TRP A CA 1
ATOM 4504 C C . TRP A 1 563 ? -36.809 1.809 -4.159 1.00 91.69 563 TRP A C 1
ATOM 4506 O O . TRP A 1 563 ? -35.839 2.040 -4.878 1.00 91.69 563 TRP A O 1
ATOM 4516 N N . PHE A 1 564 ? -36.671 1.418 -2.890 1.00 94.06 564 PHE A N 1
ATOM 4517 C CA . PHE A 1 564 ? -35.374 1.285 -2.222 1.00 94.06 564 PHE A CA 1
ATOM 4518 C C . PHE A 1 564 ? -34.445 0.313 -2.955 1.00 94.06 564 PHE A C 1
ATOM 4520 O O . PHE A 1 564 ? -33.319 0.677 -3.279 1.00 94.06 564 PHE A O 1
ATOM 4527 N N . ALA A 1 565 ? -34.928 -0.875 -3.330 1.00 90.50 565 ALA A N 1
ATOM 4528 C CA . ALA A 1 565 ? -34.118 -1.893 -4.010 1.00 90.50 565 ALA A CA 1
ATOM 4529 C C . ALA A 1 565 ? -33.567 -1.453 -5.384 1.00 90.50 565 ALA A C 1
ATOM 4531 O O . ALA A 1 565 ? -32.583 -2.022 -5.865 1.00 90.50 565 ALA A O 1
ATOM 4532 N N . ARG A 1 566 ? -34.214 -0.475 -6.033 1.00 92.19 566 ARG A N 1
ATOM 4533 C CA . ARG A 1 566 ? -33.770 0.110 -7.309 1.00 92.19 566 ARG A CA 1
ATOM 4534 C C . ARG A 1 566 ? -32.850 1.311 -7.109 1.00 92.19 566 ARG A C 1
ATOM 4536 O O . ARG A 1 566 ? -31.904 1.470 -7.873 1.00 92.19 566 ARG A O 1
ATOM 4543 N N . ASN A 1 567 ? -33.138 2.147 -6.111 1.00 94.81 567 ASN A N 1
ATOM 4544 C CA . ASN A 1 567 ? -32.504 3.456 -5.973 1.00 94.81 567 ASN A CA 1
ATOM 4545 C C . ASN A 1 567 ? -31.354 3.470 -4.963 1.00 94.81 567 ASN A C 1
ATOM 4547 O O . ASN A 1 567 ? -30.325 4.055 -5.282 1.00 94.81 567 ASN A O 1
ATOM 4551 N N . LEU A 1 568 ? -31.471 2.802 -3.806 1.00 95.06 568 LEU A N 1
ATOM 4552 C CA . LEU A 1 568 ? -30.427 2.854 -2.771 1.00 95.06 568 LEU A CA 1
ATOM 4553 C C . LEU A 1 568 ? -29.066 2.366 -3.286 1.00 95.06 568 LEU A C 1
ATOM 4555 O O . LEU A 1 568 ? -28.126 3.133 -3.159 1.00 95.06 568 LEU A O 1
ATOM 4559 N N . PRO A 1 569 ? -28.931 1.211 -3.972 1.00 93.94 569 PRO A N 1
ATOM 4560 C CA . PRO A 1 569 ? -27.616 0.753 -4.444 1.00 93.94 569 PRO A CA 1
ATOM 4561 C C . PRO A 1 569 ? -26.990 1.633 -5.534 1.00 93.94 569 PRO A C 1
ATOM 4563 O O . PRO A 1 569 ? -25.813 1.501 -5.841 1.00 93.94 569 PRO A O 1
ATOM 4566 N N . THR A 1 570 ? -27.794 2.477 -6.189 1.00 92.06 570 THR A N 1
ATOM 4567 C CA . THR A 1 570 ? -27.300 3.408 -7.215 1.00 92.06 570 THR A CA 1
ATOM 4568 C C . THR A 1 570 ? -26.946 4.762 -6.605 1.00 92.06 570 THR A C 1
ATOM 4570 O O . THR A 1 570 ? -26.033 5.424 -7.093 1.00 92.06 570 THR A O 1
ATOM 4573 N N . ALA A 1 571 ? -27.686 5.182 -5.575 1.00 93.12 571 ALA A N 1
ATOM 4574 C CA . ALA A 1 571 ? -27.505 6.457 -4.894 1.00 93.12 571 ALA A CA 1
ATOM 4575 C C . ALA A 1 571 ? -26.434 6.397 -3.794 1.00 93.12 571 ALA A C 1
ATOM 4577 O O . ALA A 1 571 ? -25.704 7.362 -3.621 1.00 93.12 571 ALA A O 1
ATOM 4578 N N . LEU A 1 572 ? -26.335 5.270 -3.087 1.00 94.31 572 LEU A N 1
ATOM 4579 C CA . LEU A 1 572 ? -25.368 4.992 -2.028 1.00 94.31 572 LEU A CA 1
ATOM 4580 C C . LEU A 1 572 ? -24.326 4.018 -2.589 1.00 94.31 572 LEU A C 1
ATOM 4582 O O . LEU A 1 572 ? -24.565 2.809 -2.652 1.00 94.31 572 LEU A O 1
ATOM 4586 N N . ARG A 1 573 ? -23.227 4.565 -3.110 1.00 91.38 573 ARG A N 1
ATOM 4587 C CA . ARG A 1 573 ? -22.143 3.801 -3.734 1.00 91.38 573 ARG A CA 1
ATOM 4588 C C . ARG A 1 573 ? -20.809 4.524 -3.594 1.00 91.38 573 ARG A C 1
ATOM 4590 O O . ARG A 1 573 ? -20.787 5.744 -3.460 1.00 91.38 573 ARG A O 1
ATOM 4597 N N . ASP A 1 574 ? -19.731 3.768 -3.773 1.00 91.19 574 ASP A N 1
ATOM 4598 C CA . ASP A 1 574 ? -18.346 4.245 -3.777 1.00 91.19 574 ASP A CA 1
ATOM 4599 C C . ASP A 1 574 ? -17.870 4.776 -2.407 1.00 91.19 574 ASP A C 1
ATOM 4601 O O . ASP A 1 574 ? -16.924 5.563 -2.337 1.00 91.19 574 ASP A O 1
ATOM 4605 N N . HIS A 1 575 ? -18.482 4.316 -1.308 1.00 94.19 575 HIS A N 1
ATOM 4606 C CA . HIS A 1 575 ? -18.071 4.670 0.049 1.00 94.19 575 HIS A CA 1
ATOM 4607 C C . HIS A 1 575 ? -17.171 3.603 0.674 1.00 94.19 575 HIS A C 1
ATOM 4609 O O . HIS A 1 575 ? -17.409 2.397 0.585 1.00 94.19 575 HIS A O 1
ATOM 4615 N N . THR A 1 576 ? -16.143 4.061 1.383 1.00 91.38 576 THR A N 1
ATOM 4616 C CA . THR A 1 576 ? -15.219 3.178 2.098 1.00 91.38 576 THR A CA 1
ATOM 4617 C C . THR A 1 576 ? -15.874 2.623 3.362 1.00 91.38 576 THR A C 1
ATOM 4619 O O . THR A 1 576 ? -16.534 3.361 4.094 1.00 91.38 576 THR A O 1
ATOM 4622 N N . SER A 1 577 ? -15.652 1.339 3.652 1.00 94.38 577 SER A N 1
ATOM 4623 C CA . SER A 1 577 ? -16.017 0.745 4.941 1.00 94.38 577 SER A CA 1
ATOM 4624 C C . SER A 1 577 ? -15.072 1.226 6.046 1.00 94.38 577 SER A C 1
ATOM 4626 O O . SER A 1 577 ? -13.852 1.095 5.931 1.00 94.38 577 SER A O 1
ATOM 4628 N N . VAL A 1 578 ? -15.634 1.786 7.114 1.00 93.94 578 VAL A N 1
ATOM 4629 C CA . VAL A 1 578 ? -14.915 2.392 8.242 1.00 93.94 578 VAL A CA 1
ATOM 4630 C C . VAL A 1 578 ? -15.514 1.940 9.571 1.00 93.94 578 VAL A C 1
ATOM 4632 O O . VAL A 1 578 ? -16.715 1.661 9.670 1.00 93.94 578 VAL A O 1
ATOM 4635 N N . PHE A 1 579 ? -14.689 1.897 10.619 1.00 93.44 579 PHE A N 1
ATOM 4636 C CA . PHE A 1 579 ? -15.183 1.599 11.961 1.00 93.44 579 PHE A CA 1
ATOM 4637 C C . PHE A 1 579 ? -16.068 2.743 12.466 1.00 93.44 579 PHE A C 1
ATOM 4639 O O . PHE A 1 579 ? -15.746 3.925 12.300 1.00 93.44 579 PHE A O 1
ATOM 4646 N N . THR A 1 580 ? -17.221 2.393 13.025 1.00 94.00 580 THR A N 1
ATOM 4647 C CA . THR A 1 580 ? -18.316 3.319 13.337 1.00 94.00 580 THR A CA 1
ATOM 4648 C C . THR A 1 580 ? -18.908 2.979 14.702 1.00 94.00 580 THR A C 1
ATOM 4650 O O . THR A 1 580 ? -18.976 1.803 15.053 1.00 94.00 580 THR A O 1
ATOM 4653 N N . HIS A 1 581 ? -19.334 3.992 15.461 1.00 94.62 581 HIS A N 1
ATOM 4654 C CA . HIS A 1 581 ? -20.037 3.834 16.736 1.00 94.62 581 HIS A CA 1
ATOM 4655 C C . HIS A 1 581 ? -21.492 3.399 16.509 1.00 94.62 581 HIS A C 1
ATOM 4657 O O . HIS A 1 581 ? -21.966 2.461 17.143 1.00 94.62 581 HIS A O 1
ATOM 4663 N N . GLY A 1 582 ? -22.190 4.045 15.571 1.00 92.12 582 GLY A N 1
ATOM 4664 C CA . GLY A 1 582 ? -23.541 3.670 15.136 1.00 92.12 582 GLY A CA 1
ATOM 4665 C C . GLY A 1 582 ? -24.682 4.376 15.881 1.00 92.12 582 GLY A C 1
ATOM 4666 O O . GLY A 1 582 ? -25.743 4.542 15.290 1.00 92.12 582 GLY A O 1
ATOM 4667 N N . ASP A 1 583 ? -24.453 4.843 17.115 1.00 92.12 583 ASP A N 1
ATOM 4668 C CA . ASP A 1 583 ? -25.381 5.690 17.903 1.00 92.12 583 ASP A CA 1
ATOM 4669 C C . ASP A 1 583 ? -24.685 6.922 18.541 1.00 92.12 583 ASP A C 1
ATOM 4671 O O . ASP A 1 583 ? -24.753 7.136 19.757 1.00 92.12 583 ASP A O 1
ATOM 4675 N N . LEU A 1 584 ? -23.908 7.713 17.780 1.00 92.25 584 LEU A N 1
ATOM 4676 C CA . LEU A 1 584 ? -23.230 8.902 18.328 1.00 92.25 584 LEU A CA 1
ATOM 4677 C C . LEU A 1 584 ? -24.230 10.035 18.624 1.00 92.25 584 LEU A C 1
ATOM 4679 O O . LEU A 1 584 ? -24.455 10.949 17.825 1.00 92.25 584 LEU A O 1
ATOM 4683 N N . GLN A 1 585 ? -24.815 9.980 19.817 1.00 91.25 585 GLN A N 1
ATOM 4684 C CA . GLN A 1 585 ? -25.755 10.961 20.355 1.00 91.25 585 GLN A CA 1
ATOM 4685 C C . GLN A 1 585 ? -25.211 11.602 21.639 1.00 91.25 585 GLN A C 1
ATOM 4687 O O . GLN A 1 585 ? -24.456 10.987 22.387 1.00 91.25 585 GLN A O 1
ATOM 4692 N N . ARG A 1 586 ? -25.652 12.827 21.961 1.00 92.50 586 ARG A N 1
ATOM 4693 C CA . ARG A 1 586 ? -25.207 13.563 23.167 1.00 92.50 586 ARG A CA 1
ATOM 4694 C C . ARG A 1 586 ? -25.423 12.805 24.482 1.00 92.50 586 ARG A C 1
ATOM 4696 O O . ARG A 1 586 ? -24.614 12.944 25.393 1.00 92.50 586 ARG A O 1
ATOM 4703 N N . LYS A 1 587 ? -26.477 11.986 24.571 1.00 91.62 587 LYS A N 1
ATOM 4704 C CA . LYS A 1 587 ? -26.774 11.133 25.740 1.00 91.62 587 LYS A CA 1
ATOM 4705 C C . LYS A 1 587 ? -25.680 10.079 26.002 1.00 91.62 587 LYS A C 1
ATOM 4707 O O . LYS A 1 587 ? -25.493 9.646 27.134 1.00 91.62 587 LYS A O 1
ATOM 4712 N N . ASN A 1 588 ? -24.942 9.702 24.954 1.00 94.12 588 ASN A N 1
ATOM 4713 C CA . ASN A 1 588 ? -23.898 8.680 24.970 1.00 94.12 588 ASN A CA 1
ATOM 4714 C C . ASN A 1 588 ? -22.496 9.277 25.179 1.00 94.12 588 ASN A C 1
ATOM 4716 O O . ASN A 1 588 ? -21.510 8.550 25.135 1.00 94.12 588 ASN A O 1
ATOM 4720 N N . ILE A 1 589 ? -22.376 10.588 25.412 1.00 95.44 589 ILE A N 1
ATOM 4721 C CA . ILE A 1 589 ? -21.093 11.274 25.605 1.00 95.44 589 ILE A CA 1
ATOM 4722 C C . ILE A 1 589 ? -21.023 11.772 27.047 1.00 95.44 589 ILE A C 1
ATOM 4724 O O . ILE A 1 589 ? -21.872 12.551 27.472 1.00 95.44 589 ILE A O 1
ATOM 4728 N N . LEU A 1 590 ? -20.003 11.348 27.793 1.00 95.69 590 LEU A N 1
ATOM 4729 C CA . LEU A 1 590 ? -19.722 11.846 29.138 1.00 95.69 590 LEU A CA 1
ATOM 4730 C C . LEU A 1 590 ? -18.654 12.934 29.109 1.00 95.69 590 LEU A C 1
ATOM 4732 O O . LEU A 1 590 ? -17.637 12.804 28.420 1.00 95.69 590 LEU A O 1
ATOM 4736 N N . VAL A 1 591 ? -18.872 13.981 29.902 1.00 94.75 591 VAL A N 1
ATOM 4737 C CA . VAL A 1 591 ? -17.912 15.065 30.117 1.00 94.75 591 VAL A CA 1
ATOM 4738 C C . VAL A 1 591 ? -17.708 15.359 31.603 1.00 94.75 591 VAL A C 1
ATOM 4740 O O . VAL A 1 591 ? -18.605 15.161 32.426 1.00 94.75 591 VAL A O 1
ATOM 4743 N N . GLU A 1 592 ? -16.526 15.865 31.940 1.00 92.94 592 GLU A N 1
ATOM 4744 C CA . GLU A 1 592 ? -16.186 16.405 33.260 1.00 92.94 592 GLU A CA 1
ATOM 4745 C C . GLU A 1 592 ? -15.546 17.787 33.117 1.00 92.94 592 GLU A C 1
ATOM 4747 O O . GLU A 1 592 ? -14.959 18.108 32.084 1.00 92.94 592 GLU A O 1
ATOM 4752 N N . GLU A 1 593 ? -15.676 18.607 34.156 1.00 89.69 593 GLU A N 1
ATOM 4753 C CA . GLU A 1 593 ? -15.017 19.908 34.240 1.00 89.69 593 GLU A CA 1
ATOM 4754 C C . GLU A 1 593 ? -13.501 19.718 34.411 1.00 89.69 593 GLU A C 1
ATOM 4756 O O . GLU A 1 593 ? -13.043 19.006 35.309 1.00 89.69 593 GLU A O 1
ATOM 4761 N N . ASP A 1 594 ? -12.715 20.327 33.526 1.00 78.06 594 ASP A N 1
ATOM 4762 C CA . ASP A 1 594 ? -11.259 20.252 33.540 1.00 78.06 594 ASP A CA 1
ATOM 4763 C C . ASP A 1 594 ? -10.698 21.306 34.499 1.00 78.06 594 ASP A C 1
ATOM 4765 O O . ASP A 1 594 ? -10.655 22.502 34.211 1.00 78.06 594 ASP A O 1
ATOM 4769 N N . THR A 1 595 ? -10.288 20.841 35.677 1.00 66.56 595 THR A N 1
ATOM 4770 C CA . THR A 1 595 ? -9.737 21.676 36.755 1.00 66.56 595 THR A CA 1
ATOM 4771 C C . THR A 1 595 ? -8.219 21.872 36.650 1.00 66.56 595 THR A C 1
ATOM 4773 O O . THR A 1 595 ? -7.631 22.516 37.517 1.00 66.56 595 THR A O 1
ATOM 4776 N N . ALA A 1 596 ? -7.569 21.335 35.607 1.00 55.88 596 ALA A N 1
ATOM 4777 C CA . ALA A 1 596 ? -6.112 21.332 35.442 1.00 55.88 596 ALA A CA 1
ATOM 4778 C C . ALA A 1 596 ? -5.558 22.493 34.587 1.00 55.88 596 ALA A C 1
ATOM 4780 O O . ALA A 1 596 ? -4.398 22.449 34.183 1.00 55.88 596 ALA A O 1
ATOM 4781 N N . GLY A 1 597 ? -6.358 23.526 34.302 1.00 51.25 597 GLY A N 1
ATOM 4782 C CA . GLY A 1 597 ? -5.896 24.720 33.593 1.00 51.25 597 GLY A CA 1
ATOM 4783 C C . GLY A 1 597 ? -4.967 25.573 34.457 1.00 51.25 597 GLY A C 1
ATOM 4784 O O . GLY A 1 597 ? -5.403 26.161 35.447 1.00 51.25 597 GLY A O 1
ATOM 4785 N N . ASP A 1 598 ? -3.694 25.639 34.070 1.00 42.78 598 ASP A N 1
ATOM 4786 C CA . ASP A 1 598 ? -2.693 26.544 34.629 1.00 42.78 598 ASP A CA 1
ATOM 4787 C C . ASP A 1 598 ? -3.244 27.976 34.666 1.00 42.78 598 ASP A C 1
ATOM 4789 O O . ASP A 1 598 ? -3.728 28.506 33.664 1.00 42.78 598 ASP A O 1
ATOM 4793 N N . GLY A 1 599 ? -3.209 28.590 35.848 1.00 47.84 599 GLY A N 1
ATOM 4794 C CA . GLY A 1 599 ? -3.783 29.905 36.089 1.00 47.84 599 GLY A CA 1
ATOM 4795 C C . GLY A 1 599 ? -3.042 31.020 35.361 1.00 47.84 599 GLY A C 1
ATOM 4796 O O . GLY A 1 599 ? -2.212 31.679 35.971 1.00 47.84 599 GLY A O 1
ATOM 4797 N N . GLU A 1 600 ? -3.404 31.285 34.108 1.00 44.97 600 GLU A N 1
ATOM 4798 C CA . GLU A 1 600 ? -3.206 32.572 33.436 1.00 44.97 600 GLU A CA 1
ATOM 4799 C C . GLU A 1 600 ? -4.388 32.863 32.493 1.00 44.97 600 GLU A C 1
ATOM 4801 O O . GLU A 1 600 ? -4.366 32.564 31.302 1.00 44.97 600 GLU A O 1
ATOM 4806 N N . GLY A 1 601 ? -5.440 33.467 33.050 1.00 43.91 601 GLY A N 1
ATOM 4807 C CA . GLY A 1 601 ? -6.567 34.030 32.305 1.00 43.91 601 GLY A CA 1
ATOM 4808 C C . GLY A 1 601 ? -7.875 33.912 33.081 1.00 43.91 601 GLY A C 1
ATOM 4809 O O . GLY A 1 601 ? -8.294 32.815 33.427 1.00 43.91 601 GLY A O 1
ATOM 4810 N N . GLU A 1 602 ? -8.537 35.034 33.362 1.00 57.12 602 GLU A N 1
ATOM 4811 C CA . GLU A 1 602 ? -9.953 35.020 33.747 1.00 57.12 602 GLU A CA 1
ATOM 4812 C C . GLU A 1 602 ? -10.745 34.361 32.599 1.00 57.12 602 GLU A C 1
ATOM 4814 O O . GLU A 1 602 ? -10.875 34.952 31.528 1.00 57.12 602 GLU A O 1
ATOM 4819 N N . GLY A 1 603 ? -11.211 33.119 32.755 1.00 57.00 603 GLY A N 1
ATOM 4820 C CA . GLY A 1 603 ? -11.842 32.391 31.652 1.00 57.00 603 GLY A CA 1
ATOM 4821 C C . GLY A 1 603 ? -12.603 31.157 32.122 1.00 57.00 603 GLY A C 1
ATOM 4822 O O . GLY A 1 603 ? -12.140 30.434 32.993 1.00 57.00 603 GLY A O 1
ATOM 4823 N N . GLU A 1 604 ? -13.801 30.973 31.579 1.00 62.50 604 GLU A N 1
ATOM 4824 C CA . GLU A 1 604 ? -14.802 29.960 31.934 1.00 62.50 604 GLU A CA 1
ATOM 4825 C C . GLU A 1 604 ? -14.255 28.519 32.056 1.00 62.50 604 GLU A C 1
ATOM 4827 O O . GLU A 1 604 ? -13.312 28.156 31.348 1.00 62.50 604 GLU A O 1
ATOM 4832 N N . PRO A 1 605 ? -14.870 27.662 32.898 1.00 70.06 605 PRO A N 1
ATOM 4833 C CA . PRO A 1 605 ? -14.448 26.271 33.043 1.00 70.06 605 PRO A CA 1
ATOM 4834 C C . PRO A 1 605 ? -14.529 25.511 31.714 1.00 70.06 605 PRO A C 1
ATOM 4836 O O . PRO A 1 605 ? -15.504 25.646 30.971 1.00 70.06 605 PRO A O 1
ATOM 4839 N N . SER A 1 606 ? -13.508 24.707 31.407 1.00 82.62 606 SER A N 1
ATOM 4840 C CA . SER A 1 606 ? -13.468 23.880 30.193 1.00 82.62 606 SER A CA 1
ATOM 4841 C C . SER A 1 606 ? -13.940 22.451 30.481 1.00 82.62 606 SER A C 1
ATOM 4843 O O . SER A 1 606 ? -13.870 21.994 31.617 1.00 82.62 606 SER A O 1
ATOM 4845 N N . PHE A 1 607 ? -14.461 21.746 29.473 1.00 90.81 607 PHE A N 1
ATOM 4846 C CA . PHE A 1 607 ? -15.025 20.401 29.641 1.00 90.81 607 PHE A CA 1
ATOM 4847 C C . PHE A 1 607 ? -14.243 19.357 28.848 1.00 90.81 607 PHE A C 1
ATOM 4849 O O . PHE A 1 607 ? -14.081 19.468 27.631 1.00 90.81 607 PHE A O 1
ATOM 4856 N N . LYS A 1 608 ? -13.816 18.292 29.520 1.00 91.62 608 LYS A N 1
ATOM 4857 C CA . LYS A 1 608 ? -13.106 17.161 28.925 1.00 91.62 608 LYS A CA 1
ATOM 4858 C C . LYS A 1 608 ? -14.069 16.019 28.628 1.00 91.62 608 LYS A C 1
ATOM 4860 O O . LYS A 1 608 ? -14.836 15.625 29.502 1.00 91.62 608 LYS A O 1
ATOM 4865 N N . VAL A 1 609 ? -13.993 15.437 27.431 1.00 93.25 609 VAL A N 1
ATOM 4866 C CA . VAL A 1 609 ? -14.731 14.207 27.093 1.00 93.25 609 VAL A CA 1
ATOM 4867 C C . VAL A 1 609 ? -14.092 13.027 27.826 1.00 93.25 609 VAL A C 1
ATOM 4869 O O . VAL A 1 609 ? -12.925 12.705 27.595 1.00 93.25 609 VAL A O 1
ATOM 4872 N N . THR A 1 610 ? -14.842 12.380 28.719 1.00 92.69 610 THR A N 1
ATOM 4873 C CA . THR A 1 610 ? -14.341 11.291 29.574 1.00 92.69 610 THR A CA 1
ATOM 4874 C C . THR A 1 610 ? -14.765 9.908 29.109 1.00 92.69 610 THR A C 1
ATOM 4876 O O . THR A 1 610 ? -14.083 8.939 29.454 1.00 92.69 610 THR A O 1
ATOM 4879 N N . ALA A 1 611 ? -15.841 9.787 28.329 1.00 94.00 611 ALA A N 1
ATOM 4880 C CA . ALA A 1 611 ? -16.235 8.536 27.687 1.00 94.00 611 ALA A CA 1
ATOM 4881 C C . ALA A 1 611 ? -17.234 8.754 26.542 1.00 94.00 611 ALA A C 1
ATOM 4883 O O . ALA A 1 611 ? -18.057 9.664 26.602 1.00 94.00 611 ALA A O 1
ATOM 4884 N N . ILE A 1 612 ? -17.214 7.856 25.559 1.00 95.06 612 ILE A N 1
ATOM 4885 C CA . ILE A 1 612 ? -18.342 7.567 24.668 1.00 95.06 612 ILE A CA 1
ATOM 4886 C C . ILE A 1 612 ? -18.883 6.181 25.038 1.00 95.06 612 ILE A C 1
ATOM 4888 O O . ILE A 1 612 ? -18.104 5.239 25.213 1.00 95.06 612 ILE A O 1
ATOM 4892 N N . LEU A 1 613 ? -20.196 6.084 25.220 1.00 93.94 613 LEU A N 1
ATOM 4893 C CA . LEU A 1 613 ? -20.926 4.931 25.747 1.00 93.94 613 LEU A CA 1
ATOM 4894 C C . LEU A 1 613 ? -21.837 4.306 24.681 1.00 93.94 613 LEU A C 1
ATOM 4896 O O . LEU A 1 613 ? -22.196 4.972 23.725 1.00 93.94 613 LEU A O 1
ATOM 4900 N N . ASP A 1 614 ? -22.303 3.080 24.935 1.00 92.06 614 ASP A N 1
ATOM 4901 C CA . ASP A 1 614 ? -23.324 2.381 24.131 1.00 92.06 614 ASP A CA 1
ATOM 4902 C C . ASP A 1 614 ? -22.864 1.978 22.718 1.00 92.06 614 ASP A C 1
ATOM 4904 O O . ASP A 1 614 ? -23.514 2.232 21.708 1.00 92.06 614 ASP A O 1
ATOM 4908 N N . TRP A 1 615 ? -21.743 1.255 22.665 1.00 94.12 615 TRP A N 1
ATOM 4909 C CA . TRP A 1 615 ? -21.120 0.748 21.433 1.00 94.12 615 TRP A CA 1
ATOM 4910 C C . TRP A 1 615 ? -21.810 -0.498 20.846 1.00 94.12 615 TRP A C 1
ATOM 4912 O O . TRP A 1 615 ? -21.192 -1.292 20.139 1.00 94.12 615 TRP A O 1
ATOM 4922 N N . GLU A 1 616 ? -23.080 -0.738 21.165 1.00 92.56 616 GLU A N 1
ATOM 4923 C CA . GLU A 1 616 ? -23.758 -1.985 20.793 1.00 92.56 616 GLU A CA 1
ATOM 4924 C C . GLU A 1 616 ? -24.044 -2.116 19.295 1.00 92.56 616 GLU A C 1
ATOM 4926 O O . GLU A 1 616 ? -24.030 -3.232 18.769 1.00 92.56 616 GLU A O 1
ATOM 4931 N N . ASP A 1 617 ? -24.207 -0.984 18.609 1.00 93.81 617 ASP A N 1
ATOM 4932 C CA . ASP A 1 617 ? -24.408 -0.903 17.160 1.00 93.81 617 ASP A CA 1
ATOM 4933 C C . ASP A 1 617 ? -23.097 -0.742 16.374 1.00 93.81 617 ASP A C 1
ATOM 4935 O O . ASP A 1 617 ? -23.117 -0.663 15.139 1.00 93.81 617 ASP A O 1
ATOM 4939 N N . ALA A 1 618 ? -21.957 -0.746 17.072 1.00 94.56 618 ALA A N 1
ATOM 4940 C CA . ALA A 1 618 ? -20.654 -0.529 16.471 1.00 94.56 618 ALA A CA 1
ATOM 4941 C C . ALA A 1 618 ? -20.302 -1.601 15.435 1.00 94.56 618 ALA A C 1
ATOM 4943 O O . ALA A 1 618 ? -20.717 -2.763 15.516 1.00 94.56 618 ALA A O 1
ATOM 4944 N N . GLY A 1 619 ? -19.503 -1.212 14.450 1.00 94.25 619 GLY A N 1
ATOM 4945 C CA . GLY A 1 619 ? -19.093 -2.109 13.380 1.00 94.25 619 GLY A CA 1
ATOM 4946 C C . GLY A 1 619 ? -18.489 -1.381 12.192 1.00 94.25 619 GLY A C 1
ATOM 4947 O O . GLY A 1 619 ? -18.132 -0.203 12.260 1.00 94.25 619 GLY A O 1
ATOM 4948 N N . TRP A 1 620 ? -18.395 -2.111 11.092 1.00 95.12 620 TRP A N 1
ATOM 4949 C CA . TRP A 1 620 ? -17.842 -1.670 9.823 1.00 95.12 620 TRP A CA 1
ATOM 4950 C C . TRP A 1 620 ? -18.983 -1.250 8.899 1.00 95.12 620 TRP A C 1
ATOM 4952 O O . TRP A 1 620 ? -19.756 -2.088 8.431 1.00 95.12 620 TRP A O 1
ATOM 4962 N N . TYR A 1 621 ? -19.103 0.053 8.659 1.00 96.50 621 TYR A N 1
ATOM 4963 C CA . TYR A 1 621 ? -20.190 0.657 7.884 1.00 96.50 621 TYR A CA 1
ATOM 4964 C C . TYR A 1 621 ? -19.631 1.633 6.837 1.00 96.50 621 TYR A C 1
ATOM 4966 O O . TYR A 1 621 ? -18.477 2.050 6.959 1.00 96.50 621 TYR A O 1
ATOM 4974 N N . PRO A 1 622 ? -20.415 2.027 5.814 1.00 96.56 622 PRO A N 1
ATOM 4975 C CA . PRO A 1 622 ? -20.001 3.058 4.862 1.00 96.56 622 PRO A CA 1
ATOM 4976 C C . PRO A 1 622 ? -19.583 4.370 5.543 1.00 96.56 622 PRO A C 1
ATOM 4978 O O . PRO A 1 622 ? -20.116 4.736 6.591 1.00 96.56 622 PRO A O 1
ATOM 4981 N N . SER A 1 623 ? -18.676 5.126 4.921 1.00 95.38 623 SER A N 1
ATOM 4982 C CA . SER A 1 623 ? -18.111 6.368 5.476 1.00 95.38 623 SER A CA 1
ATOM 4983 C C . SER A 1 623 ? -19.142 7.427 5.877 1.00 95.38 623 SER A C 1
ATOM 4985 O O . SER A 1 623 ? -18.885 8.211 6.791 1.00 95.38 623 SER A O 1
ATOM 4987 N N . TYR A 1 624 ? -20.324 7.420 5.256 1.00 95.88 624 TYR A N 1
ATOM 4988 C CA . TYR A 1 624 ? -21.424 8.329 5.585 1.00 95.88 624 TYR A CA 1
ATOM 4989 C C . TYR A 1 624 ? -22.224 7.934 6.840 1.00 95.88 624 TYR A C 1
ATOM 4991 O O . TYR A 1 624 ? -23.058 8.715 7.308 1.00 95.88 624 TYR A O 1
ATOM 4999 N N . TRP A 1 625 ? -22.036 6.716 7.365 1.00 96.31 625 TRP A N 1
ATOM 5000 C CA . TRP A 1 625 ? -23.003 6.063 8.253 1.00 96.31 625 TRP A CA 1
ATOM 5001 C C . TRP A 1 625 ? -23.210 6.787 9.581 1.00 96.31 625 TRP A C 1
ATOM 5003 O O . TRP A 1 625 ? -24.347 7.088 9.913 1.00 96.31 625 TRP A O 1
ATOM 5013 N N . GLU A 1 626 ? -22.140 7.139 10.306 1.00 95.31 626 GLU A N 1
ATOM 5014 C CA . GLU A 1 626 ? -22.277 7.843 11.601 1.00 95.31 626 GLU A CA 1
ATOM 5015 C C . GLU A 1 626 ? -22.989 9.181 11.435 1.00 95.31 626 GLU A C 1
ATOM 5017 O O . GLU A 1 626 ? -23.919 9.476 12.175 1.00 95.31 626 GLU A O 1
ATOM 5022 N N . TYR A 1 627 ? -22.590 9.963 10.423 1.00 95.50 627 TYR A N 1
ATOM 5023 C CA . TYR A 1 627 ? -23.221 11.251 10.147 1.00 95.50 627 TYR A CA 1
ATOM 5024 C C . TYR A 1 627 ? -24.712 11.064 9.886 1.00 95.50 627 TYR A C 1
ATOM 5026 O O . TYR A 1 627 ? -25.546 11.770 10.446 1.00 95.50 627 TYR A O 1
ATOM 5034 N N . SER A 1 628 ? -25.050 10.065 9.074 1.00 95.12 628 SER A N 1
ATOM 5035 C CA . SER A 1 628 ? -26.430 9.779 8.709 1.00 95.12 628 SER A CA 1
ATOM 5036 C C . SER A 1 628 ? -27.257 9.263 9.886 1.00 95.12 628 SER A C 1
ATOM 5038 O O . SER A 1 628 ? -28.389 9.709 10.049 1.00 95.12 628 SER A O 1
ATOM 5040 N N . CYS A 1 629 ? -26.712 8.382 10.731 1.00 92.75 629 CYS A N 1
ATOM 5041 C CA . CYS A 1 629 ? -27.377 7.903 11.945 1.00 92.75 629 CYS A CA 1
ATOM 5042 C C . CYS A 1 629 ? -27.601 9.035 12.956 1.00 92.75 629 CYS A C 1
ATOM 5044 O O . CYS A 1 629 ? -28.707 9.197 13.465 1.00 92.75 629 CYS A O 1
ATOM 5046 N N . SER A 1 630 ? -26.608 9.894 13.185 1.00 90.69 630 SER A N 1
ATOM 5047 C CA . SER A 1 630 ? -26.795 11.070 14.039 1.00 90.69 630 SER A CA 1
ATOM 5048 C C . SER A 1 630 ? -27.811 12.056 13.440 1.00 90.69 630 SER A C 1
ATOM 5050 O O . SER A 1 630 ? -28.617 12.622 14.176 1.00 90.69 630 SER A O 1
ATOM 5052 N N . PHE A 1 631 ? -27.825 12.232 12.112 1.00 88.88 631 PHE A N 1
ATOM 5053 C CA . PHE A 1 631 ? -28.758 13.119 11.406 1.00 88.88 631 PHE A CA 1
ATOM 5054 C C . PHE A 1 631 ? -30.216 12.656 11.503 1.00 88.88 631 PHE A C 1
ATOM 5056 O O . PHE A 1 631 ? -31.123 13.468 11.705 1.00 88.88 631 PHE A O 1
ATOM 5063 N N . ILE A 1 632 ? -30.488 11.353 11.356 1.00 87.00 632 ILE A N 1
ATOM 5064 C CA . ILE A 1 632 ? -31.870 10.849 11.414 1.00 87.00 632 ILE A CA 1
ATOM 5065 C C . ILE A 1 632 ? -32.519 11.054 12.785 1.00 87.00 632 ILE A C 1
ATOM 5067 O O . ILE A 1 632 ? -33.749 11.119 12.841 1.00 87.00 632 ILE A O 1
ATOM 5071 N N . ASP A 1 633 ? -31.723 11.243 13.834 1.00 80.62 633 ASP A N 1
ATOM 5072 C CA . ASP A 1 633 ? -32.182 11.508 15.197 1.00 80.62 633 ASP A CA 1
ATOM 5073 C C . ASP A 1 633 ? -32.033 12.984 15.613 1.00 80.62 633 ASP A C 1
ATOM 5075 O O . ASP A 1 633 ? -32.178 13.319 16.789 1.00 80.62 633 ASP A O 1
ATOM 5079 N N . PHE A 1 634 ? -31.785 13.896 14.663 1.00 80.19 634 PHE A N 1
ATOM 5080 C CA . PHE A 1 634 ? -31.784 15.331 14.942 1.00 80.19 634 PHE A CA 1
ATOM 5081 C C . PHE A 1 634 ? -33.094 15.797 15.580 1.00 80.19 634 PHE A C 1
ATOM 5083 O O . PHE A 1 634 ? -34.184 15.609 15.032 1.00 80.19 634 PHE A O 1
ATOM 5090 N N . SER A 1 635 ? -32.941 16.506 16.696 1.00 70.00 635 SER A N 1
ATOM 5091 C CA . SER A 1 635 ? -33.920 17.463 17.188 1.00 70.00 635 SER A CA 1
ATOM 5092 C C . SER A 1 635 ? -33.553 18.846 16.647 1.00 70.00 635 SER A C 1
ATOM 5094 O O . SER A 1 635 ? -32.386 19.229 16.674 1.00 70.00 635 SER A O 1
ATOM 5096 N N . MET A 1 636 ? -34.539 19.593 16.149 1.00 73.88 636 MET A N 1
ATOM 5097 C CA . MET A 1 636 ? -34.361 20.973 15.661 1.00 73.88 636 MET A CA 1
ATOM 5098 C C . MET A 1 636 ? -34.487 22.004 16.799 1.00 73.88 636 MET A C 1
ATOM 5100 O O . MET A 1 636 ? -34.826 23.160 16.561 1.00 73.88 636 MET A O 1
ATOM 5104 N N . GLU A 1 637 ? -34.290 21.569 18.044 1.00 80.69 637 GLU A N 1
ATOM 5105 C CA . GLU A 1 637 ? -34.488 22.376 19.254 1.00 80.69 637 GLU A CA 1
ATOM 5106 C C . GLU A 1 637 ? -33.236 23.171 19.666 1.00 80.69 637 GLU A C 1
ATOM 5108 O O . GLU A 1 637 ? -33.354 24.099 20.464 1.00 80.69 637 GLU A O 1
ATOM 5113 N N . ASP A 1 638 ? -32.056 22.848 19.123 1.00 89.31 638 ASP A N 1
ATOM 5114 C CA . ASP A 1 638 ? -30.786 23.515 19.438 1.00 89.31 638 ASP A CA 1
ATOM 5115 C C . ASP A 1 638 ? -29.760 23.459 18.284 1.00 89.31 638 ASP A C 1
ATOM 5117 O O . ASP A 1 638 ? -30.074 23.073 17.158 1.00 89.31 638 ASP A O 1
ATOM 5121 N N . ASP A 1 639 ? -28.528 23.895 18.564 1.00 92.31 639 ASP A N 1
ATOM 5122 C CA . ASP A 1 639 ? -27.408 24.017 17.624 1.00 92.31 639 ASP A CA 1
ATOM 5123 C C . ASP A 1 639 ? -26.585 22.728 17.440 1.00 92.31 639 ASP A C 1
ATOM 5125 O O . ASP A 1 639 ? -25.584 22.735 16.720 1.00 92.31 639 ASP A O 1
ATOM 5129 N N . TRP A 1 640 ? -26.973 21.603 18.051 1.00 91.56 640 TRP A N 1
ATOM 5130 C CA . TRP A 1 640 ? -26.254 20.337 17.887 1.00 91.56 640 TRP A CA 1
ATOM 5131 C C . TRP A 1 640 ? -26.096 19.896 16.422 1.00 91.56 640 TRP A C 1
ATOM 5133 O O . TRP A 1 640 ? -24.994 19.463 16.076 1.00 91.56 640 TRP A O 1
ATOM 5143 N N . PRO A 1 641 ? -27.110 20.029 15.538 1.00 90.81 641 PRO A N 1
ATOM 5144 C CA . PRO A 1 641 ? -26.950 19.724 14.116 1.00 90.81 641 PRO A CA 1
ATOM 5145 C C . PRO A 1 641 ? -25.788 20.478 13.456 1.00 90.81 641 PRO A C 1
ATOM 5147 O O . PRO A 1 641 ? -25.006 19.877 12.727 1.00 90.81 641 PRO A O 1
ATOM 5150 N N . GLU A 1 642 ? -25.626 21.768 13.770 1.00 90.81 642 GLU A N 1
ATOM 5151 C CA . GLU A 1 642 ? -24.520 22.591 13.262 1.00 90.81 642 GLU A CA 1
ATOM 5152 C C . GLU A 1 642 ? -23.170 22.096 13.794 1.00 90.81 642 GLU A C 1
ATOM 5154 O O . GLU A 1 642 ? -22.175 22.055 13.069 1.00 90.81 642 GLU A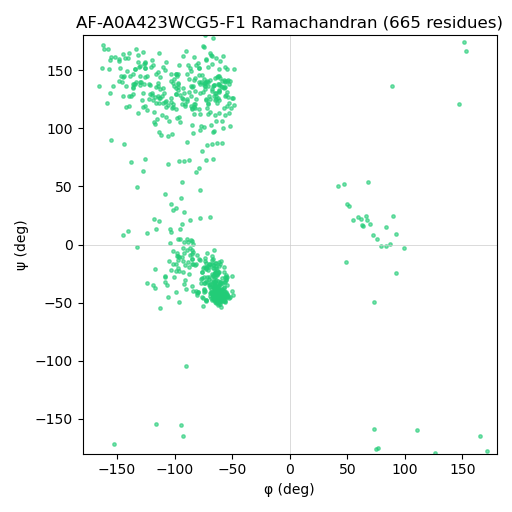 O 1
ATOM 5159 N N . LYS A 1 643 ? -23.115 21.704 15.071 1.00 93.56 643 LYS A N 1
ATOM 5160 C CA . LYS A 1 643 ? -21.876 21.191 15.664 1.00 93.56 643 LYS A CA 1
ATOM 5161 C C . LYS A 1 643 ? -21.521 19.802 15.140 1.00 93.56 643 LYS A C 1
ATOM 5163 O O . LYS A 1 643 ? -20.336 19.487 15.060 1.00 93.56 643 LYS A O 1
ATOM 5168 N N . LEU A 1 644 ? -22.495 18.988 14.732 1.00 91.44 644 LEU A N 1
ATOM 5169 C CA . LEU A 1 644 ? -22.218 17.676 14.153 1.00 91.44 644 LEU A CA 1
ATOM 5170 C C . LEU A 1 644 ? -21.413 17.781 12.849 1.00 91.44 644 LEU A C 1
ATOM 5172 O O . LEU A 1 644 ? -20.472 17.008 12.682 1.00 91.44 644 LEU A O 1
ATOM 5176 N N . ASP A 1 645 ? -21.693 18.769 11.993 1.00 92.69 645 ASP A N 1
ATOM 5177 C CA . ASP A 1 645 ? -20.911 19.043 10.770 1.00 92.69 645 ASP A CA 1
ATOM 5178 C C . ASP A 1 645 ? -19.436 19.395 11.071 1.00 92.69 645 ASP A C 1
ATOM 5180 O O . ASP A 1 645 ? -18.571 19.322 10.199 1.00 92.69 645 ASP A O 1
ATOM 5184 N N . GLN A 1 646 ? -19.129 19.781 12.315 1.00 95.06 646 GLN A N 1
ATOM 5185 C CA . GLN A 1 646 ? -17.766 20.043 12.787 1.00 95.06 646 GLN A CA 1
ATOM 5186 C C . GLN A 1 646 ? -17.123 18.806 13.430 1.00 95.06 646 GLN A C 1
ATOM 5188 O O . GLN A 1 646 ? -15.896 18.708 13.484 1.00 95.06 646 GLN A O 1
ATOM 5193 N N . ILE A 1 647 ? -17.930 17.860 13.923 1.00 94.69 647 ILE A N 1
ATOM 5194 C CA . ILE A 1 647 ? -17.475 16.592 14.514 1.00 94.69 647 ILE A CA 1
ATOM 5195 C C . ILE A 1 647 ? -17.218 15.547 13.417 1.00 94.69 647 ILE A C 1
ATOM 5197 O O . ILE A 1 647 ? -16.226 14.819 13.474 1.00 94.69 647 ILE A O 1
ATOM 5201 N N . LEU A 1 648 ? -18.073 15.481 12.398 1.00 94.81 648 LEU A N 1
ATOM 5202 C CA . LEU A 1 648 ? -18.075 14.471 11.338 1.00 94.81 648 LEU A CA 1
ATOM 5203 C C . LEU A 1 648 ? -18.044 15.134 9.960 1.00 94.81 648 LEU A C 1
ATOM 5205 O O . LEU A 1 648 ? -18.471 16.270 9.806 1.00 94.81 648 LEU A O 1
ATOM 5209 N N . ASP A 1 649 ? -17.546 14.418 8.951 1.00 94.00 649 ASP A N 1
ATOM 5210 C CA . ASP A 1 649 ? -17.668 14.898 7.572 1.00 94.00 649 ASP A CA 1
ATOM 5211 C C . ASP A 1 649 ? -19.151 14.861 7.157 1.00 94.00 649 ASP A C 1
ATOM 5213 O O . ASP A 1 649 ? -19.809 13.846 7.405 1.00 94.00 649 ASP A O 1
ATOM 5217 N N . PRO A 1 650 ? -19.698 15.940 6.569 1.00 94.31 650 PRO A N 1
ATOM 5218 C CA . PRO A 1 650 ? -21.122 16.024 6.274 1.00 94.31 650 PRO A CA 1
ATOM 5219 C C . PRO A 1 650 ? -21.505 15.226 5.021 1.00 94.31 650 PRO A C 1
ATOM 5221 O O . PRO A 1 650 ? -20.932 15.412 3.948 1.00 94.31 650 PRO A O 1
ATOM 5224 N N . TRP A 1 651 ? -22.544 14.397 5.152 1.00 95.62 651 TRP A N 1
ATOM 5225 C CA . TRP A 1 651 ? -23.132 13.568 4.087 1.00 95.62 651 TRP A CA 1
ATOM 5226 C C . TRP A 1 651 ? -24.654 13.787 3.990 1.00 95.62 651 TRP A C 1
ATOM 5228 O O . TRP A 1 651 ? -25.447 12.889 4.288 1.00 95.62 651 TRP A O 1
ATOM 5238 N N . PRO A 1 652 ? -25.116 15.009 3.660 1.00 93.06 652 PRO A N 1
ATOM 5239 C CA . PRO A 1 652 ? -26.531 15.372 3.757 1.00 93.06 652 PRO A CA 1
ATOM 5240 C C . PRO A 1 652 ? -27.432 14.623 2.765 1.00 93.06 652 PRO A C 1
ATOM 5242 O O . PRO A 1 652 ? -28.623 14.446 3.036 1.00 93.06 652 PRO A O 1
ATOM 5245 N N . LEU A 1 653 ? -26.901 14.174 1.622 1.00 94.38 653 LEU A N 1
ATOM 5246 C CA . LEU A 1 653 ? -27.673 13.428 0.622 1.00 94.38 653 LEU A CA 1
ATOM 5247 C C . LEU A 1 653 ? -27.965 12.006 1.111 1.00 94.38 653 LEU A C 1
ATOM 5249 O O . LEU A 1 653 ? -29.115 11.562 1.099 1.00 94.38 653 LEU A O 1
ATOM 5253 N N . GLU A 1 654 ? -26.937 11.329 1.606 1.00 96.31 654 GLU A N 1
ATOM 5254 C CA . GLU A 1 654 ? -26.989 9.990 2.181 1.00 96.31 654 GLU A CA 1
ATOM 5255 C C . GLU A 1 654 ? -27.884 9.999 3.421 1.00 96.31 654 GLU A C 1
ATOM 5257 O O . GLU A 1 654 ? -28.813 9.197 3.530 1.00 96.31 654 GLU A O 1
ATOM 5262 N N . ALA A 1 655 ? -27.692 10.988 4.297 1.00 94.31 655 ALA A N 1
ATOM 5263 C CA . ALA A 1 655 ? -28.503 11.180 5.491 1.00 94.31 655 ALA A CA 1
ATOM 5264 C C . ALA A 1 655 ? -29.989 11.399 5.164 1.00 94.31 655 ALA A C 1
ATOM 5266 O O . ALA A 1 655 ? -30.863 10.823 5.815 1.00 94.31 655 ALA A O 1
ATOM 5267 N N . SER A 1 656 ? -30.295 12.170 4.115 1.00 93.25 656 SER A N 1
ATOM 5268 C CA . SER A 1 656 ? -31.674 12.377 3.653 1.00 93.25 656 SER A CA 1
ATOM 5269 C C . SER A 1 656 ? -32.315 11.077 3.161 1.00 93.25 656 SER A C 1
ATOM 5271 O O . SER A 1 656 ? -33.476 10.803 3.470 1.00 93.25 656 SER A O 1
ATOM 5273 N N . LEU A 1 657 ? -31.567 10.240 2.435 1.00 93.75 657 LEU A N 1
ATOM 5274 C CA . LEU A 1 657 ? -32.047 8.927 1.995 1.00 93.75 657 LEU A CA 1
ATOM 5275 C C . LEU A 1 657 ? -32.275 7.987 3.183 1.00 93.75 657 LEU A C 1
ATOM 5277 O O . LEU A 1 657 ? -33.317 7.332 3.250 1.00 93.75 657 LEU A O 1
ATOM 5281 N N . LEU A 1 658 ? -31.359 7.968 4.154 1.00 94.06 658 LEU A N 1
ATOM 5282 C CA . LEU A 1 658 ? -31.517 7.185 5.379 1.00 94.06 658 LEU A CA 1
ATOM 5283 C C . LEU A 1 658 ? -32.695 7.676 6.229 1.00 94.06 658 LEU A C 1
ATOM 5285 O O . LEU A 1 658 ? -33.378 6.852 6.834 1.00 94.06 658 LEU A O 1
ATOM 5289 N N . LYS A 1 659 ? -33.011 8.978 6.227 1.00 91.62 659 LYS A N 1
ATOM 5290 C CA . LYS A 1 659 ? -34.218 9.514 6.878 1.00 91.62 659 LYS A CA 1
ATOM 5291 C C . LYS A 1 659 ? -35.494 8.956 6.248 1.00 91.62 659 LYS A C 1
ATOM 5293 O O . LYS A 1 659 ? -36.418 8.605 6.978 1.00 91.62 659 LYS A O 1
ATOM 5298 N N . ILE A 1 660 ? -35.543 8.824 4.920 1.00 91.69 660 ILE A N 1
ATOM 5299 C CA . ILE A 1 660 ? -36.688 8.221 4.213 1.00 91.69 660 ILE A CA 1
ATOM 5300 C C . ILE A 1 660 ? -36.806 6.730 4.559 1.00 91.69 660 ILE A C 1
ATOM 5302 O O . ILE A 1 660 ? -37.908 6.249 4.824 1.00 91.69 660 ILE A O 1
ATOM 5306 N N . VAL A 1 661 ? -35.684 6.002 4.610 1.00 91.88 661 VAL A N 1
ATOM 5307 C CA . VAL A 1 661 ? -35.664 4.596 5.056 1.00 91.88 661 VAL A CA 1
ATOM 5308 C C . VAL A 1 661 ? -36.156 4.484 6.499 1.00 91.88 661 VAL A C 1
ATOM 5310 O O . VAL A 1 661 ? -37.026 3.666 6.783 1.00 91.88 661 VAL A O 1
ATOM 5313 N N . ARG A 1 662 ? -35.663 5.339 7.404 1.00 90.56 662 ARG A N 1
ATOM 5314 C CA . ARG A 1 662 ? -36.083 5.383 8.812 1.00 90.56 662 ARG A CA 1
ATOM 5315 C C . ARG A 1 662 ? -37.588 5.580 8.941 1.00 90.56 662 ARG A C 1
ATOM 5317 O O . ARG A 1 662 ? -38.218 4.832 9.678 1.00 90.56 662 ARG A O 1
ATOM 5324 N N . GLN A 1 663 ? -38.138 6.551 8.211 1.00 88.25 663 GLN A N 1
ATOM 5325 C CA . GLN A 1 663 ? -39.572 6.824 8.199 1.00 88.25 663 GLN A CA 1
ATOM 5326 C C . GLN A 1 663 ? -40.361 5.586 7.782 1.00 88.25 663 GLN A C 1
ATOM 5328 O O . GLN A 1 663 ? -41.285 5.218 8.492 1.00 88.25 663 GLN A O 1
ATOM 5333 N N . ASP A 1 664 ? -39.985 4.909 6.693 1.00 87.56 664 ASP A N 1
ATOM 5334 C CA . ASP A 1 664 ? -40.682 3.686 6.280 1.00 87.56 664 ASP A CA 1
ATOM 5335 C C . ASP A 1 664 ? -40.582 2.567 7.324 1.00 87.56 664 ASP A C 1
ATOM 5337 O O . ASP A 1 664 ? -41.563 1.867 7.519 1.00 87.56 664 ASP A O 1
ATOM 5341 N N . LEU A 1 665 ? -39.449 2.411 8.015 1.00 84.44 665 LEU A N 1
ATOM 5342 C CA . LEU A 1 665 ? -39.282 1.377 9.045 1.00 84.44 665 LEU A CA 1
ATOM 5343 C C . LEU A 1 665 ? -40.040 1.656 10.353 1.00 84.44 665 LEU A C 1
ATOM 5345 O O . LEU A 1 665 ? -40.253 0.720 11.122 1.00 84.44 665 LEU A O 1
ATOM 5349 N N . ASP A 1 666 ? -40.393 2.914 10.624 1.00 76.19 666 ASP A N 1
ATOM 5350 C CA . ASP A 1 666 ? -41.189 3.312 11.794 1.00 76.19 666 ASP A CA 1
ATOM 5351 C C . ASP A 1 666 ? -42.708 3.191 11.570 1.00 76.19 666 ASP A C 1
ATOM 5353 O O . ASP A 1 666 ? -43.462 3.188 12.546 1.00 76.19 666 ASP A O 1
ATOM 5357 N N . TYR A 1 667 ? -43.149 3.083 10.310 1.00 59.97 667 TYR A N 1
ATOM 5358 C CA . TYR A 1 667 ? -44.533 2.778 9.916 1.00 59.97 667 TYR A CA 1
ATOM 5359 C C . TYR A 1 667 ? -44.749 1.272 9.732 1.00 59.97 667 TYR A C 1
ATOM 5361 O O . TYR A 1 667 ? -45.896 0.824 9.952 1.00 59.97 667 TYR A O 1
#